Protein AF-A0A7J6H2P3-F1 (afdb_monomer_lite)

Secondary structure (DSSP, 8-state):
----PPPPGGG------PBPTT--PPPPTTGGGTEEEGGGS---HHHHHTGGGTS-EEETTEEE----BTTBTT-HHHHHHHHHTTS-SSSSS--EEEEET-SS-HHHHHHGGGT-EEEEEE---TT--HHHHHHHTT--EEE---SSBPPSS-TT-EEEEEEES----TTSGGGHHHHHHHHHEEEEEEEEEESTTTTHHHHGGGGT--HHHHHHHHHHHHHHHHHTT-EEEEEETTEEEEE--SSSTTHHHHHHH---S-B---S-SS--TTPBP-SSBPPPPP-SSTTSPTT-PPPPTTGGGTSPPHHHHTT-STT--HHHHHHHHHHHHHHHHHHHHHS-GGGT---EEEETT-TTTHHHHHHTTSS-EEEEEEETT-SS--HHHHHHTT--EEEE-TTS--SS-SS-EEEEEEESHHHHHTTTS-HHHHHHHHHHHEEEEEEEEEEEEHHHHHHHHHHHHHTTEEEEEE-BTTBTT-SEEEEEEEEPP-B---------------------------SSSSSSSTT-----------------------SS--S--S--------TTHHHHHHHHHHHHHHHHHHHHHHHHHHHHHHHHHHHHSGGGGGS---PPPHHHHHHHTT--S---SHHHHHHHHHHHHHHHHHHHHHHHHHHHHHHHHHHHH-SS---HHHHHHHHHHHHHHHHHHHHHHHHHHHTT-----

Structure (mmCIF, N/CA/C/O backbone):
data_AF-A0A7J6H2P3-F1
#
_entry.id   AF-A0A7J6H2P3-F1
#
loop_
_atom_site.group_PDB
_atom_site.id
_atom_site.type_symbol
_atom_site.label_atom_id
_atom_site.label_alt_id
_atom_site.label_comp_id
_atom_site.label_asym_id
_atom_site.label_entity_id
_atom_site.label_seq_id
_atom_site.pdbx_PDB_ins_code
_atom_site.Cartn_x
_atom_site.Cartn_y
_atom_site.Cartn_z
_atom_site.occupancy
_atom_site.B_iso_or_equiv
_atom_site.auth_seq_id
_atom_site.auth_comp_id
_atom_site.auth_asym_id
_atom_site.auth_atom_id
_atom_site.pdbx_PDB_model_num
ATOM 1 N N . MET A 1 1 ? -14.680 37.000 -12.536 1.00 29.50 1 MET A N 1
ATOM 2 C CA . MET A 1 1 ? -15.828 36.324 -11.889 1.00 29.50 1 MET A CA 1
ATOM 3 C C . MET A 1 1 ? -15.261 35.214 -11.021 1.00 29.50 1 MET A C 1
ATOM 5 O O . MET A 1 1 ? -14.423 34.470 -11.508 1.00 29.50 1 MET A O 1
ATOM 9 N N . SER A 1 2 ? -15.610 35.249 -9.737 1.00 28.73 2 SER A N 1
ATOM 10 C CA . SER A 1 2 ? -14.866 34.714 -8.589 1.00 28.73 2 SER A CA 1
ATOM 11 C C . SER A 1 2 ? -14.469 33.237 -8.656 1.00 28.73 2 SER A C 1
ATOM 13 O O . SER A 1 2 ? -15.261 32.388 -9.061 1.00 28.73 2 SER A O 1
ATOM 15 N N . LEU A 1 3 ? -13.256 32.973 -8.164 1.00 34.78 3 LEU A N 1
ATOM 16 C CA . LEU A 1 3 ? -12.754 31.679 -7.713 1.00 34.78 3 LEU A CA 1
ATOM 17 C C . LEU A 1 3 ? -13.763 31.001 -6.773 1.00 34.78 3 LEU A C 1
ATOM 19 O O . LEU A 1 3 ? -14.339 31.650 -5.899 1.00 34.78 3 LEU A O 1
ATOM 23 N N . THR A 1 4 ? -13.954 29.697 -6.966 1.00 38.66 4 THR A N 1
ATOM 24 C CA . THR A 1 4 ? -14.664 28.792 -6.057 1.00 38.66 4 THR A CA 1
ATOM 25 C C . THR A 1 4 ? -13.976 28.794 -4.697 1.00 38.66 4 THR A C 1
ATOM 27 O O . THR A 1 4 ? -12.903 28.214 -4.543 1.00 38.66 4 THR A O 1
ATOM 30 N N . THR A 1 5 ? -14.583 29.453 -3.717 1.00 38.28 5 THR A N 1
ATOM 31 C CA . THR A 1 5 ? -14.215 29.331 -2.308 1.00 38.28 5 THR A CA 1
ATOM 32 C C . THR A 1 5 ? -14.536 27.911 -1.845 1.00 38.28 5 THR A C 1
ATOM 34 O O . THR A 1 5 ? -15.672 27.456 -1.985 1.00 38.28 5 THR A O 1
ATOM 37 N N . LEU A 1 6 ? -13.532 27.192 -1.333 1.00 40.25 6 LEU A N 1
ATOM 38 C CA . LEU A 1 6 ? -13.758 25.985 -0.535 1.00 40.25 6 LEU A CA 1
ATOM 39 C C . LEU A 1 6 ? -14.702 26.348 0.628 1.00 40.25 6 LEU A C 1
ATOM 41 O O . LEU A 1 6 ? -14.529 27.432 1.192 1.00 40.25 6 LEU A O 1
ATOM 45 N N . PRO A 1 7 ? -15.690 25.498 0.966 1.00 47.06 7 PRO A N 1
ATOM 46 C CA . PRO A 1 7 ? -16.629 25.791 2.044 1.00 47.06 7 PRO A CA 1
ATOM 47 C C . PRO A 1 7 ? -15.877 26.060 3.350 1.00 47.06 7 PRO A C 1
ATOM 49 O O . PRO A 1 7 ? -14.885 25.384 3.649 1.00 47.06 7 PRO A O 1
ATOM 52 N N . THR A 1 8 ? -16.330 27.047 4.126 1.00 53.69 8 THR A N 1
ATOM 53 C CA . THR A 1 8 ? -15.763 27.277 5.463 1.00 53.69 8 THR A CA 1
ATOM 54 C C . THR A 1 8 ? -16.098 26.097 6.378 1.00 53.69 8 THR A C 1
ATOM 56 O O . THR A 1 8 ? -16.984 25.291 6.086 1.00 53.69 8 THR A O 1
ATOM 59 N N . LYS A 1 9 ? -15.400 25.962 7.516 1.00 60.34 9 LYS A N 1
ATOM 60 C CA . LYS A 1 9 ? -15.676 24.871 8.469 1.00 60.34 9 LYS A CA 1
ATOM 61 C C . LYS A 1 9 ? -17.137 24.854 8.939 1.00 60.34 9 LYS A C 1
ATOM 63 O O . LYS A 1 9 ? -17.652 23.774 9.202 1.00 60.34 9 LYS A O 1
ATOM 68 N N . GLU A 1 10 ? -17.806 26.009 9.009 1.00 60.66 10 GLU A N 1
ATOM 69 C CA . GLU A 1 10 ? -19.225 26.088 9.386 1.00 60.66 10 GLU A CA 1
ATOM 70 C C . GLU A 1 10 ? -20.190 25.640 8.273 1.00 60.66 10 GLU A C 1
ATOM 72 O O . GLU A 1 10 ? -21.344 25.322 8.553 1.00 60.66 10 GLU A O 1
ATOM 77 N N . GLU A 1 11 ? -19.732 25.585 7.021 1.00 58.09 11 GLU A N 1
ATOM 78 C CA . GLU A 1 11 ? -20.528 25.177 5.855 1.00 58.09 11 GLU A CA 1
ATOM 79 C C . GLU A 1 11 ? -20.394 23.675 5.537 1.00 58.09 11 GLU A C 1
ATOM 81 O O . GLU A 1 11 ? -21.103 23.151 4.670 1.00 58.09 11 GLU A O 1
ATOM 86 N N . LEU A 1 12 ? -19.497 22.956 6.226 1.00 66.06 12 LEU A N 1
ATOM 87 C CA . LEU A 1 12 ? -19.273 21.526 6.017 1.00 66.06 12 LEU A CA 1
ATOM 88 C C . LEU A 1 12 ? -20.431 20.691 6.582 1.00 66.06 12 LEU A C 1
ATOM 90 O O . LEU A 1 12 ? -20.665 20.622 7.787 1.00 66.06 12 LEU A O 1
ATOM 94 N N . LEU A 1 13 ? -21.130 19.983 5.695 1.00 73.31 13 LEU A N 1
ATOM 95 C CA . LEU A 1 13 ? -22.172 19.035 6.080 1.00 73.31 13 LEU A CA 1
ATOM 96 C C . LEU A 1 13 ? -21.553 17.723 6.582 1.00 73.31 13 LEU A C 1
ATOM 98 O O . LEU A 1 13 ? -20.890 17.003 5.835 1.00 73.31 13 LEU A O 1
ATOM 102 N N . LEU A 1 14 ? -21.851 17.362 7.828 1.00 81.56 14 LEU A N 1
ATOM 103 C CA . LEU A 1 14 ? -21.447 16.093 8.437 1.00 81.56 14 LEU A CA 1
ATOM 104 C C . LEU A 1 14 ? -22.375 14.963 7.960 1.00 81.56 14 LEU A C 1
ATOM 106 O O . LEU A 1 14 ? -23.418 14.694 8.556 1.00 81.56 14 LEU A O 1
ATOM 110 N N . CYS A 1 15 ? -22.020 14.325 6.842 1.00 84.25 15 CYS A N 1
ATOM 111 C CA . CYS A 1 15 ? -22.851 13.308 6.193 1.00 84.25 15 CYS A CA 1
ATOM 112 C C . CYS A 1 15 ? -22.280 11.895 6.347 1.00 84.25 15 CYS A C 1
ATOM 114 O O . CYS A 1 15 ? -21.104 11.652 6.087 1.00 84.25 15 CYS A O 1
ATOM 116 N N . LEU A 1 16 ? -23.150 10.934 6.666 1.00 88.12 16 LEU A N 1
ATOM 117 C CA . LEU A 1 16 ? -22.830 9.509 6.575 1.00 88.12 16 LEU A CA 1
ATOM 118 C C . LEU A 1 16 ? -23.068 8.997 5.153 1.00 88.12 16 LEU A C 1
ATOM 120 O O . LEU A 1 16 ? -24.033 9.391 4.494 1.00 88.12 16 LEU A O 1
ATOM 124 N N . ILE A 1 17 ? -22.234 8.060 4.702 1.00 88.69 17 ILE A N 1
ATOM 125 C CA . ILE A 1 17 ? -22.340 7.492 3.354 1.00 88.69 17 ILE A CA 1
ATOM 126 C C . ILE A 1 17 ? -23.161 6.190 3.403 1.00 88.69 17 ILE A C 1
ATOM 128 O O . ILE A 1 17 ? -22.692 5.193 3.968 1.00 88.69 17 ILE A O 1
ATOM 132 N N . PRO A 1 18 ? -24.371 6.151 2.802 1.00 87.75 18 PRO A N 1
ATOM 133 C CA . PRO A 1 18 ? -25.197 4.947 2.784 1.00 87.75 18 PRO A CA 1
ATOM 134 C C . PRO A 1 18 ? -24.536 3.803 2.014 1.00 87.75 18 PRO A C 1
ATOM 136 O O . PRO A 1 18 ? -23.765 4.008 1.072 1.00 87.75 18 PRO A O 1
ATOM 139 N N . ALA A 1 19 ? -24.902 2.570 2.364 1.00 89.25 19 ALA A N 1
ATOM 140 C CA . ALA A 1 19 ? -24.621 1.423 1.511 1.00 89.25 19 ALA A CA 1
ATOM 141 C C . ALA A 1 19 ? -25.495 1.466 0.240 1.00 89.25 19 ALA A C 1
ATOM 143 O O . ALA A 1 19 ? -26.625 1.972 0.294 1.00 89.25 19 ALA A O 1
ATOM 144 N N . PRO A 1 20 ? -25.016 0.919 -0.894 1.00 87.62 20 PRO A N 1
ATOM 145 C CA . PRO A 1 20 ? -25.850 0.787 -2.079 1.00 87.62 20 PRO A CA 1
ATOM 146 C C . PRO A 1 20 ? -27.052 -0.136 -1.798 1.00 87.62 20 PRO A C 1
ATOM 148 O O . PRO A 1 20 ? -26.968 -1.044 -0.956 1.00 87.62 20 PRO A O 1
ATOM 151 N N . PRO A 1 21 ? -28.191 0.070 -2.485 1.00 85.62 21 PRO A N 1
ATOM 152 C CA . PRO A 1 21 ? -29.321 -0.846 -2.400 1.00 85.62 21 PRO A CA 1
ATOM 153 C C . PRO A 1 21 ? -28.878 -2.274 -2.722 1.00 85.62 21 PRO A C 1
ATOM 155 O O . PRO A 1 21 ? -28.130 -2.482 -3.670 1.00 85.62 21 PRO A O 1
ATOM 158 N N . LYS A 1 22 ? -29.367 -3.253 -1.951 1.00 90.38 22 LYS A N 1
ATOM 159 C CA . LYS A 1 22 ? -29.027 -4.682 -2.102 1.00 90.38 22 LYS A CA 1
ATOM 160 C C . LYS A 1 22 ? -27.557 -5.036 -1.845 1.00 90.38 22 LYS A C 1
ATOM 162 O O . LYS A 1 22 ? -27.144 -6.132 -2.216 1.00 90.38 22 LYS A O 1
ATOM 167 N N . TYR A 1 23 ? -26.790 -4.162 -1.187 1.00 91.81 23 TYR A N 1
ATOM 168 C CA . TYR A 1 23 ? -25.454 -4.510 -0.702 1.00 91.81 23 TYR A CA 1
ATOM 169 C C . TYR A 1 23 ? -25.471 -5.850 0.046 1.00 91.81 23 TYR A C 1
ATOM 171 O O . TYR A 1 23 ? -26.342 -6.095 0.885 1.00 91.81 23 TYR A O 1
ATOM 179 N N . LYS A 1 24 ? -24.493 -6.703 -0.245 1.00 92.75 24 LYS A N 1
ATOM 180 C CA . LYS A 1 24 ? -24.311 -8.013 0.384 1.00 92.75 24 LYS A CA 1
ATOM 181 C C . LYS A 1 24 ? -22.958 -8.076 1.069 1.00 92.75 24 LYS A C 1
ATOM 183 O O . LYS A 1 24 ? -21.995 -7.462 0.620 1.00 92.75 24 LYS A O 1
ATOM 188 N N . THR A 1 25 ? -22.849 -8.892 2.111 1.00 91.75 25 THR A N 1
ATOM 189 C CA . THR A 1 25 ? -21.541 -9.216 2.683 1.00 91.75 25 THR A CA 1
ATOM 190 C C . THR A 1 25 ? -20.645 -9.845 1.602 1.00 91.75 25 THR A C 1
ATOM 192 O O . THR A 1 25 ? -21.102 -10.749 0.887 1.00 91.75 25 THR A O 1
ATOM 195 N N . PRO A 1 26 ? -19.387 -9.396 1.463 1.00 94.25 26 PRO A N 1
ATOM 196 C CA . PRO A 1 26 ? -18.424 -9.976 0.531 1.00 94.25 26 PRO A CA 1
ATOM 197 C C . PRO A 1 26 ? -18.242 -11.484 0.739 1.00 94.25 26 PRO A C 1
ATOM 199 O O . PRO A 1 26 ? -18.464 -12.017 1.830 1.00 94.25 26 PRO A O 1
ATOM 202 N N . PHE A 1 27 ? -17.817 -12.188 -0.311 1.00 94.62 27 PHE A N 1
ATOM 203 C CA . PHE A 1 27 ? -17.474 -13.607 -0.206 1.00 94.62 27 PHE A CA 1
ATOM 204 C C . PHE A 1 27 ? -16.348 -13.826 0.818 1.00 94.62 27 PHE A C 1
ATOM 206 O O . PHE A 1 27 ? -15.540 -12.938 1.085 1.00 94.62 27 PHE A O 1
ATOM 213 N N . LYS A 1 28 ? -16.255 -15.034 1.381 1.00 94.00 28 LYS A N 1
ATOM 214 C CA . LYS A 1 28 ? -15.132 -15.382 2.262 1.00 94.00 28 LYS A CA 1
ATOM 215 C C . LYS A 1 28 ? -13.862 -15.603 1.442 1.00 94.00 28 LYS A C 1
ATOM 217 O O . LYS A 1 28 ? -13.915 -16.127 0.329 1.00 94.00 28 LYS A O 1
ATOM 222 N N . TRP A 1 29 ? -12.704 -15.268 2.003 1.00 93.94 29 TRP A N 1
ATOM 223 C CA . TRP A 1 29 ? -11.423 -15.636 1.398 1.00 93.94 29 TRP A CA 1
ATOM 224 C C . TRP A 1 29 ? -11.244 -17.170 1.416 1.00 93.94 29 TRP A C 1
ATOM 226 O O . TRP A 1 29 ? -11.563 -17.788 2.434 1.00 93.94 29 TRP A O 1
ATOM 236 N N . PRO A 1 30 ? -10.735 -17.814 0.344 1.00 93.38 30 PRO A N 1
ATOM 237 C CA . PRO A 1 30 ? -10.180 -17.233 -0.883 1.00 93.38 30 PRO A CA 1
ATOM 238 C C . PRO A 1 30 ? -11.190 -17.020 -2.018 1.00 93.38 30 PRO A C 1
ATOM 240 O O . PRO A 1 30 ? -10.797 -16.522 -3.066 1.00 93.38 30 PRO A O 1
ATOM 243 N N . GLN A 1 31 ? -12.469 -17.370 -1.848 1.00 94.81 31 GLN A N 1
ATOM 244 C CA . GLN A 1 31 ? -13.481 -17.215 -2.901 1.00 94.81 31 GLN A CA 1
ATOM 245 C C . GLN A 1 31 ? -13.632 -15.754 -3.347 1.00 94.81 31 GLN A C 1
ATOM 247 O O . GLN A 1 31 ? -13.776 -15.492 -4.540 1.00 94.81 31 GLN A O 1
ATOM 252 N N . SER A 1 32 ? -13.531 -14.802 -2.414 1.00 94.81 32 SER A N 1
ATOM 253 C CA . SER A 1 32 ? -13.564 -13.368 -2.729 1.00 94.81 32 SER A CA 1
ATOM 254 C C . SER A 1 32 ? -12.459 -12.924 -3.680 1.00 94.81 32 SER A C 1
ATOM 256 O O . SER A 1 32 ? -12.639 -11.938 -4.381 1.00 94.81 32 SER A O 1
ATOM 258 N N . ARG A 1 33 ? -11.340 -13.659 -3.775 1.00 94.75 33 ARG A N 1
ATOM 259 C CA . ARG A 1 33 ? -10.287 -13.364 -4.752 1.00 94.75 33 ARG A CA 1
ATOM 260 C C . ARG A 1 33 ? -10.838 -13.359 -6.171 1.00 94.75 33 ARG A C 1
ATOM 262 O O . ARG A 1 33 ? -10.404 -12.528 -6.959 1.00 94.75 33 ARG A O 1
ATOM 269 N N . ASP A 1 34 ? -11.754 -14.265 -6.492 1.00 93.69 34 ASP A N 1
ATOM 270 C CA . ASP A 1 34 ? -12.224 -14.478 -7.862 1.00 93.69 34 ASP A CA 1
ATOM 271 C C . ASP A 1 34 ? -13.651 -13.965 -8.081 1.00 93.69 34 ASP A C 1
ATOM 273 O O . ASP A 1 34 ? -14.100 -13.926 -9.224 1.00 93.69 34 ASP A O 1
ATOM 277 N N . TYR A 1 35 ? -14.354 -13.544 -7.022 1.00 94.00 35 TYR A N 1
ATOM 278 C CA . TYR A 1 35 ? -15.751 -13.117 -7.092 1.00 94.00 35 TYR A CA 1
ATOM 279 C C . TYR A 1 35 ? -16.050 -11.879 -6.243 1.00 94.00 35 TYR A C 1
ATOM 281 O O . TYR A 1 35 ? -15.602 -11.768 -5.103 1.00 94.00 35 TYR A O 1
ATOM 289 N N . ALA A 1 36 ? -16.896 -10.995 -6.772 1.00 93.75 36 ALA A N 1
ATOM 290 C CA . ALA A 1 36 ? -17.509 -9.884 -6.042 1.00 93.75 36 ALA A CA 1
ATOM 291 C C . ALA A 1 36 ? -19.002 -9.787 -6.385 1.00 93.75 36 ALA A C 1
ATOM 293 O O . ALA A 1 36 ? -19.425 -10.230 -7.453 1.00 93.75 36 ALA A O 1
ATOM 294 N N . TRP A 1 37 ? -19.819 -9.227 -5.494 1.00 93.56 37 TRP A N 1
ATOM 295 C CA . TRP A 1 37 ? -21.237 -9.001 -5.785 1.00 93.56 37 TRP A CA 1
ATOM 296 C C . TRP A 1 37 ? -21.419 -7.804 -6.712 1.00 93.56 37 TRP A C 1
ATOM 298 O O . TRP A 1 37 ? -20.787 -6.768 -6.516 1.00 93.56 37 TRP A O 1
ATOM 308 N N . TYR A 1 38 ? -22.321 -7.933 -7.684 1.00 89.12 38 TYR A N 1
ATOM 309 C CA . TYR A 1 38 ? -22.616 -6.852 -8.619 1.00 89.12 38 TYR A CA 1
ATOM 310 C C . TYR A 1 38 ? -23.161 -5.605 -7.905 1.00 89.12 38 TYR A C 1
ATOM 312 O O . TYR A 1 38 ? -22.659 -4.504 -8.104 1.00 89.12 38 TYR A O 1
ATOM 320 N N . ASP A 1 39 ? -24.129 -5.788 -7.003 1.00 88.94 39 ASP A N 1
ATOM 321 C CA . ASP A 1 39 ? -24.787 -4.688 -6.281 1.00 88.94 39 ASP A CA 1
ATOM 322 C C . ASP A 1 39 ? -23.847 -3.932 -5.317 1.00 88.94 39 ASP A C 1
ATOM 324 O O . ASP A 1 39 ? -24.143 -2.808 -4.911 1.00 88.94 39 ASP A O 1
ATOM 328 N N . ASN A 1 40 ? -22.691 -4.511 -4.966 1.00 90.25 40 ASN A N 1
ATOM 329 C CA . ASN A 1 40 ? -21.700 -3.843 -4.118 1.00 90.25 40 ASN A CA 1
ATOM 330 C C . ASN A 1 40 ? -20.885 -2.797 -4.896 1.00 90.25 40 ASN A C 1
ATOM 332 O O . ASN A 1 40 ? -20.428 -1.819 -4.301 1.00 90.25 40 ASN A O 1
ATOM 336 N N . ILE A 1 41 ? -20.719 -3.000 -6.210 1.00 84.69 41 ILE A N 1
ATOM 337 C CA . ILE A 1 41 ? -20.004 -2.116 -7.141 1.00 84.69 41 ILE A CA 1
ATOM 338 C C . ILE A 1 41 ? -20.801 -2.066 -8.461 1.00 84.69 41 ILE A C 1
ATOM 340 O O . ILE A 1 41 ? -20.401 -2.695 -9.441 1.00 84.69 41 ILE A O 1
ATOM 344 N N . PRO A 1 42 ? -21.952 -1.369 -8.524 1.00 72.44 42 PRO A N 1
ATOM 345 C CA . PRO A 1 42 ? -22.884 -1.454 -9.653 1.00 72.44 42 PRO A CA 1
ATOM 346 C C . PRO A 1 42 ? -22.427 -0.663 -10.900 1.00 72.44 42 PRO A C 1
ATOM 348 O O . PRO A 1 42 ? -23.226 0.022 -11.532 1.00 72.44 42 PRO A O 1
ATOM 351 N N . HIS A 1 43 ? -21.156 -0.783 -11.285 1.00 68.75 43 HIS A N 1
ATOM 352 C CA . HIS A 1 43 ? -20.557 -0.163 -12.469 1.00 68.75 43 HIS A CA 1
ATOM 353 C C . HIS A 1 43 ? -20.456 -1.201 -13.597 1.00 68.75 43 HIS A C 1
ATOM 355 O O . HIS A 1 43 ? -19.703 -2.174 -13.499 1.00 68.75 43 HIS A O 1
ATOM 361 N N . ARG A 1 44 ? -21.247 -1.042 -14.670 1.00 61.06 44 ARG A N 1
ATOM 362 C CA . ARG A 1 44 ? -21.217 -1.972 -15.825 1.00 61.06 44 ARG A CA 1
ATOM 363 C C . ARG A 1 44 ? -20.129 -1.618 -16.823 1.00 61.06 44 ARG A C 1
ATOM 365 O O . ARG A 1 44 ? -19.693 -2.491 -17.567 1.00 61.06 44 ARG A O 1
ATOM 372 N N . GLU A 1 45 ? -19.707 -0.368 -16.847 1.00 63.47 45 GLU A N 1
ATOM 373 C CA . GLU A 1 45 ? -18.889 0.245 -17.887 1.00 63.47 45 GLU A CA 1
ATOM 374 C C . GLU A 1 45 ? -17.572 -0.517 -18.059 1.00 63.47 45 GLU A C 1
ATOM 376 O O . GLU A 1 45 ? -17.293 -1.010 -19.150 1.00 63.47 45 GLU A O 1
ATOM 381 N N . LEU A 1 46 ? -16.846 -0.777 -16.962 1.00 63.34 46 LEU A N 1
ATOM 382 C CA . LEU A 1 46 ? -15.593 -1.541 -17.003 1.00 63.34 46 LEU A CA 1
ATOM 383 C C . LEU A 1 46 ? -15.803 -2.982 -17.506 1.00 63.34 46 LEU A C 1
ATOM 385 O O . LEU A 1 46 ? -14.978 -3.502 -18.258 1.00 63.34 46 LEU A O 1
ATOM 389 N N . SER A 1 47 ? -16.916 -3.627 -17.135 1.00 60.59 47 SER A N 1
ATOM 390 C CA . SER A 1 47 ? -17.235 -4.982 -17.607 1.00 60.59 47 SER A CA 1
ATOM 391 C C . SER A 1 47 ? -17.581 -5.031 -19.099 1.00 60.59 47 SER A C 1
ATOM 393 O O . SER A 1 47 ? -17.316 -6.037 -19.751 1.00 60.59 47 SER A O 1
ATOM 395 N N . ILE A 1 48 ? -18.122 -3.940 -19.648 1.00 59.03 48 ILE A N 1
ATOM 396 C CA . ILE A 1 48 ? -18.460 -3.807 -21.069 1.00 59.03 48 ILE A CA 1
ATOM 397 C C . ILE A 1 48 ? -17.203 -3.465 -21.877 1.00 59.03 48 ILE A C 1
ATOM 399 O O . ILE A 1 48 ? -16.917 -4.109 -22.883 1.00 59.03 48 ILE A O 1
ATOM 403 N N . GLU A 1 49 ? -16.413 -2.492 -21.425 1.00 58.69 49 GLU A N 1
ATOM 404 C CA . GLU A 1 49 ? -15.245 -1.988 -22.153 1.00 58.69 49 GLU A CA 1
ATOM 405 C C . GLU A 1 49 ? -14.047 -2.944 -22.116 1.00 58.69 49 GLU A C 1
ATOM 407 O O . GLU A 1 49 ? -13.248 -2.975 -23.053 1.00 58.69 49 GLU A O 1
ATOM 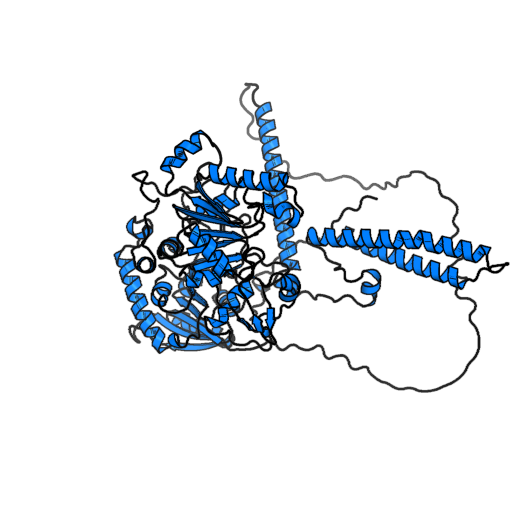412 N N . LYS A 1 50 ? -13.909 -3.750 -21.054 1.00 60.53 50 LYS A N 1
ATOM 413 C CA . LYS A 1 50 ? -12.798 -4.705 -20.885 1.00 60.53 50 LYS A CA 1
ATOM 414 C C . LYS A 1 50 ? -13.209 -6.166 -21.077 1.00 60.53 50 LYS A C 1
ATOM 416 O O . LYS A 1 50 ? -12.403 -7.055 -20.793 1.00 60.53 50 LYS A O 1
ATOM 421 N N . ALA A 1 51 ? -14.408 -6.429 -21.607 1.00 59.12 51 ALA A N 1
ATOM 422 C CA . ALA A 1 51 ? -14.927 -7.782 -21.838 1.00 59.12 51 ALA A CA 1
ATOM 423 C C . ALA A 1 51 ? -13.948 -8.673 -22.630 1.00 59.12 51 ALA A C 1
ATOM 425 O O . ALA A 1 51 ? -13.738 -9.834 -22.290 1.00 59.12 51 ALA A O 1
ATOM 426 N N . VAL A 1 52 ? -13.283 -8.109 -23.645 1.00 58.47 52 VAL A N 1
ATOM 427 C CA . VAL A 1 52 ? -12.346 -8.834 -24.526 1.00 58.47 52 VAL A CA 1
ATOM 428 C C . VAL A 1 52 ? -11.025 -9.186 -23.823 1.00 58.47 52 VAL A C 1
ATOM 430 O O . VAL A 1 52 ? -10.334 -10.116 -24.226 1.00 58.47 52 VAL A O 1
ATOM 433 N N . GLN A 1 53 ? -10.663 -8.475 -22.750 1.00 59.50 53 GLN A N 1
ATOM 434 C CA . GLN A 1 53 ? -9.377 -8.641 -22.059 1.00 59.50 53 GLN A CA 1
ATOM 435 C C . GLN A 1 53 ? -9.436 -9.666 -20.913 1.00 59.50 53 GLN A C 1
ATOM 437 O O . GLN A 1 53 ? -8.425 -9.887 -20.249 1.00 59.50 53 GLN A O 1
ATOM 442 N N . ASN A 1 54 ? -10.594 -10.298 -20.669 1.00 72.25 54 ASN A N 1
ATOM 443 C CA . ASN A 1 54 ? -10.821 -11.229 -19.555 1.00 72.25 54 ASN A CA 1
ATOM 444 C C . ASN A 1 54 ? -10.448 -10.640 -18.178 1.00 72.25 54 ASN A C 1
ATOM 446 O O . ASN A 1 54 ? -9.989 -11.357 -17.295 1.00 72.25 54 ASN A O 1
ATOM 450 N N . TRP A 1 55 ? -10.626 -9.332 -17.971 1.00 73.25 55 TRP A N 1
ATOM 451 C CA . TRP A 1 55 ? -10.379 -8.712 -16.660 1.00 73.25 55 TRP A CA 1
ATOM 452 C C . TRP A 1 55 ? -11.508 -9.017 -15.676 1.00 73.25 55 TRP A C 1
ATOM 454 O O . TRP A 1 55 ? -11.259 -9.387 -14.528 1.00 73.25 55 TRP A O 1
ATOM 464 N N . ILE A 1 56 ? -12.748 -8.854 -16.140 1.00 79.75 56 ILE A N 1
ATOM 465 C CA . ILE A 1 56 ? -13.976 -9.028 -15.366 1.00 79.75 56 ILE A CA 1
ATOM 466 C C . ILE A 1 56 ? -15.033 -9.642 -16.280 1.00 79.75 56 ILE A C 1
ATOM 468 O O . ILE A 1 56 ? -15.186 -9.222 -17.425 1.00 79.75 56 ILE A O 1
ATOM 472 N N . GLN A 1 57 ? -15.780 -10.610 -15.762 1.00 84.25 57 GLN A N 1
ATOM 473 C CA . GLN A 1 57 ? -16.954 -11.185 -16.411 1.00 84.25 57 GLN A CA 1
ATOM 474 C C . GLN A 1 57 ? -18.171 -10.984 -15.507 1.00 84.25 57 GLN A C 1
ATOM 476 O O . GLN A 1 57 ? -18.066 -11.124 -14.290 1.00 84.25 57 GLN A O 1
ATOM 481 N N . VAL A 1 58 ? -19.322 -10.641 -16.084 1.00 84.50 58 VAL A N 1
ATOM 482 C CA . VAL A 1 58 ? -20.584 -10.555 -15.336 1.00 84.50 58 VAL A CA 1
ATOM 483 C C . VAL A 1 58 ? -21.277 -11.912 -15.404 1.00 84.50 58 VAL A C 1
ATOM 485 O O . VAL A 1 58 ? -21.634 -12.373 -16.486 1.00 84.50 58 VAL A O 1
ATOM 488 N N . GLU A 1 59 ? -21.477 -12.544 -14.251 1.00 87.06 59 GLU A N 1
ATOM 489 C CA . GLU A 1 59 ? -22.142 -13.840 -14.093 1.00 87.06 59 GLU A CA 1
ATOM 490 C C . GLU A 1 59 ? -23.374 -13.670 -13.189 1.00 87.06 59 GLU A C 1
ATOM 492 O O . GLU A 1 59 ? -23.294 -13.769 -11.963 1.00 87.06 59 GLU A O 1
ATOM 497 N N . GLY A 1 60 ? -24.534 -13.383 -13.789 1.00 86.75 60 GLY A N 1
ATOM 498 C CA . GLY A 1 60 ? -25.781 -13.172 -13.046 1.00 86.75 60 GLY A CA 1
ATOM 499 C C . GLY A 1 60 ? -25.706 -11.951 -12.124 1.00 86.75 60 GLY A C 1
ATOM 500 O O . GLY A 1 60 ? -25.651 -10.820 -12.601 1.00 86.75 60 GLY A O 1
ATOM 501 N N . ASP A 1 61 ? -25.716 -12.181 -10.808 1.00 89.56 61 ASP A N 1
ATOM 502 C CA . ASP A 1 61 ? -25.620 -11.145 -9.770 1.00 89.56 61 ASP A CA 1
ATOM 503 C C . ASP A 1 61 ? -24.186 -10.928 -9.241 1.00 89.56 61 ASP A C 1
ATOM 505 O O . ASP A 1 61 ? -23.986 -10.323 -8.181 1.00 89.56 61 ASP A O 1
ATOM 509 N N . ARG A 1 62 ? -23.173 -11.431 -9.961 1.00 91.44 62 ARG A N 1
ATOM 510 C CA . ARG A 1 62 ? -21.765 -11.433 -9.539 1.00 91.44 62 ARG A CA 1
ATOM 511 C C . ARG A 1 62 ? -20.839 -10.951 -10.645 1.00 91.44 62 ARG A C 1
ATOM 513 O O . ARG A 1 62 ? -21.097 -11.138 -11.831 1.00 91.44 62 ARG A O 1
ATOM 520 N N . PHE A 1 63 ? -19.707 -10.406 -10.229 1.00 90.62 63 PHE A N 1
ATOM 521 C CA . PHE A 1 63 ? -18.518 -10.270 -11.052 1.00 90.62 63 PHE A CA 1
ATOM 522 C C . PHE A 1 63 ? -17.581 -11.447 -10.798 1.00 90.62 63 PHE A C 1
ATOM 524 O O . PHE A 1 63 ? -17.367 -11.825 -9.645 1.00 90.62 63 PHE A O 1
ATOM 531 N N . ARG A 1 64 ? -16.986 -11.977 -11.866 1.00 90.94 64 ARG A N 1
ATOM 532 C CA . ARG A 1 64 ? -15.914 -12.969 -11.835 1.00 90.94 64 ARG A CA 1
ATOM 533 C C . ARG A 1 64 ? -14.616 -12.366 -12.356 1.00 90.94 64 ARG A C 1
ATOM 535 O O . ARG A 1 64 ? -14.602 -11.705 -13.391 1.00 90.94 64 ARG A O 1
ATOM 542 N N . PHE A 1 65 ? -13.521 -12.656 -11.664 1.00 90.44 65 PHE A N 1
ATOM 543 C CA . PHE A 1 65 ? -12.177 -12.167 -11.957 1.00 90.44 65 PHE A CA 1
ATOM 544 C C . PHE A 1 65 ? -11.275 -13.359 -12.284 1.00 90.44 65 PHE A C 1
ATOM 546 O O . PHE A 1 65 ? -10.691 -13.955 -11.379 1.00 90.44 65 PHE A O 1
ATOM 553 N N . PRO A 1 66 ? -11.125 -13.735 -13.563 1.00 85.44 66 PRO A N 1
ATOM 554 C CA . PRO A 1 66 ? -10.350 -14.918 -13.940 1.00 85.44 66 PRO A CA 1
ATOM 555 C C . PRO A 1 66 ? -8.827 -14.696 -13.835 1.00 85.44 66 PRO A C 1
ATOM 557 O O . PRO A 1 66 ? -8.050 -15.563 -14.221 1.00 85.44 66 PRO A O 1
ATOM 560 N N . GLY A 1 67 ? -8.385 -13.530 -13.347 1.00 82.00 67 GLY A N 1
ATOM 561 C CA . GLY A 1 67 ? -6.972 -13.155 -13.279 1.00 82.00 67 GLY A CA 1
ATOM 562 C C . GLY A 1 67 ? -6.372 -12.795 -14.639 1.00 82.00 67 GLY A C 1
ATOM 563 O O . GLY A 1 67 ? -5.152 -12.708 -14.750 1.00 82.00 67 GLY A O 1
ATOM 564 N N . GLY A 1 68 ? -7.206 -12.606 -15.665 1.00 78.25 68 GLY A N 1
ATOM 565 C CA . GLY A 1 68 ? -6.779 -12.189 -16.995 1.00 78.25 68 GLY A CA 1
ATOM 566 C C . GLY A 1 68 ? -6.285 -10.746 -17.013 1.00 78.25 68 GLY A C 1
ATOM 567 O O . GLY A 1 68 ? -6.654 -9.917 -16.177 1.00 78.25 68 GLY A O 1
ATOM 568 N N . GLY A 1 69 ? -5.415 -10.465 -17.973 1.00 75.25 69 GLY A N 1
ATOM 569 C CA . GLY A 1 69 ? -4.819 -9.159 -18.196 1.00 75.25 69 GLY A CA 1
ATOM 570 C C . GLY A 1 69 ? -4.366 -9.034 -19.641 1.00 75.25 69 GLY A C 1
ATOM 571 O O . GLY A 1 69 ? -4.087 -10.043 -20.284 1.00 75.25 69 GLY A O 1
ATOM 572 N N . THR A 1 70 ? -4.206 -7.810 -20.144 1.00 74.12 70 THR A N 1
ATOM 573 C CA . THR A 1 70 ? -3.672 -7.596 -21.502 1.00 74.12 70 THR A CA 1
ATOM 574 C C . THR A 1 70 ? -2.269 -8.186 -21.652 1.00 74.12 70 THR A C 1
ATOM 576 O O . THR A 1 70 ? -1.941 -8.724 -22.702 1.00 74.12 70 THR A O 1
ATOM 579 N N . MET A 1 71 ? -1.470 -8.131 -20.580 1.00 80.12 71 MET A N 1
ATOM 580 C CA . MET A 1 71 ? -0.146 -8.760 -20.506 1.00 80.12 71 MET A CA 1
ATOM 581 C C . MET A 1 71 ? -0.164 -10.168 -19.903 1.00 80.12 71 MET A C 1
ATOM 583 O O . MET A 1 71 ? 0.862 -10.839 -19.894 1.00 80.12 71 MET A O 1
ATOM 587 N N . PHE A 1 72 ? -1.317 -10.643 -19.422 1.00 82.94 72 PHE A N 1
ATOM 588 C CA . PHE A 1 72 ? -1.471 -11.953 -18.780 1.00 82.94 72 PHE A CA 1
ATOM 589 C C . PHE A 1 72 ? -2.546 -12.780 -19.508 1.00 82.94 72 PHE A C 1
ATOM 591 O O . PHE A 1 72 ? -3.555 -13.150 -18.901 1.00 82.94 72 PHE A O 1
ATOM 598 N N . PRO A 1 73 ? -2.380 -13.087 -20.814 1.00 80.44 73 PRO A N 1
ATOM 599 C CA . PRO A 1 73 ? -3.397 -13.810 -21.583 1.00 80.44 73 PRO A CA 1
ATOM 600 C C . PRO A 1 73 ? -3.624 -15.241 -21.068 1.00 80.44 73 PRO A C 1
ATOM 602 O O . PRO A 1 73 ? -4.709 -15.788 -21.233 1.00 80.44 73 PRO A O 1
ATOM 605 N N . ARG A 1 74 ? -2.617 -15.831 -20.402 1.00 86.62 74 ARG A N 1
ATOM 606 C CA . ARG A 1 74 ? -2.691 -17.134 -19.710 1.00 86.62 74 ARG A CA 1
ATOM 607 C C . ARG A 1 74 ? -3.126 -17.021 -18.237 1.00 86.62 74 ARG A C 1
ATOM 609 O O . ARG A 1 74 ? -3.094 -18.012 -17.515 1.00 86.62 74 ARG A O 1
ATOM 616 N N . GLY A 1 75 ? -3.515 -15.825 -17.794 1.00 89.31 75 GLY A N 1
ATOM 617 C CA . GLY A 1 75 ? -3.828 -15.502 -16.402 1.00 89.31 75 GLY A CA 1
ATOM 618 C C . GLY A 1 75 ? -2.608 -15.080 -15.575 1.00 89.31 75 GLY A C 1
ATOM 619 O O . GLY A 1 75 ? -1.461 -15.375 -15.914 1.00 89.31 75 GLY A O 1
ATOM 620 N N . ALA A 1 76 ? -2.871 -14.377 -14.471 1.00 92.19 76 ALA A N 1
ATOM 621 C CA . ALA A 1 76 ? -1.850 -13.817 -13.586 1.00 92.19 76 ALA A CA 1
ATOM 622 C C . ALA A 1 76 ? -0.947 -14.879 -12.930 1.00 92.19 76 ALA A C 1
ATOM 624 O O . ALA A 1 76 ? 0.226 -14.605 -12.710 1.00 92.19 76 ALA A O 1
ATOM 625 N N . ASP A 1 77 ? -1.456 -16.086 -12.647 1.00 92.75 77 ASP A N 1
ATOM 626 C CA . ASP A 1 77 ? -0.663 -17.172 -12.039 1.00 92.75 77 ASP A CA 1
ATOM 627 C C . ASP A 1 77 ? 0.491 -17.598 -12.963 1.00 92.75 77 ASP A C 1
ATOM 629 O O . ASP A 1 77 ? 1.642 -17.595 -12.542 1.00 92.75 77 ASP A O 1
ATOM 633 N N . ALA A 1 78 ? 0.196 -17.853 -14.244 1.00 94.31 78 ALA A N 1
ATOM 634 C CA . ALA A 1 78 ? 1.200 -18.232 -15.239 1.00 94.31 78 ALA A CA 1
ATOM 635 C C . ALA A 1 78 ? 2.216 -17.108 -15.492 1.00 94.31 78 ALA A C 1
ATOM 637 O O . ALA A 1 78 ? 3.397 -17.371 -15.683 1.00 94.31 78 ALA A O 1
ATOM 638 N N . TYR A 1 79 ? 1.769 -15.851 -15.460 1.00 94.19 79 TYR A N 1
ATOM 639 C CA . TYR A 1 79 ? 2.667 -14.702 -15.561 1.00 94.19 79 TYR A CA 1
ATOM 640 C C . TYR A 1 79 ? 3.620 -14.588 -14.360 1.00 94.19 79 TYR A C 1
ATOM 642 O O . TYR A 1 79 ? 4.802 -14.296 -14.524 1.00 94.19 79 TYR A O 1
ATOM 650 N N . ILE A 1 80 ? 3.126 -14.839 -13.144 1.00 95.94 80 ILE A N 1
ATOM 651 C CA . ILE A 1 80 ? 3.960 -14.880 -11.936 1.00 95.94 80 ILE A CA 1
ATOM 652 C C . ILE A 1 80 ? 4.959 -16.040 -12.014 1.00 95.94 80 ILE A C 1
ATOM 654 O O . ILE A 1 80 ? 6.100 -15.872 -11.589 1.00 95.94 80 ILE A O 1
ATOM 658 N N . ASP A 1 81 ? 4.565 -17.185 -12.576 1.00 96.00 81 ASP A N 1
ATOM 659 C CA . ASP A 1 81 ? 5.480 -18.303 -12.812 1.00 96.00 81 ASP A CA 1
ATOM 660 C C . ASP A 1 81 ? 6.573 -17.938 -13.830 1.00 96.00 81 ASP A C 1
ATOM 662 O O . ASP A 1 81 ? 7.742 -18.213 -13.567 1.00 96.00 81 ASP A O 1
ATOM 666 N N . ASP A 1 82 ? 6.237 -17.218 -14.909 1.00 95.69 82 ASP A N 1
ATOM 667 C CA . ASP A 1 82 ? 7.225 -16.698 -15.868 1.00 95.69 82 ASP A CA 1
ATOM 668 C C . ASP A 1 82 ? 8.239 -15.748 -15.186 1.00 95.69 82 ASP A C 1
ATOM 670 O O . ASP A 1 82 ? 9.428 -15.780 -15.505 1.00 95.69 82 ASP A O 1
ATOM 674 N N . ILE A 1 83 ? 7.806 -14.923 -14.219 1.00 96.88 83 ILE A N 1
ATOM 675 C CA . ILE A 1 83 ? 8.718 -14.099 -13.401 1.00 96.88 83 ILE A CA 1
ATOM 676 C C . ILE A 1 83 ? 9.562 -14.984 -12.474 1.00 96.88 83 ILE A C 1
ATOM 678 O O . ILE A 1 83 ? 10.762 -14.751 -12.330 1.00 96.88 83 ILE A O 1
ATOM 682 N N . ASN A 1 84 ? 8.956 -16.000 -11.855 1.00 96.81 84 ASN A N 1
ATOM 683 C CA . ASN A 1 84 ? 9.630 -16.903 -10.924 1.00 96.81 84 ASN A CA 1
ATOM 684 C C . ASN A 1 84 ? 10.733 -17.749 -11.593 1.00 96.81 84 ASN A C 1
ATOM 686 O O . ASN A 1 84 ? 11.668 -18.179 -10.920 1.00 96.81 84 ASN A O 1
ATOM 690 N N . GLU A 1 85 ? 10.656 -17.969 -12.909 1.00 96.69 85 GLU A N 1
ATOM 691 C CA . GLU A 1 85 ? 11.750 -18.555 -13.699 1.00 96.69 85 GLU A CA 1
ATOM 692 C C . GLU A 1 85 ? 12.980 -17.636 -13.800 1.00 96.69 85 GLU A C 1
ATOM 694 O O . GLU A 1 85 ? 14.092 -18.120 -14.010 1.00 96.69 85 GLU A O 1
ATOM 699 N N . LEU A 1 86 ? 12.792 -16.317 -13.686 1.00 97.50 86 LEU A N 1
ATOM 700 C CA . LEU A 1 86 ? 13.841 -15.308 -13.865 1.00 97.50 86 LEU A CA 1
ATOM 701 C C . LEU A 1 86 ? 14.424 -14.824 -12.531 1.00 97.50 86 LEU A C 1
ATOM 703 O O . LEU A 1 86 ? 15.619 -14.539 -12.453 1.00 97.50 86 LEU A O 1
ATOM 707 N N . ILE A 1 87 ? 13.595 -14.725 -11.489 1.00 97.00 87 ILE A N 1
ATOM 708 C CA . ILE A 1 87 ? 13.983 -14.319 -10.131 1.00 97.00 87 ILE A CA 1
ATOM 709 C C . ILE A 1 87 ? 13.243 -15.160 -9.077 1.00 97.00 87 ILE A C 1
ATOM 711 O O . ILE A 1 87 ? 12.093 -15.531 -9.289 1.00 97.00 87 ILE A O 1
ATOM 715 N N . PRO A 1 88 ? 13.844 -15.456 -7.911 1.00 94.69 88 PRO A N 1
ATOM 716 C CA . PRO A 1 88 ? 13.230 -16.356 -6.939 1.00 94.69 88 PRO A CA 1
ATOM 717 C C . PRO A 1 88 ? 12.091 -15.679 -6.157 1.00 94.69 88 PRO A C 1
ATOM 719 O O . PRO A 1 88 ? 12.347 -14.878 -5.258 1.00 94.69 88 PRO A O 1
ATOM 722 N N . LEU A 1 89 ? 10.836 -16.053 -6.428 1.00 96.81 89 LEU A N 1
ATOM 723 C CA . LEU A 1 89 ? 9.654 -15.546 -5.709 1.00 96.81 89 LEU A CA 1
ATOM 724 C C . LEU A 1 89 ? 9.219 -16.436 -4.529 1.00 96.81 89 LEU A C 1
ATOM 726 O O . LEU A 1 89 ? 8.377 -16.034 -3.732 1.00 96.81 89 LEU A O 1
ATOM 730 N N . THR A 1 90 ? 9.757 -17.653 -4.402 1.00 94.50 90 THR A N 1
ATOM 731 C CA . THR A 1 90 ? 9.262 -18.671 -3.448 1.00 94.50 90 THR A CA 1
ATOM 732 C C . THR A 1 90 ? 10.151 -18.908 -2.231 1.00 94.50 90 THR A C 1
ATOM 734 O O . THR A 1 90 ? 9.733 -19.577 -1.291 1.00 94.50 90 THR A O 1
ATOM 737 N N . ASN A 1 91 ? 11.370 -18.365 -2.208 1.00 94.81 91 ASN A N 1
ATOM 738 C CA . ASN A 1 91 ? 12.346 -18.637 -1.145 1.00 94.81 91 ASN A CA 1
ATOM 739 C C . ASN A 1 91 ? 12.194 -17.735 0.100 1.00 94.81 91 ASN A C 1
ATOM 741 O O . ASN A 1 91 ? 13.077 -17.747 0.959 1.00 94.81 91 ASN A O 1
ATOM 745 N N . GLY A 1 92 ? 11.138 -16.915 0.159 1.00 96.00 92 GLY A N 1
ATOM 746 C CA . GLY A 1 92 ? 10.845 -15.991 1.258 1.00 96.00 92 GLY A CA 1
ATOM 747 C C . GLY A 1 92 ? 11.674 -14.701 1.284 1.00 96.00 92 GLY A C 1
ATOM 748 O O . GLY A 1 92 ? 11.491 -13.906 2.204 1.00 96.00 92 GLY A O 1
ATOM 749 N N . ALA A 1 93 ? 12.576 -14.472 0.320 1.00 96.44 93 ALA A N 1
ATOM 750 C CA . ALA A 1 93 ? 13.371 -13.241 0.248 1.00 96.44 93 ALA A CA 1
ATOM 751 C C . ALA A 1 93 ? 12.535 -12.031 -0.195 1.00 96.44 93 ALA A C 1
ATOM 753 O O . ALA A 1 93 ? 12.660 -10.950 0.374 1.00 96.44 93 ALA A O 1
ATOM 754 N N . ILE A 1 94 ? 11.659 -12.224 -1.184 1.00 98.12 94 ILE A N 1
ATOM 755 C CA . ILE A 1 94 ? 10.683 -11.219 -1.607 1.00 98.12 94 ILE A CA 1
ATOM 756 C C . ILE A 1 94 ? 9.423 -11.427 -0.773 1.00 98.12 94 ILE A C 1
ATOM 758 O O . ILE A 1 94 ? 8.832 -12.505 -0.797 1.00 98.12 94 ILE A O 1
ATOM 762 N N . ARG A 1 95 ? 9.018 -10.399 -0.025 1.00 97.38 95 ARG A N 1
ATOM 763 C CA . ARG A 1 95 ? 7.832 -10.430 0.833 1.00 97.38 95 ARG A CA 1
ATOM 764 C C . ARG A 1 95 ? 6.877 -9.282 0.537 1.00 97.38 95 ARG A C 1
ATOM 766 O O . ARG A 1 95 ? 5.675 -9.526 0.453 1.00 97.38 95 ARG A O 1
ATOM 773 N N . THR A 1 96 ? 7.381 -8.060 0.383 1.00 98.38 96 THR A N 1
ATOM 774 C CA . THR A 1 96 ? 6.556 -6.885 0.067 1.00 98.38 96 THR A CA 1
ATOM 775 C C . THR A 1 96 ? 6.798 -6.421 -1.362 1.00 98.38 96 THR A C 1
ATOM 777 O O . THR A 1 96 ? 7.944 -6.278 -1.788 1.00 98.38 96 THR A O 1
ATOM 780 N N . ALA A 1 97 ? 5.719 -6.165 -2.100 1.00 98.44 97 ALA A N 1
ATOM 781 C CA . ALA A 1 97 ? 5.786 -5.629 -3.452 1.00 98.44 97 ALA A CA 1
ATOM 782 C C . ALA A 1 97 ? 4.930 -4.369 -3.617 1.00 98.44 97 ALA A C 1
ATOM 784 O O . ALA A 1 97 ? 3.938 -4.197 -2.909 1.00 98.44 97 ALA A O 1
ATOM 785 N N . ILE A 1 98 ? 5.301 -3.507 -4.558 1.00 97.50 98 ILE A N 1
ATOM 786 C CA . ILE A 1 98 ? 4.506 -2.352 -4.984 1.00 97.50 98 ILE A CA 1
ATOM 787 C C . ILE A 1 98 ? 4.134 -2.504 -6.459 1.00 97.50 98 ILE A C 1
ATOM 789 O O . ILE A 1 98 ? 4.975 -2.888 -7.271 1.00 97.50 98 ILE A O 1
ATOM 793 N N . ASP A 1 99 ? 2.873 -2.247 -6.795 1.00 95.12 99 ASP A N 1
ATOM 794 C CA . ASP A 1 99 ? 2.331 -2.410 -8.149 1.00 95.12 99 ASP A CA 1
ATOM 795 C C . ASP A 1 99 ? 1.712 -1.097 -8.628 1.00 95.12 99 ASP A C 1
ATOM 797 O O . ASP A 1 99 ? 0.713 -0.635 -8.064 1.00 95.12 99 ASP A O 1
ATOM 801 N N . THR A 1 100 ? 2.331 -0.484 -9.639 1.00 90.44 100 THR A N 1
ATOM 802 C CA . THR A 1 100 ? 1.950 0.837 -10.152 1.00 90.44 100 THR A CA 1
ATOM 803 C C . THR A 1 100 ? 1.087 0.712 -11.407 1.00 90.44 100 THR A C 1
ATOM 805 O O . THR A 1 100 ? 1.355 -0.102 -12.292 1.00 90.44 100 THR A O 1
ATOM 808 N N . GLY A 1 101 ? 0.026 1.522 -11.497 1.00 76.25 101 GLY A N 1
ATOM 809 C CA . GLY A 1 101 ? -0.934 1.443 -12.609 1.00 76.25 101 GLY A CA 1
ATOM 810 C C . GLY A 1 101 ? -1.752 0.152 -12.577 1.00 76.25 101 GLY A C 1
ATOM 811 O O . GLY A 1 101 ? -2.089 -0.426 -13.611 1.00 76.25 101 GLY A O 1
ATOM 812 N N . CYS A 1 102 ? -2.020 -0.326 -11.366 1.00 71.38 102 CYS A N 1
ATOM 813 C CA . CYS A 1 102 ? -2.673 -1.591 -11.138 1.00 71.38 102 CYS A CA 1
ATOM 814 C C . CYS A 1 102 ? -4.167 -1.512 -11.482 1.00 71.38 102 CYS A C 1
ATOM 816 O O . CYS A 1 102 ? -4.887 -0.703 -10.907 1.00 71.38 102 CYS A O 1
ATOM 818 N N . GLY A 1 103 ? -4.637 -2.382 -12.381 1.00 75.25 103 GLY A N 1
ATOM 819 C CA . GLY A 1 103 ? -6.060 -2.512 -12.693 1.00 75.25 103 GLY A CA 1
ATOM 820 C C . GLY A 1 103 ? -6.872 -3.082 -11.526 1.00 75.25 103 GLY A C 1
ATOM 821 O O . GLY A 1 103 ? -6.949 -2.543 -10.429 1.00 75.25 103 GLY A O 1
ATOM 822 N N . VAL A 1 104 ? -7.460 -4.257 -11.725 1.00 84.94 104 VAL A N 1
ATOM 823 C CA . VAL A 1 104 ? -8.216 -4.969 -10.674 1.00 84.94 104 VAL A CA 1
ATOM 824 C C . VAL A 1 104 ? -7.319 -5.757 -9.699 1.00 84.94 104 VAL A C 1
ATOM 826 O O . VAL A 1 104 ? -7.758 -6.748 -9.115 1.00 84.94 104 VAL A O 1
ATOM 829 N N . ALA A 1 105 ? -6.038 -5.396 -9.576 1.00 91.69 105 ALA A N 1
ATOM 830 C CA . ALA A 1 105 ? -5.045 -6.074 -8.732 1.00 91.69 105 ALA A CA 1
ATOM 831 C C . ALA A 1 105 ? -4.894 -7.585 -8.923 1.00 91.69 105 ALA A C 1
ATOM 833 O O . ALA A 1 105 ? -4.575 -8.307 -7.982 1.00 91.69 105 ALA A O 1
ATOM 834 N N . SER A 1 106 ? -5.063 -8.087 -10.151 1.00 91.62 106 SER A N 1
ATOM 835 C CA . SER A 1 106 ? -4.882 -9.514 -10.458 1.00 91.62 106 SER A CA 1
ATOM 836 C C . SER A 1 106 ? -3.483 -10.024 -10.098 1.00 91.62 106 SER A C 1
ATOM 838 O O . SER A 1 106 ? -3.368 -11.093 -9.506 1.00 91.62 106 SER A O 1
ATOM 840 N N . TRP A 1 107 ? -2.428 -9.261 -10.396 1.00 93.88 107 TRP A N 1
ATOM 841 C CA . TRP A 1 107 ? -1.055 -9.652 -10.062 1.00 93.88 107 TRP A CA 1
ATOM 842 C C . TRP A 1 107 ? -0.859 -9.784 -8.543 1.00 93.88 107 TRP A C 1
ATOM 844 O O . TRP A 1 107 ? -0.508 -10.859 -8.055 1.00 93.88 107 TRP A O 1
ATOM 854 N N . GLY A 1 108 ? -1.211 -8.743 -7.779 1.00 94.88 108 GLY A N 1
ATOM 855 C CA . GLY A 1 108 ? -1.160 -8.772 -6.313 1.00 94.88 108 GLY A CA 1
ATOM 856 C C . GLY A 1 108 ? -2.039 -9.864 -5.687 1.00 94.88 108 GLY A C 1
ATOM 857 O O . GLY A 1 108 ? -1.620 -10.552 -4.758 1.00 94.88 108 GLY A O 1
ATOM 858 N N . ALA A 1 109 ? -3.236 -10.097 -6.232 1.00 95.06 109 ALA A N 1
ATOM 859 C CA . ALA A 1 109 ? -4.164 -11.117 -5.747 1.00 95.06 109 ALA A CA 1
ATOM 860 C C . ALA A 1 109 ? -3.605 -12.546 -5.856 1.00 95.06 109 ALA A C 1
ATOM 862 O O . ALA A 1 109 ? -3.860 -13.381 -4.984 1.00 95.06 109 ALA A O 1
ATOM 863 N N . TYR A 1 110 ? -2.863 -12.837 -6.927 1.00 95.00 110 TYR A N 1
ATOM 864 C CA . TYR A 1 110 ? -2.299 -14.163 -7.183 1.00 95.00 110 TYR A CA 1
ATOM 865 C C . TYR A 1 110 ? -0.925 -14.347 -6.516 1.00 95.00 110 TYR A C 1
ATOM 867 O O . TYR A 1 110 ? -0.618 -15.455 -6.066 1.00 95.00 110 TYR A O 1
ATOM 875 N N . LEU A 1 111 ? -0.161 -13.266 -6.315 1.00 96.12 111 LEU A N 1
ATOM 876 C CA . LEU A 1 111 ? 1.087 -13.270 -5.537 1.00 96.12 111 LEU A CA 1
ATOM 877 C C . LEU A 1 111 ? 0.903 -13.680 -4.072 1.00 96.12 111 LEU A C 1
ATOM 879 O O . LEU A 1 111 ? 1.811 -14.268 -3.480 1.00 96.12 111 LEU A O 1
ATOM 883 N N . LEU A 1 112 ? -0.289 -13.476 -3.503 1.00 95.00 112 LEU A N 1
ATOM 884 C CA . LEU A 1 112 ? -0.614 -13.943 -2.152 1.00 95.00 112 LEU A CA 1
ATOM 885 C C . LEU A 1 112 ? -0.399 -15.457 -1.983 1.00 95.00 112 LEU A C 1
ATOM 887 O O . LEU A 1 112 ? -0.019 -15.893 -0.898 1.00 95.00 112 LEU A O 1
ATOM 891 N N . LYS A 1 113 ? -0.556 -16.265 -3.047 1.00 93.19 113 LYS A N 1
ATOM 892 C CA . LYS A 1 113 ? -0.245 -17.709 -3.015 1.00 93.19 113 LYS A CA 1
ATOM 893 C C . LYS A 1 113 ? 1.244 -18.001 -2.794 1.00 93.19 113 LYS A C 1
ATOM 895 O O . LYS A 1 113 ? 1.587 -19.098 -2.373 1.00 93.19 113 LYS A O 1
ATOM 900 N N . ARG A 1 114 ? 2.127 -17.051 -3.118 1.00 95.38 114 ARG A N 1
ATOM 901 C CA . ARG A 1 114 ? 3.582 -17.127 -2.910 1.00 95.38 114 ARG A CA 1
ATOM 902 C C . ARG A 1 114 ? 4.019 -16.420 -1.621 1.00 95.38 114 ARG A C 1
ATOM 904 O O . ARG A 1 114 ? 5.203 -16.191 -1.426 1.00 95.38 114 ARG A O 1
ATOM 911 N N . ASN A 1 115 ? 3.076 -16.079 -0.733 1.00 95.75 115 ASN A N 1
ATOM 912 C CA . ASN A 1 115 ? 3.318 -15.277 0.470 1.00 95.75 115 ASN A CA 1
ATOM 913 C C . ASN A 1 115 ? 3.952 -13.907 0.177 1.00 95.75 115 ASN A C 1
ATOM 915 O O . ASN A 1 115 ? 4.643 -13.351 1.030 1.00 95.75 115 ASN A O 1
ATOM 919 N N . ILE A 1 116 ? 3.669 -13.322 -0.988 1.00 98.12 116 ILE A N 1
ATOM 920 C CA . ILE A 1 116 ? 4.066 -11.953 -1.323 1.00 98.12 116 ILE A CA 1
ATOM 921 C C . ILE A 1 116 ? 2.836 -11.063 -1.167 1.00 98.12 116 ILE A C 1
ATOM 923 O O . ILE A 1 116 ? 1.785 -11.329 -1.750 1.00 98.12 116 ILE A O 1
ATOM 927 N N . VAL A 1 117 ? 2.945 -10.039 -0.320 1.00 97.56 117 VAL A N 1
ATOM 928 C CA . VAL A 1 117 ? 1.896 -9.036 -0.134 1.00 97.56 117 VAL A CA 1
ATOM 929 C C . VAL A 1 117 ? 2.220 -7.820 -0.991 1.00 97.56 117 VAL A C 1
ATOM 931 O O . VAL A 1 117 ? 3.296 -7.233 -0.880 1.00 97.56 117 VAL A O 1
ATOM 934 N N . THR A 1 118 ? 1.282 -7.454 -1.855 1.00 97.62 118 THR A N 1
ATOM 935 C CA . THR A 1 118 ? 1.456 -6.358 -2.805 1.00 97.62 118 THR A CA 1
ATOM 936 C C . THR A 1 118 ? 0.598 -5.180 -2.396 1.00 97.62 118 THR A C 1
ATOM 938 O O . THR A 1 118 ? -0.589 -5.361 -2.140 1.00 97.62 118 THR A O 1
ATOM 941 N N . MET A 1 119 ? 1.184 -3.987 -2.369 1.00 96.81 119 MET A N 1
ATOM 942 C CA . MET A 1 119 ? 0.439 -2.739 -2.336 1.00 96.81 119 MET A CA 1
ATOM 943 C C . MET A 1 119 ? 0.205 -2.260 -3.769 1.00 96.81 119 MET A C 1
ATOM 945 O O . MET A 1 119 ? 1.121 -1.766 -4.428 1.00 96.81 119 MET A O 1
ATOM 949 N N . SER A 1 120 ? -1.016 -2.449 -4.258 1.00 93.94 120 SER A N 1
ATOM 950 C CA . SER A 1 120 ? -1.428 -2.008 -5.590 1.00 93.94 120 SER A CA 1
ATOM 951 C C . SER A 1 120 ? -2.019 -0.606 -5.536 1.00 93.94 120 SER A C 1
ATOM 953 O O . SER A 1 120 ? -2.899 -0.349 -4.720 1.00 93.94 120 SER A O 1
ATOM 955 N N . PHE A 1 121 ? -1.602 0.300 -6.417 1.00 89.06 121 PHE A N 1
ATOM 956 C CA . PHE A 1 121 ? -2.249 1.608 -6.504 1.00 89.06 121 PHE A CA 1
ATOM 957 C C . PHE A 1 121 ? -2.469 2.067 -7.940 1.00 89.06 121 PHE A C 1
ATOM 959 O O . PHE A 1 121 ? -1.698 1.766 -8.858 1.00 89.06 121 PHE A O 1
ATOM 966 N N . ALA A 1 122 ? -3.569 2.790 -8.114 1.00 84.31 122 ALA A N 1
ATOM 967 C CA . ALA A 1 122 ? -3.978 3.391 -9.370 1.00 84.31 122 ALA A CA 1
ATOM 968 C C . ALA A 1 122 ? -4.834 4.639 -9.105 1.00 84.31 122 ALA A C 1
ATOM 970 O O . ALA A 1 122 ? -5.451 4.751 -8.033 1.00 84.31 122 ALA A O 1
ATOM 971 N N . PRO A 1 123 ? -4.870 5.584 -10.061 1.00 76.62 123 PRO A N 1
ATOM 972 C CA . PRO A 1 123 ? -5.726 6.754 -9.954 1.00 76.62 123 PRO A CA 1
ATOM 973 C C . PRO A 1 123 ? -7.205 6.355 -10.008 1.00 76.62 123 PRO A C 1
ATOM 975 O O . PRO A 1 123 ? -7.572 5.270 -10.465 1.00 76.62 123 PRO A O 1
ATOM 978 N N . ARG A 1 124 ? -8.077 7.272 -9.579 1.00 69.44 124 ARG A N 1
ATOM 979 C CA . ARG A 1 124 ? -9.502 7.202 -9.912 1.00 69.44 124 ARG A CA 1
ATOM 980 C C . ARG A 1 124 ? -9.645 7.610 -11.378 1.00 69.44 124 ARG A C 1
ATOM 982 O O . ARG A 1 124 ? -9.390 8.761 -11.716 1.00 69.44 124 ARG A O 1
ATOM 989 N N . ASP A 1 125 ? -9.953 6.656 -12.247 1.00 57.56 125 ASP A N 1
ATOM 990 C CA . ASP A 1 125 ? -10.090 6.890 -13.684 1.00 57.56 125 ASP A CA 1
ATOM 991 C C . ASP A 1 125 ? -11.564 6.938 -14.123 1.00 57.56 125 ASP A C 1
ATOM 993 O O . ASP A 1 125 ? -12.480 6.754 -13.325 1.00 57.56 125 ASP A O 1
ATOM 997 N N . THR A 1 126 ? -11.797 7.182 -15.416 1.00 46.69 126 THR A N 1
ATOM 998 C CA . THR A 1 126 ? -13.131 7.196 -16.058 1.00 46.69 126 THR A CA 1
ATOM 999 C C . THR A 1 126 ? -13.900 5.882 -15.946 1.00 46.69 126 THR A C 1
ATOM 1001 O O . THR A 1 126 ? -15.083 5.856 -16.269 1.00 46.69 126 THR A O 1
ATOM 1004 N N . HIS A 1 127 ? -13.246 4.794 -15.533 1.00 51.59 127 HIS A N 1
ATOM 1005 C CA . HIS A 1 127 ? -13.883 3.500 -15.312 1.00 51.59 127 HIS A CA 1
ATOM 1006 C C . HIS A 1 127 ? -14.252 3.272 -13.828 1.00 51.59 127 HIS A C 1
ATOM 1008 O O . HIS A 1 127 ? -14.683 2.176 -13.467 1.00 51.59 127 HIS A O 1
ATOM 1014 N N . GLU A 1 128 ? -14.058 4.296 -12.985 1.00 55.25 128 GLU A N 1
ATOM 1015 C CA . GLU A 1 128 ? -14.566 4.545 -11.623 1.00 55.25 128 GLU A CA 1
ATOM 1016 C C . GLU A 1 128 ? -14.414 3.458 -10.539 1.00 55.25 128 GLU A C 1
ATOM 1018 O O . GLU A 1 128 ? -14.818 3.700 -9.405 1.00 55.25 128 GLU A O 1
ATOM 1023 N N . ALA A 1 129 ? -13.802 2.296 -10.796 1.00 62.12 129 ALA A N 1
ATOM 1024 C CA . ALA A 1 129 ? -13.843 1.208 -9.808 1.00 62.12 129 ALA A CA 1
ATOM 1025 C C . ALA A 1 129 ? -12.646 0.238 -9.777 1.00 62.12 129 ALA A C 1
ATOM 1027 O O . ALA A 1 129 ? -12.723 -0.775 -9.085 1.00 62.12 129 ALA A O 1
ATOM 1028 N N . GLN A 1 130 ? -11.526 0.487 -10.469 1.00 76.94 130 GLN A N 1
ATOM 1029 C CA . GLN A 1 130 ? -10.437 -0.512 -10.572 1.00 76.94 130 GLN A CA 1
ATOM 1030 C C . GLN A 1 130 ? -9.883 -0.955 -9.202 1.00 76.94 130 GLN A C 1
ATOM 1032 O O . GLN A 1 130 ? -9.939 -2.137 -8.849 1.00 76.94 130 GLN A O 1
ATOM 1037 N N . VAL A 1 131 ? -9.451 0.010 -8.385 1.00 86.44 131 VAL A N 1
ATOM 1038 C CA . VAL A 1 131 ? -9.007 -0.227 -7.001 1.00 86.44 131 VAL A CA 1
ATOM 1039 C C . VAL A 1 131 ? -10.166 -0.695 -6.113 1.00 86.44 131 VAL A C 1
ATOM 1041 O O . VAL A 1 131 ? -9.970 -1.555 -5.257 1.00 86.44 131 VAL A O 1
ATOM 1044 N N . GLN A 1 132 ? -11.389 -0.206 -6.340 1.00 88.94 132 GLN A N 1
ATOM 1045 C CA . GLN A 1 132 ? -12.561 -0.640 -5.575 1.00 88.94 132 GLN A CA 1
ATOM 1046 C C . GLN A 1 132 ? -12.838 -2.139 -5.756 1.00 88.94 132 GLN A C 1
ATOM 1048 O O . GLN A 1 132 ? -13.109 -2.826 -4.775 1.00 88.94 132 GLN A O 1
ATOM 1053 N N . PHE A 1 133 ? -12.709 -2.676 -6.974 1.00 89.69 133 PHE A N 1
ATOM 1054 C CA . PHE A 1 133 ? -12.838 -4.111 -7.230 1.00 89.69 133 PHE A CA 1
ATOM 1055 C C . PHE A 1 133 ? -11.787 -4.921 -6.472 1.00 89.69 133 PHE A C 1
ATOM 1057 O O . PHE A 1 133 ? -12.120 -5.951 -5.887 1.00 89.69 133 PHE A O 1
ATOM 1064 N N . ALA A 1 134 ? -10.531 -4.466 -6.455 1.00 92.31 134 ALA A N 1
ATOM 1065 C CA . ALA A 1 134 ? -9.464 -5.119 -5.698 1.00 92.31 134 ALA A CA 1
ATOM 1066 C C . ALA A 1 134 ? -9.792 -5.176 -4.196 1.00 92.31 134 ALA A C 1
ATOM 1068 O O . ALA A 1 134 ? -9.772 -6.253 -3.591 1.00 92.31 134 ALA A O 1
ATOM 1069 N N . LEU A 1 135 ? -10.177 -4.035 -3.624 1.00 94.25 135 LEU A N 1
ATOM 1070 C CA . LEU A 1 135 ? -10.566 -3.918 -2.221 1.00 94.25 135 LEU A CA 1
ATOM 1071 C C . LEU A 1 135 ? -11.783 -4.791 -1.902 1.00 94.25 135 LEU A C 1
ATOM 1073 O O . LEU A 1 135 ? -11.786 -5.498 -0.892 1.00 94.25 135 LEU A O 1
ATOM 1077 N N . GLU A 1 136 ? -12.773 -4.828 -2.797 1.00 93.69 136 GLU A N 1
ATOM 1078 C CA . GLU A 1 136 ? -13.992 -5.608 -2.604 1.00 93.69 136 GLU A CA 1
ATOM 1079 C C . GLU A 1 136 ? -13.723 -7.113 -2.514 1.00 93.69 136 GLU A C 1
ATOM 1081 O O . GLU A 1 136 ? -14.269 -7.805 -1.653 1.00 93.69 136 GLU A O 1
ATOM 1086 N N . ARG A 1 137 ? -12.785 -7.586 -3.338 1.00 94.38 137 ARG A N 1
ATOM 1087 C CA . ARG A 1 137 ? -12.277 -8.966 -3.380 1.00 94.38 137 ARG A CA 1
ATOM 1088 C C . ARG A 1 137 ? -11.354 -9.326 -2.212 1.00 94.38 137 ARG A C 1
ATOM 1090 O O . ARG A 1 137 ? -11.007 -10.495 -2.014 1.00 94.38 137 ARG A O 1
ATOM 1097 N N . GLY A 1 138 ? -10.942 -8.333 -1.434 1.00 95.50 138 GLY A N 1
ATOM 1098 C CA . GLY A 1 138 ? -10.037 -8.484 -0.305 1.00 95.50 138 GLY A CA 1
ATOM 1099 C C . GLY A 1 138 ? -8.555 -8.546 -0.681 1.00 95.50 138 GLY A C 1
ATOM 1100 O O . GLY A 1 138 ? -7.781 -9.294 -0.067 1.00 95.50 138 GLY A O 1
ATOM 1101 N N . VAL A 1 139 ? -8.179 -7.799 -1.720 1.00 96.31 139 VAL A N 1
ATOM 1102 C CA . VAL A 1 139 ? -6.808 -7.630 -2.214 1.00 96.31 139 VAL A CA 1
ATOM 1103 C C . VAL A 1 139 ? -6.299 -6.253 -1.764 1.00 96.31 139 VAL A C 1
ATOM 1105 O O . VAL A 1 139 ? -7.037 -5.279 -1.923 1.00 96.31 139 VAL A O 1
ATOM 1108 N N . PRO A 1 140 ? -5.078 -6.136 -1.202 1.00 96.44 140 PRO A N 1
ATOM 1109 C CA . PRO A 1 140 ? -4.572 -4.846 -0.748 1.00 96.44 140 PRO A CA 1
ATOM 1110 C C . PRO A 1 140 ? -4.393 -3.875 -1.913 1.00 96.44 140 PRO A C 1
ATOM 1112 O O . PRO A 1 140 ? -3.705 -4.181 -2.889 1.00 96.44 140 PRO A O 1
ATOM 1115 N N . ALA A 1 141 ? -5.008 -2.702 -1.798 1.00 94.56 141 ALA A N 1
ATOM 1116 C CA . ALA A 1 141 ? -4.864 -1.634 -2.768 1.00 94.56 141 ALA A CA 1
ATOM 1117 C C . ALA A 1 141 ? -5.114 -0.258 -2.130 1.00 94.56 141 ALA A C 1
ATOM 1119 O O . ALA A 1 141 ? -5.696 -0.164 -1.049 1.00 94.56 141 ALA A O 1
ATOM 1120 N N . MET A 1 142 ? -4.679 0.804 -2.801 1.00 91.19 142 MET A N 1
ATOM 1121 C CA . MET A 1 142 ? -4.856 2.193 -2.374 1.00 91.19 142 MET A CA 1
ATOM 1122 C C . MET A 1 142 ? -5.103 3.085 -3.592 1.00 91.19 142 MET A C 1
ATOM 1124 O O . MET A 1 142 ? -4.625 2.798 -4.690 1.00 91.19 142 MET A O 1
ATOM 1128 N N . ILE A 1 143 ? -5.860 4.166 -3.419 1.00 88.56 143 ILE A N 1
ATOM 1129 C CA . ILE A 1 143 ? -5.984 5.185 -4.465 1.00 88.56 143 ILE A CA 1
ATOM 1130 C C . ILE A 1 143 ? -4.696 6.002 -4.456 1.00 88.56 143 ILE A C 1
ATOM 1132 O O . ILE A 1 143 ? -4.282 6.497 -3.411 1.00 88.56 143 ILE A O 1
ATOM 1136 N N . GLY A 1 144 ? -4.060 6.153 -5.612 1.00 84.56 144 GLY A N 1
ATOM 1137 C CA . GLY A 1 144 ? -2.825 6.919 -5.702 1.00 84.56 144 GLY A CA 1
ATOM 1138 C C . GLY A 1 144 ? -2.365 7.127 -7.134 1.00 84.56 144 GLY A C 1
ATOM 1139 O O . GLY A 1 144 ? -2.710 6.367 -8.035 1.00 84.56 144 GLY A O 1
ATOM 1140 N N . ILE A 1 145 ? -1.558 8.160 -7.336 1.00 82.25 145 ILE A N 1
ATOM 1141 C CA . ILE A 1 145 ? -0.881 8.451 -8.597 1.00 82.25 145 ILE A CA 1
ATOM 1142 C C . ILE A 1 145 ? 0.555 8.861 -8.284 1.00 82.25 145 ILE A C 1
ATOM 1144 O O . ILE A 1 145 ? 0.808 9.499 -7.264 1.00 82.25 145 ILE A O 1
ATOM 1148 N N . MET A 1 146 ? 1.494 8.499 -9.156 1.00 82.94 146 MET A N 1
ATOM 1149 C CA . MET A 1 146 ? 2.830 9.089 -9.122 1.00 82.94 146 MET A CA 1
ATOM 1150 C C . MET A 1 146 ? 2.777 10.388 -9.922 1.00 82.94 146 MET A C 1
ATOM 1152 O O . MET A 1 146 ? 2.666 10.342 -11.143 1.00 82.94 146 MET A O 1
ATOM 1156 N N . ALA A 1 147 ? 2.786 11.522 -9.224 1.00 82.19 147 ALA A N 1
ATOM 1157 C CA . ALA A 1 147 ? 2.673 12.854 -9.822 1.00 82.19 147 ALA A CA 1
ATOM 1158 C C . ALA A 1 147 ? 3.871 13.728 -9.429 1.00 82.19 147 ALA A C 1
ATOM 1160 O O . ALA A 1 147 ? 4.942 13.546 -9.993 1.00 82.19 147 ALA A O 1
ATOM 1161 N N . SER A 1 148 ? 3.710 14.619 -8.448 1.00 84.38 148 SER A N 1
ATOM 1162 C CA . SER A 1 148 ? 4.763 15.508 -7.931 1.00 84.38 148 SER A CA 1
ATOM 1163 C C . SER A 1 148 ? 5.170 15.208 -6.483 1.00 84.38 148 SER A C 1
ATOM 1165 O O . SER A 1 148 ? 6.260 15.586 -6.065 1.00 84.38 148 SER A O 1
ATOM 1167 N N . GLN A 1 149 ? 4.335 14.503 -5.714 1.00 90.44 149 GLN A N 1
ATOM 1168 C CA . GLN A 1 149 ? 4.595 14.138 -4.316 1.00 90.44 149 GLN A CA 1
ATOM 1169 C C . GLN A 1 149 ? 5.130 12.710 -4.186 1.00 90.44 149 GLN A C 1
ATOM 1171 O O . GLN A 1 149 ? 4.769 11.829 -4.970 1.00 90.44 149 GLN A O 1
ATOM 1176 N N . ARG A 1 150 ? 5.987 12.485 -3.184 1.00 93.12 150 ARG A N 1
ATOM 1177 C CA . ARG A 1 150 ? 6.494 11.158 -2.823 1.00 93.12 150 ARG A CA 1
ATOM 1178 C C . ARG A 1 150 ? 5.328 10.236 -2.479 1.00 93.12 150 ARG A C 1
ATOM 1180 O O . ARG A 1 150 ? 4.340 10.649 -1.875 1.00 93.12 150 ARG A O 1
ATOM 1187 N N . LEU A 1 151 ? 5.471 8.960 -2.816 1.00 93.62 151 LEU A N 1
ATOM 1188 C CA . LEU A 1 151 ? 4.559 7.921 -2.359 1.00 93.62 151 LEU A CA 1
ATOM 1189 C C . LEU A 1 151 ? 4.582 7.859 -0.823 1.00 93.62 151 LEU A C 1
ATOM 1191 O O . LEU A 1 151 ? 5.666 8.012 -0.249 1.00 93.62 151 LEU A O 1
ATOM 1195 N N . PRO A 1 152 ? 3.445 7.570 -0.154 1.00 93.56 152 PRO A N 1
ATOM 1196 C CA . PRO A 1 152 ? 3.297 7.615 1.308 1.00 93.56 152 PRO A CA 1
ATOM 1197 C C . PRO A 1 152 ? 3.943 6.404 2.011 1.00 93.56 152 PRO A C 1
ATOM 1199 O O . PRO A 1 152 ? 3.380 5.809 2.932 1.00 93.56 152 PRO A O 1
ATOM 1202 N N . TYR A 1 153 ? 5.130 6.020 1.546 1.00 96.06 153 TYR A N 1
ATOM 1203 C CA . TYR A 1 153 ? 5.932 4.903 2.011 1.00 96.06 153 TYR A CA 1
ATOM 1204 C C . TYR A 1 153 ? 7.342 5.395 2.377 1.00 96.06 153 TYR A C 1
ATOM 1206 O O . TYR A 1 153 ? 7.881 6.293 1.713 1.00 96.06 153 TYR A O 1
ATOM 1214 N N . PRO A 1 154 ? 7.975 4.789 3.396 1.00 96.12 154 PRO A N 1
ATOM 1215 C CA . PRO A 1 154 ? 9.343 5.107 3.780 1.00 96.12 154 PRO A CA 1
ATOM 1216 C C . PRO A 1 154 ? 10.328 4.646 2.702 1.00 96.12 154 PRO A C 1
ATOM 1218 O O . PRO A 1 154 ? 9.987 3.871 1.800 1.00 96.12 154 PRO A O 1
ATOM 1221 N N . ALA A 1 155 ? 11.582 5.081 2.803 1.00 96.12 155 ALA A N 1
ATOM 1222 C CA . ALA A 1 155 ? 12.622 4.532 1.952 1.00 96.12 155 ALA A CA 1
ATOM 1223 C C . ALA A 1 155 ? 12.857 3.051 2.304 1.00 96.12 155 ALA A C 1
ATOM 1225 O O . ALA A 1 155 ? 12.736 2.629 3.461 1.00 96.12 155 ALA A O 1
ATOM 1226 N N . ARG A 1 156 ? 13.242 2.247 1.304 1.00 96.62 156 ARG A N 1
ATOM 1227 C CA . ARG A 1 156 ? 13.537 0.807 1.468 1.00 96.62 156 ARG A CA 1
ATOM 1228 C C . ARG A 1 156 ? 12.329 -0.005 2.001 1.00 96.62 156 ARG A C 1
ATOM 1230 O O . ARG A 1 156 ? 12.481 -0.912 2.825 1.00 96.62 156 ARG A O 1
ATOM 1237 N N . ALA A 1 157 ? 11.124 0.303 1.523 1.00 97.94 157 ALA A N 1
ATOM 1238 C CA . ALA A 1 157 ? 9.861 -0.330 1.914 1.00 97.94 157 ALA A CA 1
ATOM 1239 C C . ALA A 1 157 ? 9.541 -1.643 1.164 1.00 97.94 157 ALA A C 1
ATOM 1241 O O . ALA A 1 157 ? 8.962 -2.569 1.744 1.00 97.94 157 ALA A O 1
ATOM 1242 N N . PHE A 1 158 ? 9.928 -1.774 -0.105 1.00 98.50 158 PHE A N 1
ATOM 1243 C CA . PHE A 1 158 ? 9.514 -2.896 -0.959 1.00 98.50 158 PHE A CA 1
ATOM 1244 C C . PHE A 1 158 ? 10.690 -3.758 -1.415 1.00 98.50 158 PHE A C 1
ATOM 1246 O O . PHE A 1 158 ? 11.759 -3.242 -1.723 1.00 98.50 158 PHE A O 1
ATOM 1253 N N . ASP A 1 159 ? 10.498 -5.077 -1.466 1.00 98.56 159 ASP A N 1
ATOM 1254 C CA . ASP A 1 159 ? 11.478 -6.018 -2.031 1.00 98.56 159 ASP A CA 1
ATOM 1255 C C . ASP A 1 159 ? 11.390 -6.066 -3.566 1.00 98.56 159 ASP A C 1
ATOM 1257 O O . ASP A 1 159 ? 12.363 -6.392 -4.248 1.00 98.56 159 ASP A O 1
ATOM 1261 N N . MET A 1 160 ? 10.212 -5.745 -4.110 1.00 98.56 160 MET A N 1
ATOM 1262 C CA . MET A 1 160 ? 9.937 -5.761 -5.542 1.00 98.56 160 MET A CA 1
ATOM 1263 C C . MET A 1 160 ? 8.994 -4.622 -5.944 1.00 98.56 160 MET A C 1
ATOM 1265 O O . MET A 1 160 ? 8.014 -4.345 -5.259 1.00 98.56 160 MET A O 1
ATOM 1269 N N . ALA A 1 161 ? 9.256 -3.993 -7.080 1.00 98.12 161 ALA A N 1
ATOM 1270 C CA . ALA A 1 161 ? 8.362 -3.049 -7.733 1.00 98.12 161 ALA A CA 1
ATOM 1271 C C . ALA A 1 161 ? 7.949 -3.599 -9.100 1.00 98.12 161 ALA A C 1
ATOM 1273 O O . ALA A 1 161 ? 8.756 -4.214 -9.797 1.00 98.12 161 ALA A O 1
ATOM 1274 N N . HIS A 1 162 ? 6.699 -3.387 -9.487 1.00 97.00 162 HIS A N 1
ATOM 1275 C CA . HIS A 1 162 ? 6.142 -3.911 -10.725 1.00 97.00 162 HIS A CA 1
ATOM 1276 C C . HIS A 1 162 ? 5.298 -2.858 -11.439 1.00 97.00 162 HIS A C 1
ATOM 1278 O O . HIS A 1 162 ? 4.565 -2.097 -10.809 1.00 97.00 162 HIS A O 1
ATOM 1284 N N . CYS A 1 163 ? 5.396 -2.850 -12.765 1.00 94.06 163 CYS A N 1
ATOM 1285 C CA . CYS A 1 163 ? 4.464 -2.168 -13.648 1.00 94.06 163 CYS A CA 1
ATOM 1286 C C . CYS A 1 163 ? 4.196 -3.030 -14.879 1.00 94.06 163 CYS A C 1
ATOM 1288 O O . CYS A 1 163 ? 5.119 -3.484 -15.558 1.00 94.06 163 CYS A O 1
ATOM 1290 N N . SER A 1 164 ? 2.916 -3.179 -15.216 1.00 90.88 164 SER A N 1
ATOM 1291 C CA . SER A 1 164 ? 2.479 -3.812 -16.456 1.00 90.88 164 SER A CA 1
ATOM 1292 C C . SER A 1 164 ? 1.573 -2.862 -17.229 1.00 90.88 164 SER A C 1
ATOM 1294 O O . SER A 1 164 ? 0.438 -2.621 -16.825 1.00 90.88 164 SER A O 1
ATOM 1296 N N . ARG A 1 165 ? 2.081 -2.288 -18.329 1.00 86.12 165 ARG A N 1
ATOM 1297 C CA . ARG A 1 165 ? 1.394 -1.252 -19.131 1.00 86.12 165 ARG A CA 1
ATOM 1298 C C . ARG A 1 165 ? 0.806 -0.104 -18.294 1.00 86.12 165 ARG A C 1
ATOM 1300 O O . ARG A 1 165 ? -0.294 0.358 -18.576 1.00 86.12 165 ARG A O 1
ATOM 1307 N N . CYS A 1 166 ? 1.540 0.373 -17.292 1.00 83.69 166 CYS A N 1
ATOM 1308 C CA . CYS A 1 166 ? 1.050 1.393 -16.361 1.00 83.69 166 CYS A CA 1
ATOM 1309 C C . CYS A 1 166 ? 0.965 2.817 -16.944 1.00 83.69 166 CYS A C 1
ATOM 1311 O O . CYS A 1 166 ? 0.474 3.707 -16.260 1.00 83.69 166 CYS A O 1
ATOM 1313 N N . LEU A 1 167 ? 1.443 3.042 -18.178 1.00 84.38 167 LEU A N 1
ATOM 1314 C CA . LEU A 1 167 ? 1.477 4.353 -18.855 1.00 84.38 167 LEU A CA 1
ATOM 1315 C C . LEU A 1 167 ? 2.250 5.444 -18.091 1.00 84.38 167 LEU A C 1
ATOM 1317 O O . LEU A 1 167 ? 2.084 6.630 -18.355 1.00 84.38 167 LEU A O 1
ATOM 1321 N N . ILE A 1 168 ? 3.112 5.039 -17.160 1.00 88.25 168 ILE A N 1
ATOM 1322 C CA . ILE A 1 168 ? 3.997 5.945 -16.436 1.00 88.25 168 ILE A CA 1
ATOM 1323 C C . ILE A 1 168 ? 5.204 6.224 -17.336 1.00 88.25 168 ILE A C 1
ATOM 1325 O O . ILE A 1 168 ? 5.883 5.272 -17.736 1.00 88.25 168 ILE A O 1
ATOM 1329 N N . PRO A 1 169 ? 5.513 7.493 -17.648 1.00 91.19 169 PRO A N 1
ATOM 1330 C CA . PRO A 1 169 ? 6.632 7.826 -18.514 1.00 91.19 169 PRO A CA 1
ATOM 1331 C C . PRO A 1 169 ? 7.947 7.777 -17.721 1.00 91.19 169 PRO A C 1
ATOM 1333 O O . PRO A 1 169 ? 8.529 8.794 -17.357 1.00 91.19 169 PRO A O 1
ATOM 1336 N N . TRP A 1 170 ? 8.424 6.561 -17.447 1.00 94.38 170 TRP A N 1
ATOM 1337 C CA . TRP A 1 170 ? 9.548 6.261 -16.548 1.00 94.38 170 TRP A CA 1
ATOM 1338 C C . TRP A 1 170 ? 10.843 7.045 -16.813 1.00 94.38 170 TRP A C 1
ATOM 1340 O O . TRP A 1 170 ? 11.608 7.288 -15.882 1.00 94.38 170 TRP A O 1
ATOM 1350 N N . HIS A 1 171 ? 11.093 7.427 -18.067 1.00 92.75 171 HIS A N 1
ATOM 1351 C CA . HIS A 1 171 ? 12.292 8.158 -18.481 1.00 92.75 171 HIS A CA 1
ATOM 1352 C C . HIS A 1 171 ? 12.133 9.690 -18.454 1.00 92.75 171 HIS A C 1
ATOM 1354 O O . HIS A 1 171 ? 13.136 10.404 -18.487 1.00 92.75 171 HIS A O 1
ATOM 1360 N N . GLN A 1 172 ? 10.900 10.205 -18.414 1.00 91.06 172 GLN A N 1
ATOM 1361 C CA . GLN A 1 172 ? 10.625 11.644 -18.463 1.00 91.06 172 GLN A CA 1
ATOM 1362 C C . GLN A 1 172 ? 10.927 12.331 -17.127 1.00 91.06 172 GLN A C 1
ATOM 1364 O O . GLN A 1 172 ? 11.215 11.677 -16.121 1.00 91.06 172 GLN A O 1
ATOM 1369 N N . TYR A 1 173 ? 10.903 13.668 -17.135 1.00 91.56 173 TYR A N 1
ATOM 1370 C CA . TYR A 1 173 ? 11.171 14.512 -15.964 1.00 91.56 173 TYR A CA 1
ATOM 1371 C C . TYR A 1 173 ? 12.486 14.134 -15.264 1.00 91.56 173 TYR A C 1
ATOM 1373 O O . TYR A 1 173 ? 12.547 13.960 -14.050 1.00 91.56 173 TYR A O 1
ATOM 1381 N N . ASN A 1 174 ? 13.546 13.927 -16.052 1.00 89.56 174 ASN A N 1
ATOM 1382 C CA . ASN A 1 174 ? 14.859 13.478 -15.577 1.00 89.56 174 ASN A CA 1
ATOM 1383 C C . ASN A 1 174 ? 14.839 12.143 -14.804 1.00 89.56 174 ASN A C 1
ATOM 1385 O O . ASN A 1 174 ? 15.691 11.909 -13.946 1.00 89.56 174 ASN A O 1
ATOM 1389 N N . GLY A 1 175 ? 13.893 11.254 -15.119 1.00 93.00 175 GLY A N 1
ATOM 1390 C CA . GLY A 1 175 ? 13.756 9.951 -14.471 1.00 93.00 175 GLY A CA 1
ATOM 1391 C C . GLY A 1 175 ? 13.135 10.012 -13.074 1.00 93.00 175 GLY A C 1
ATOM 1392 O O . GLY A 1 175 ? 13.294 9.059 -12.313 1.00 93.00 175 GLY A O 1
ATOM 1393 N N . MET A 1 176 ? 12.439 11.102 -12.723 1.00 94.38 176 MET A N 1
ATOM 1394 C CA . MET A 1 176 ? 11.850 11.334 -11.392 1.00 94.38 176 MET A CA 1
ATOM 1395 C C . MET A 1 176 ? 11.032 10.139 -10.876 1.00 94.38 176 MET A C 1
ATOM 1397 O O . MET A 1 176 ? 11.173 9.743 -9.722 1.00 94.38 176 MET A O 1
ATOM 1401 N N . TYR A 1 177 ? 10.235 9.503 -11.737 1.00 94.94 177 TYR A N 1
ATOM 1402 C CA . TYR A 1 177 ? 9.419 8.347 -11.356 1.00 94.94 177 TYR A CA 1
ATOM 1403 C C . TYR A 1 177 ? 10.248 7.105 -11.012 1.00 94.94 177 TYR A C 1
ATOM 1405 O O . TYR A 1 177 ? 9.931 6.395 -10.060 1.00 94.94 177 TYR A O 1
ATOM 1413 N N . LEU A 1 178 ? 11.326 6.842 -11.758 1.00 96.25 178 LEU A N 1
ATOM 1414 C CA . LEU A 1 178 ? 12.252 5.756 -11.432 1.00 96.25 178 LEU A CA 1
ATOM 1415 C C . LEU A 1 178 ? 13.075 6.062 -10.180 1.00 96.25 178 LEU A C 1
ATOM 1417 O O . LEU A 1 178 ? 13.365 5.147 -9.418 1.00 96.25 178 LEU A O 1
ATOM 1421 N N . ILE A 1 179 ? 13.407 7.331 -9.942 1.00 96.25 179 ILE A N 1
ATOM 1422 C CA . ILE A 1 179 ? 14.064 7.785 -8.710 1.00 96.25 179 ILE A CA 1
ATOM 1423 C C . ILE A 1 179 ? 13.162 7.547 -7.491 1.00 96.25 179 ILE A C 1
ATOM 1425 O O . ILE A 1 179 ? 13.637 7.085 -6.454 1.00 96.25 179 ILE A O 1
ATOM 1429 N N . GLU A 1 180 ? 11.860 7.803 -7.608 1.00 96.25 180 GLU A N 1
ATOM 1430 C CA . GLU A 1 180 ? 10.915 7.525 -6.525 1.00 96.25 180 GLU A CA 1
ATOM 1431 C C . GLU A 1 180 ? 10.759 6.020 -6.270 1.00 96.25 180 GLU A C 1
ATOM 1433 O O . GLU A 1 180 ? 10.756 5.586 -5.114 1.00 96.25 180 GLU A O 1
ATOM 1438 N N . VAL A 1 181 ? 10.713 5.203 -7.331 1.00 97.12 181 VAL A N 1
ATOM 1439 C CA . VAL A 1 181 ? 10.773 3.740 -7.183 1.00 97.12 181 VAL A CA 1
ATOM 1440 C C . VAL A 1 181 ? 12.087 3.323 -6.530 1.00 97.12 181 VAL A C 1
ATOM 1442 O O . VAL A 1 181 ? 12.058 2.487 -5.632 1.00 97.12 181 VAL A O 1
ATOM 1445 N N . ASP A 1 182 ? 13.224 3.917 -6.905 1.00 97.25 182 ASP A N 1
ATOM 1446 C CA . ASP A 1 182 ? 14.501 3.656 -6.243 1.00 97.25 182 ASP A CA 1
ATOM 1447 C C . ASP A 1 182 ? 14.409 3.940 -4.748 1.00 97.25 182 ASP A C 1
ATOM 1449 O O . ASP A 1 182 ? 14.745 3.059 -3.960 1.00 97.25 182 ASP A O 1
ATOM 1453 N N . ARG A 1 183 ? 13.882 5.093 -4.330 1.00 96.56 183 ARG A N 1
ATOM 1454 C CA . ARG A 1 183 ? 13.751 5.438 -2.908 1.00 96.56 183 ARG A CA 1
ATOM 1455 C C . ARG A 1 183 ? 13.006 4.358 -2.120 1.00 96.56 183 ARG A C 1
ATOM 1457 O O . ARG A 1 183 ? 13.497 3.905 -1.080 1.00 96.56 183 ARG A O 1
ATOM 1464 N N . VAL A 1 184 ? 11.837 3.930 -2.600 1.00 97.56 184 VAL A N 1
ATOM 1465 C CA . VAL A 1 184 ? 10.991 2.958 -1.883 1.00 97.56 184 VAL A CA 1
ATOM 1466 C C . VAL A 1 184 ? 11.454 1.508 -2.061 1.00 97.56 184 VAL A C 1
ATOM 1468 O O . VAL A 1 184 ? 11.109 0.657 -1.240 1.00 97.56 184 VAL A O 1
ATOM 1471 N N . LEU A 1 185 ? 12.254 1.201 -3.083 1.00 98.25 185 LEU A N 1
ATOM 1472 C CA . LEU A 1 185 ? 12.798 -0.134 -3.320 1.00 98.25 185 LEU A CA 1
ATOM 1473 C C . LEU A 1 185 ? 14.009 -0.402 -2.415 1.00 98.25 185 LEU A C 1
ATOM 1475 O O . LEU A 1 185 ? 14.923 0.419 -2.261 1.00 98.25 185 LEU A O 1
ATOM 1479 N N . ARG A 1 186 ? 14.028 -1.583 -1.797 1.00 97.44 186 ARG A N 1
ATOM 1480 C CA . ARG A 1 186 ? 15.129 -2.022 -0.937 1.00 97.44 186 ARG A CA 1
ATOM 1481 C C . ARG A 1 186 ? 16.422 -2.219 -1.722 1.00 97.44 186 ARG A C 1
ATOM 1483 O O . ARG A 1 186 ? 16.372 -2.590 -2.895 1.00 97.44 186 ARG A O 1
ATOM 1490 N N . PRO A 1 187 ? 17.587 -2.048 -1.077 1.00 97.25 187 PRO A N 1
ATOM 1491 C CA . PRO A 1 187 ? 18.856 -2.422 -1.684 1.00 97.25 187 PRO A CA 1
ATOM 1492 C C . PRO A 1 187 ? 18.843 -3.909 -2.061 1.00 97.25 187 PRO A C 1
ATOM 1494 O O . PRO A 1 187 ? 18.451 -4.754 -1.256 1.00 97.25 187 PRO A O 1
ATOM 1497 N N . GLY A 1 188 ? 19.218 -4.227 -3.301 1.00 96.88 188 GLY A N 1
ATOM 1498 C CA . GLY A 1 188 ? 19.100 -5.578 -3.866 1.00 96.88 188 GLY A CA 1
ATOM 1499 C C . GLY A 1 188 ? 17.709 -5.963 -4.385 1.00 96.88 188 GLY A C 1
ATOM 1500 O O . GLY A 1 188 ? 17.571 -7.057 -4.934 1.00 96.88 188 GLY A O 1
ATOM 1501 N N . GLY A 1 189 ? 16.700 -5.102 -4.225 1.00 97.88 189 GLY A N 1
ATOM 1502 C CA . GLY A 1 189 ? 15.335 -5.331 -4.695 1.00 97.88 189 GLY A CA 1
ATOM 1503 C C . GLY A 1 189 ? 15.205 -5.293 -6.218 1.00 97.88 189 GLY A C 1
ATOM 1504 O O . GLY A 1 189 ? 16.095 -4.811 -6.927 1.00 97.88 189 GLY A O 1
ATOM 1505 N N . TYR A 1 190 ? 14.081 -5.802 -6.721 1.00 98.69 190 TYR A N 1
ATOM 1506 C CA . TYR A 1 190 ? 13.835 -5.963 -8.156 1.00 98.69 190 TYR A CA 1
ATOM 1507 C C . TYR A 1 190 ? 12.788 -4.988 -8.681 1.00 98.69 190 TYR A C 1
ATOM 1509 O O . TYR A 1 190 ? 11.765 -4.769 -8.040 1.00 98.69 190 TYR A O 1
ATOM 1517 N N . TRP A 1 191 ? 12.995 -4.470 -9.886 1.00 98.44 191 TRP A N 1
ATOM 1518 C CA . TRP A 1 191 ? 11.963 -3.777 -10.646 1.00 98.44 191 TRP A CA 1
ATOM 1519 C C . TRP A 1 191 ? 11.611 -4.581 -11.894 1.00 98.44 191 TRP A C 1
ATOM 1521 O O . TRP A 1 191 ? 12.498 -4.939 -12.669 1.00 98.44 191 TRP A O 1
ATOM 1531 N N . VAL A 1 192 ? 10.325 -4.877 -12.067 1.00 97.94 192 VAL A N 1
ATOM 1532 C CA . VAL A 1 192 ? 9.777 -5.646 -13.187 1.00 97.94 192 VAL A CA 1
ATOM 1533 C C . VAL A 1 192 ? 8.925 -4.718 -14.047 1.00 97.94 192 VAL A C 1
ATOM 1535 O O . VAL A 1 192 ? 7.905 -4.204 -13.584 1.00 97.94 192 VAL A O 1
ATOM 1538 N N . LEU A 1 193 ? 9.321 -4.530 -15.306 1.00 96.69 193 LEU A N 1
ATOM 1539 C CA . LEU A 1 193 ? 8.535 -3.801 -16.301 1.00 96.69 193 LEU A CA 1
ATOM 1540 C C . LEU A 1 193 ? 8.003 -4.773 -17.352 1.00 96.69 193 LEU A C 1
ATOM 1542 O O . LEU A 1 193 ? 8.745 -5.612 -17.869 1.00 96.69 193 LEU A O 1
ATOM 1546 N N . SER A 1 194 ? 6.719 -4.639 -17.682 1.00 93.12 194 SER A N 1
ATOM 1547 C CA . SER A 1 194 ? 6.058 -5.476 -18.677 1.00 93.12 194 SER A CA 1
ATOM 1548 C C . SER A 1 194 ? 5.134 -4.698 -19.611 1.00 93.12 194 SER A C 1
ATOM 1550 O O . SER A 1 194 ? 4.391 -3.807 -19.191 1.00 93.12 194 SER A O 1
ATOM 1552 N N . GLY A 1 195 ? 5.145 -5.075 -20.891 1.00 87.38 195 GLY A N 1
ATOM 1553 C CA . GLY A 1 195 ? 4.440 -4.365 -21.962 1.00 87.38 195 GLY A CA 1
ATOM 1554 C C . GLY A 1 195 ? 5.299 -3.269 -22.599 1.00 87.38 195 GLY A C 1
ATOM 1555 O O . GLY A 1 195 ? 6.507 -3.266 -22.382 1.00 87.38 195 GLY A O 1
ATOM 1556 N N . PRO A 1 196 ? 4.714 -2.353 -23.396 1.00 88.00 196 PRO A N 1
ATOM 1557 C CA . PRO A 1 196 ? 5.480 -1.343 -24.116 1.00 88.00 196 PRO A CA 1
ATOM 1558 C C . PRO A 1 196 ? 6.383 -0.542 -23.162 1.00 88.00 196 PRO A C 1
ATOM 1560 O O . PRO A 1 196 ? 5.912 -0.160 -22.090 1.00 88.00 196 PRO A O 1
ATOM 1563 N N . PRO A 1 197 ? 7.651 -0.298 -23.529 1.00 93.38 197 PRO A N 1
ATOM 1564 C CA . PRO A 1 197 ? 8.271 -0.657 -24.806 1.00 93.38 197 PRO A CA 1
ATOM 1565 C C . PRO A 1 197 ? 8.874 -2.077 -24.866 1.00 93.38 197 PRO A C 1
ATOM 1567 O O . PRO A 1 197 ? 9.345 -2.488 -25.920 1.00 93.38 197 PRO A O 1
ATOM 1570 N N . ILE A 1 198 ? 8.863 -2.860 -23.787 1.00 94.75 198 ILE A N 1
ATOM 1571 C CA . ILE A 1 198 ? 9.501 -4.187 -23.734 1.00 94.75 198 ILE A CA 1
ATOM 1572 C C . ILE A 1 198 ? 8.916 -5.128 -24.788 1.00 94.75 198 ILE A C 1
ATOM 1574 O O . ILE A 1 198 ? 7.703 -5.240 -24.914 1.00 94.75 198 ILE A O 1
ATOM 1578 N N . ASN A 1 199 ? 9.779 -5.842 -25.519 1.00 92.50 199 ASN A N 1
ATOM 1579 C CA . ASN A 1 199 ? 9.403 -6.744 -26.620 1.00 92.50 199 ASN A CA 1
ATOM 1580 C C . ASN A 1 199 ? 8.797 -6.043 -27.856 1.00 92.50 199 ASN A C 1
ATOM 1582 O O . ASN A 1 199 ? 8.085 -6.661 -28.659 1.00 92.50 199 ASN A O 1
ATOM 1586 N N . TRP A 1 200 ? 9.112 -4.759 -28.063 1.00 92.06 200 TRP A N 1
ATOM 1587 C CA . TRP A 1 200 ? 8.662 -3.980 -29.223 1.00 92.06 200 TRP A CA 1
ATOM 1588 C C . TRP A 1 200 ? 8.977 -4.637 -30.570 1.00 92.06 200 TRP A C 1
ATOM 1590 O O . TRP A 1 200 ? 8.162 -4.562 -31.487 1.00 92.06 200 TRP A O 1
ATOM 1600 N N . LYS A 1 201 ? 10.105 -5.354 -30.688 1.00 91.50 201 LYS A N 1
ATOM 1601 C CA . LYS A 1 201 ? 10.508 -6.066 -31.918 1.00 91.50 201 LYS A CA 1
ATOM 1602 C C . LYS A 1 201 ? 9.417 -7.008 -32.431 1.00 91.50 201 LYS A C 1
ATOM 1604 O O . LYS A 1 201 ? 9.272 -7.178 -33.640 1.00 91.50 201 LYS A O 1
ATOM 1609 N N . LYS A 1 202 ? 8.641 -7.600 -31.519 1.00 90.12 202 LYS A N 1
ATOM 1610 C CA . LYS A 1 202 ? 7.550 -8.522 -31.840 1.00 90.12 202 LYS A CA 1
ATOM 1611 C C . LYS A 1 202 ? 6.201 -7.815 -31.991 1.00 90.12 202 LYS A C 1
ATOM 1613 O O . LYS A 1 202 ? 5.432 -8.183 -32.876 1.00 90.12 202 LYS A O 1
ATOM 1618 N N . TYR A 1 203 ? 5.906 -6.824 -31.148 1.00 87.69 203 TYR A N 1
ATOM 1619 C CA . TYR A 1 203 ? 4.539 -6.308 -30.976 1.00 87.69 203 TYR A CA 1
ATOM 1620 C C . TYR A 1 203 ? 4.288 -4.874 -31.453 1.00 87.69 203 TYR A C 1
ATOM 1622 O O . TYR A 1 203 ? 3.139 -4.444 -31.393 1.00 87.69 203 TYR A O 1
ATOM 1630 N N . TRP A 1 204 ? 5.286 -4.155 -31.984 1.00 86.25 204 TRP A N 1
ATOM 1631 C CA . TRP A 1 204 ? 5.146 -2.746 -32.397 1.00 86.25 204 TRP A CA 1
ATOM 1632 C C . TRP A 1 204 ? 3.890 -2.458 -33.244 1.00 86.25 204 TRP A C 1
ATOM 1634 O O . TRP A 1 204 ? 3.163 -1.509 -32.961 1.00 86.25 204 TRP A O 1
ATOM 1644 N N . ARG A 1 205 ? 3.558 -3.334 -34.210 1.00 85.81 205 ARG A N 1
ATOM 1645 C CA . ARG A 1 205 ? 2.354 -3.194 -35.058 1.00 85.81 205 ARG A CA 1
ATOM 1646 C C . ARG A 1 205 ? 1.054 -3.210 -34.258 1.00 85.81 205 ARG A C 1
ATOM 1648 O O . ARG A 1 205 ? 0.131 -2.483 -34.593 1.00 85.81 205 ARG A O 1
ATOM 1655 N N . GLY A 1 206 ? 0.977 -4.042 -33.220 1.00 83.12 206 GLY A N 1
ATOM 1656 C CA . GLY A 1 206 ? -0.212 -4.177 -32.376 1.00 83.12 206 GLY A CA 1
ATOM 1657 C C . GLY A 1 206 ? -0.392 -3.038 -31.374 1.00 83.12 206 GLY A C 1
ATOM 1658 O O . GLY A 1 206 ? -1.408 -2.996 -30.686 1.00 83.12 206 GLY A O 1
ATOM 1659 N N . TRP A 1 207 ? 0.588 -2.139 -31.257 1.00 83.38 207 TRP A N 1
ATOM 1660 C CA . TRP A 1 207 ? 0.520 -0.962 -30.391 1.00 83.38 207 TRP A CA 1
ATOM 1661 C C . TRP A 1 207 ? 0.378 0.343 -31.165 1.00 83.38 207 TRP A C 1
ATOM 1663 O O . TRP A 1 207 ? 0.380 1.390 -30.532 1.00 83.38 207 TRP A O 1
ATOM 1673 N N . GLU A 1 208 ? 0.269 0.282 -32.497 1.00 88.44 208 GLU A N 1
ATOM 1674 C CA . GLU A 1 208 ? 0.120 1.460 -33.364 1.00 88.44 208 GLU A CA 1
ATOM 1675 C C . GLU A 1 208 ? 1.244 2.497 -33.162 1.00 88.44 208 GLU A C 1
ATOM 1677 O O . GLU A 1 208 ? 1.045 3.700 -33.300 1.00 88.44 208 GLU A O 1
ATOM 1682 N N . ARG A 1 209 ? 2.456 2.018 -32.841 1.00 90.00 209 ARG A N 1
ATOM 1683 C CA . ARG A 1 209 ? 3.665 2.831 -32.626 1.00 90.00 209 ARG A CA 1
ATOM 1684 C C . ARG A 1 209 ? 4.810 2.342 -33.509 1.00 90.00 209 ARG A C 1
ATOM 1686 O O . ARG A 1 209 ? 4.845 1.170 -33.891 1.00 90.00 209 ARG A O 1
ATOM 1693 N N . SER A 1 210 ? 5.747 3.227 -33.849 1.00 92.25 210 SER A N 1
ATOM 1694 C CA . SER A 1 210 ? 6.908 2.859 -34.669 1.00 92.25 210 SER A CA 1
ATOM 1695 C C . SER A 1 210 ? 7.955 2.087 -33.860 1.00 92.25 210 SER A C 1
ATOM 1697 O O . SER A 1 210 ? 7.981 2.126 -32.627 1.00 92.25 210 SER A O 1
ATOM 1699 N N . GLN A 1 211 ? 8.832 1.359 -34.556 1.00 94.75 211 GLN A N 1
ATOM 1700 C CA . GLN A 1 211 ? 9.936 0.656 -33.899 1.00 94.75 211 GLN A CA 1
ATOM 1701 C C . GLN A 1 211 ? 10.926 1.640 -33.278 1.00 94.75 211 GLN A C 1
ATOM 1703 O O . GLN A 1 211 ? 11.441 1.384 -32.195 1.00 94.75 211 GLN A O 1
ATOM 1708 N N . GLU A 1 212 ? 11.172 2.760 -33.954 1.00 94.25 212 GLU A N 1
ATOM 1709 C CA . GLU A 1 212 ? 12.098 3.806 -33.534 1.00 94.25 212 GLU A CA 1
ATOM 1710 C C . GLU A 1 212 ? 11.632 4.466 -32.236 1.00 94.25 212 GLU A C 1
ATOM 1712 O O . GLU A 1 212 ? 12.435 4.654 -31.327 1.00 94.25 212 GLU A O 1
ATOM 1717 N N . ASP A 1 213 ? 10.334 4.751 -32.132 1.00 93.19 213 ASP A N 1
ATOM 1718 C CA . ASP A 1 213 ? 9.700 5.330 -30.949 1.00 93.19 213 ASP A CA 1
ATOM 1719 C C . ASP A 1 213 ? 9.805 4.387 -29.740 1.00 93.19 213 ASP A C 1
ATOM 1721 O O . ASP A 1 213 ? 10.361 4.743 -28.702 1.00 93.19 213 ASP A O 1
ATOM 1725 N N . LEU A 1 214 ? 9.381 3.129 -29.900 1.00 94.62 214 LEU A N 1
ATOM 1726 C CA . LEU A 1 214 ? 9.447 2.138 -28.823 1.00 94.62 214 LEU A CA 1
ATOM 1727 C C . LEU A 1 214 ? 10.888 1.814 -28.412 1.00 94.62 214 LEU A C 1
ATOM 1729 O O . LEU A 1 214 ? 11.182 1.672 -27.225 1.00 94.62 214 LEU A O 1
ATOM 1733 N N . LYS A 1 215 ? 11.804 1.705 -29.380 1.00 96.38 215 LYS A N 1
ATOM 1734 C CA . LYS A 1 215 ? 13.227 1.507 -29.098 1.00 96.38 215 LYS A CA 1
ATOM 1735 C C . LYS A 1 215 ? 13.801 2.709 -28.353 1.00 96.38 215 LYS A C 1
ATOM 1737 O O . LYS A 1 215 ? 14.506 2.505 -27.373 1.00 96.38 215 LYS A O 1
ATOM 1742 N N . GLY A 1 216 ? 13.490 3.930 -28.788 1.00 96.81 216 GLY A N 1
ATOM 1743 C CA . GLY A 1 216 ? 13.923 5.158 -28.124 1.00 96.81 216 GLY A CA 1
ATOM 1744 C C . GLY A 1 216 ? 13.430 5.235 -26.680 1.00 96.81 216 GLY A C 1
ATOM 1745 O O . GLY A 1 216 ? 14.212 5.530 -25.780 1.00 96.81 216 GLY A O 1
ATOM 1746 N N . GLU A 1 217 ? 12.168 4.878 -26.440 1.00 95.69 217 GLU A N 1
ATOM 1747 C CA . GLU A 1 217 ? 11.603 4.796 -25.093 1.00 95.69 217 GLU A CA 1
ATOM 1748 C C . GLU A 1 217 ? 12.313 3.741 -24.231 1.00 95.69 217 GLU A C 1
ATOM 1750 O O . GLU A 1 217 ? 12.678 4.028 -23.090 1.00 95.69 217 GLU A O 1
ATOM 1755 N N . GLN A 1 218 ? 12.554 2.534 -24.761 1.00 96.62 218 GLN A N 1
ATOM 1756 C CA . GLN A 1 218 ? 13.278 1.498 -24.019 1.00 96.62 218 GLN A CA 1
ATOM 1757 C C . GLN A 1 218 ? 14.717 1.933 -23.707 1.00 96.62 218 GLN A C 1
ATOM 1759 O O . GLN A 1 218 ? 15.158 1.789 -22.568 1.00 96.62 218 GLN A O 1
ATOM 1764 N N . ASP A 1 219 ? 15.433 2.482 -24.691 1.00 97.50 219 ASP A N 1
ATOM 1765 C CA . ASP A 1 219 ? 16.811 2.957 -24.542 1.00 97.50 219 ASP A CA 1
ATOM 1766 C C . ASP A 1 219 ? 16.895 4.065 -23.476 1.00 97.50 219 ASP A C 1
ATOM 1768 O O . ASP A 1 219 ? 17.801 4.050 -22.641 1.00 97.50 219 ASP A O 1
ATOM 1772 N N . ALA A 1 220 ? 15.922 4.983 -23.444 1.00 97.25 220 ALA A N 1
ATOM 1773 C CA . ALA A 1 220 ? 15.845 6.051 -22.449 1.00 97.25 220 ALA A CA 1
ATOM 1774 C C . ALA A 1 220 ? 15.561 5.522 -21.031 1.00 97.25 220 ALA A C 1
ATOM 1776 O O . ALA A 1 220 ? 16.171 5.979 -20.063 1.00 97.25 220 ALA A O 1
ATOM 1777 N N . ILE A 1 221 ? 14.680 4.524 -20.891 1.00 97.38 221 ILE A N 1
ATOM 1778 C CA . ILE A 1 221 ? 14.436 3.846 -19.606 1.00 97.38 221 ILE A CA 1
ATOM 1779 C C . ILE A 1 221 ? 15.708 3.137 -19.128 1.00 97.38 221 ILE A C 1
ATOM 1781 O O . ILE A 1 221 ? 16.087 3.241 -17.959 1.00 97.38 221 ILE A O 1
ATOM 1785 N N . GLU A 1 222 ? 16.391 2.430 -20.028 1.00 97.06 222 GLU A N 1
ATOM 1786 C CA . GLU A 1 222 ? 17.641 1.744 -19.713 1.00 97.06 222 GLU A CA 1
ATOM 1787 C C . GLU A 1 222 ? 18.766 2.713 -19.338 1.00 97.06 222 GLU A C 1
ATOM 1789 O O . GLU A 1 222 ? 19.576 2.386 -18.470 1.00 97.06 222 GLU A O 1
ATOM 1794 N N . ASP A 1 223 ? 18.825 3.892 -19.956 1.00 95.56 223 ASP A N 1
ATOM 1795 C CA . ASP A 1 223 ? 19.760 4.956 -19.590 1.00 95.56 223 ASP A CA 1
ATOM 1796 C C . ASP A 1 223 ? 19.516 5.466 -18.161 1.00 95.56 223 ASP A C 1
ATOM 1798 O O . ASP A 1 223 ? 20.451 5.507 -17.357 1.00 95.56 223 ASP A O 1
ATOM 1802 N N . VAL A 1 224 ? 18.263 5.767 -17.795 1.00 95.81 224 VAL A N 1
ATOM 1803 C CA . VAL A 1 224 ? 17.923 6.171 -16.418 1.00 95.81 224 VAL A CA 1
ATOM 1804 C C . VAL A 1 224 ? 18.301 5.071 -15.425 1.00 95.81 224 VAL A C 1
ATOM 1806 O O . VAL A 1 224 ? 18.975 5.349 -14.434 1.00 95.81 224 VAL A O 1
ATOM 1809 N N . ALA A 1 225 ? 17.952 3.812 -15.704 1.00 96.00 225 ALA A N 1
ATOM 1810 C CA . ALA A 1 225 ? 18.307 2.685 -14.842 1.00 96.00 225 ALA A CA 1
ATOM 1811 C C . ALA A 1 225 ? 19.834 2.547 -14.663 1.00 96.00 225 ALA A C 1
ATOM 1813 O O . ALA A 1 225 ? 20.312 2.338 -13.547 1.00 96.00 225 ALA A O 1
ATOM 1814 N N . LYS A 1 226 ? 20.623 2.730 -15.733 1.00 93.94 226 LYS A N 1
ATOM 1815 C CA . LYS A 1 226 ? 22.098 2.733 -15.663 1.00 93.94 226 LYS A CA 1
ATOM 1816 C C . LYS A 1 226 ? 22.628 3.884 -14.806 1.00 93.94 226 LYS A C 1
ATOM 1818 O O . LYS A 1 226 ? 23.535 3.662 -14.003 1.00 93.94 226 LYS A O 1
ATOM 1823 N N . ARG A 1 227 ? 22.056 5.088 -14.930 1.00 92.44 227 ARG A N 1
ATOM 1824 C CA . ARG A 1 227 ? 22.415 6.259 -14.106 1.00 92.44 227 ARG A CA 1
ATOM 1825 C C . ARG A 1 227 ? 22.061 6.081 -12.627 1.00 92.44 227 ARG A C 1
ATOM 1827 O O . ARG A 1 227 ? 22.786 6.577 -11.771 1.00 92.44 227 ARG A O 1
ATOM 1834 N N . LEU A 1 228 ? 21.023 5.300 -12.325 1.00 93.81 228 LEU A N 1
ATOM 1835 C CA . LEU A 1 228 ? 20.684 4.834 -10.972 1.00 93.81 228 LEU A CA 1
ATOM 1836 C C . LEU A 1 228 ? 21.546 3.651 -10.497 1.00 93.81 228 LEU A C 1
ATOM 1838 O O . LEU A 1 228 ? 21.342 3.134 -9.401 1.00 93.81 228 LEU A O 1
ATOM 1842 N N . CYS A 1 229 ? 22.522 3.213 -11.299 1.00 93.44 229 CYS A N 1
ATOM 1843 C CA . CYS A 1 229 ? 23.383 2.062 -11.027 1.00 93.44 229 CYS A CA 1
ATOM 1844 C C . CYS A 1 229 ? 22.635 0.723 -10.928 1.00 93.44 229 CYS A C 1
ATOM 1846 O O . CYS A 1 229 ? 23.143 -0.227 -10.330 1.00 93.44 229 CYS A O 1
ATOM 1848 N N . TRP A 1 230 ? 21.445 0.621 -11.519 1.00 95.88 230 TRP A N 1
ATOM 1849 C CA . TRP A 1 230 ? 20.701 -0.629 -11.577 1.00 95.88 230 TRP A CA 1
ATOM 1850 C C . TRP A 1 230 ? 21.283 -1.558 -12.635 1.00 95.88 230 TRP A C 1
ATOM 1852 O O . TRP A 1 230 ? 21.697 -1.142 -13.720 1.00 95.88 230 TRP A O 1
ATOM 1862 N N . LYS A 1 231 ? 21.260 -2.856 -12.339 1.00 96.06 231 LYS A N 1
ATOM 1863 C CA . LYS A 1 231 ? 21.691 -3.901 -13.266 1.00 96.06 231 LYS A CA 1
ATOM 1864 C C . LYS A 1 231 ? 20.475 -4.565 -13.890 1.00 96.06 231 LYS A C 1
ATOM 1866 O O . LYS A 1 231 ? 19.627 -5.082 -13.174 1.00 96.06 231 LYS A O 1
ATOM 1871 N N . LYS A 1 232 ? 20.411 -4.627 -15.219 1.00 97.56 232 LYS A N 1
ATOM 1872 C CA . LYS A 1 232 ? 19.429 -5.467 -15.916 1.00 97.56 232 LYS A CA 1
ATOM 1873 C C . LYS A 1 232 ? 19.813 -6.935 -15.721 1.00 97.56 232 LYS A C 1
ATOM 1875 O O . LYS A 1 232 ? 20.896 -7.344 -16.138 1.00 97.56 232 LYS A O 1
ATOM 1880 N N . VAL A 1 233 ? 18.971 -7.701 -15.033 1.00 97.75 233 VAL A N 1
ATOM 1881 C CA . VAL A 1 233 ? 19.251 -9.101 -14.666 1.00 97.75 233 VAL A CA 1
ATOM 1882 C C . VAL A 1 233 ? 18.569 -10.097 -15.594 1.00 97.75 233 VAL A C 1
ATOM 1884 O O . VAL A 1 233 ? 19.093 -11.190 -15.787 1.00 97.75 233 VAL A O 1
ATOM 1887 N N . ALA A 1 234 ? 17.445 -9.717 -16.201 1.00 97.62 234 ALA A N 1
ATOM 1888 C CA . ALA A 1 234 ? 16.747 -10.550 -17.169 1.00 97.62 234 ALA A CA 1
ATOM 1889 C C . ALA A 1 234 ? 15.974 -9.704 -18.187 1.00 97.62 234 ALA A C 1
ATOM 1891 O O . ALA A 1 234 ? 15.456 -8.636 -17.866 1.00 97.62 234 ALA A O 1
ATOM 1892 N N . GLU A 1 235 ? 15.866 -10.219 -19.408 1.00 96.38 235 GLU A N 1
ATOM 1893 C CA . GLU A 1 235 ? 14.859 -9.820 -20.390 1.00 96.38 235 GLU A CA 1
ATOM 1894 C C . GLU A 1 235 ? 14.424 -11.068 -21.153 1.00 96.38 235 GLU A C 1
ATOM 1896 O O . GLU A 1 235 ? 15.252 -11.757 -21.753 1.00 96.38 235 GLU A O 1
ATOM 1901 N N . LYS A 1 236 ? 13.135 -11.398 -21.086 1.00 94.88 236 LYS A N 1
ATOM 1902 C CA . LYS A 1 236 ? 12.560 -12.580 -21.733 1.00 94.88 236 LYS A CA 1
ATOM 1903 C C . LYS A 1 236 ? 11.107 -12.297 -22.074 1.00 94.88 236 LYS A C 1
ATOM 1905 O O . LYS A 1 236 ? 10.307 -12.010 -21.189 1.00 94.88 236 LYS A O 1
ATOM 1910 N N . ASN A 1 237 ? 10.747 -12.454 -23.348 1.00 91.31 237 ASN A N 1
ATOM 1911 C CA . ASN A 1 237 ? 9.407 -12.135 -23.842 1.00 91.31 237 ASN A CA 1
ATOM 1912 C C . ASN A 1 237 ? 8.997 -10.716 -23.408 1.00 91.31 237 ASN A C 1
ATOM 1914 O O . ASN A 1 237 ? 9.733 -9.770 -23.658 1.00 91.31 237 ASN A O 1
ATOM 1918 N N . ASP A 1 238 ? 7.854 -10.585 -22.740 1.00 90.88 238 ASP A N 1
ATOM 1919 C CA . ASP A 1 238 ? 7.260 -9.319 -22.309 1.00 90.88 238 ASP A CA 1
ATOM 1920 C C . ASP A 1 238 ? 7.744 -8.847 -20.931 1.00 90.88 238 ASP A C 1
ATOM 1922 O O . ASP A 1 238 ? 7.074 -8.033 -20.295 1.00 90.88 238 ASP A O 1
ATOM 1926 N N . LEU A 1 239 ? 8.856 -9.395 -20.438 1.00 95.56 239 LEU A N 1
ATOM 1927 C CA . LEU A 1 239 ? 9.420 -9.110 -19.124 1.00 95.56 239 LEU A CA 1
ATOM 1928 C C . LEU A 1 239 ? 10.833 -8.561 -19.259 1.00 95.56 239 LEU A C 1
ATOM 1930 O O . LEU A 1 239 ? 11.694 -9.224 -19.839 1.00 95.56 239 LEU A O 1
ATOM 1934 N N . SER A 1 240 ? 11.083 -7.427 -18.612 1.00 97.62 240 SER A N 1
ATOM 1935 C CA . SER A 1 240 ? 12.432 -6.954 -18.312 1.00 97.62 240 SER A CA 1
ATOM 1936 C C . SER A 1 240 ? 12.549 -6.687 -16.817 1.00 97.62 240 SER A C 1
ATOM 1938 O O . SER A 1 240 ? 11.648 -6.115 -16.201 1.00 97.62 240 SER A O 1
ATOM 1940 N N . ILE A 1 241 ? 13.645 -7.162 -16.224 1.00 98.56 241 ILE A N 1
ATOM 1941 C CA . ILE A 1 241 ? 13.877 -7.120 -14.781 1.00 98.56 241 ILE A CA 1
ATOM 1942 C C . ILE A 1 241 ? 15.220 -6.454 -14.507 1.00 98.56 241 ILE A C 1
ATOM 1944 O O . ILE A 1 241 ? 16.261 -6.875 -15.024 1.00 98.56 241 ILE A O 1
ATOM 1948 N N . TRP A 1 242 ? 15.195 -5.447 -13.641 1.00 98.62 242 TRP A N 1
ATOM 1949 C CA . TRP A 1 242 ? 16.373 -4.775 -13.110 1.00 98.62 242 TRP A CA 1
ATOM 1950 C C . TRP A 1 242 ? 16.507 -5.048 -11.620 1.00 98.62 242 TRP A C 1
ATOM 1952 O O . TRP A 1 242 ? 15.522 -5.284 -10.926 1.00 98.62 242 TRP A O 1
ATOM 1962 N N . GLN A 1 243 ? 17.739 -5.002 -11.133 1.00 98.19 243 GLN A N 1
ATOM 1963 C CA . GLN A 1 243 ? 18.063 -5.123 -9.726 1.00 98.19 243 GLN A CA 1
ATOM 1964 C C . GLN A 1 243 ? 18.781 -3.860 -9.255 1.00 98.19 243 GLN A C 1
ATOM 1966 O O . GLN A 1 243 ? 19.798 -3.456 -9.832 1.00 98.19 243 GLN A O 1
ATOM 1971 N N . LYS A 1 244 ? 18.242 -3.258 -8.194 1.00 97.06 244 LYS A N 1
ATOM 1972 C CA . LYS A 1 244 ? 18.855 -2.141 -7.476 1.00 97.06 244 LYS A CA 1
ATOM 1973 C C . LYS A 1 244 ? 20.125 -2.627 -6.763 1.00 97.06 244 LYS A C 1
ATOM 1975 O O . LYS A 1 244 ? 20.109 -3.730 -6.211 1.00 97.06 244 LYS A O 1
ATOM 1980 N N . PRO A 1 245 ? 21.227 -1.855 -6.731 1.00 95.75 245 PRO A N 1
ATOM 1981 C CA . PRO A 1 245 ? 22.431 -2.278 -6.025 1.00 95.75 245 PRO A CA 1
ATOM 1982 C C . PRO A 1 245 ? 22.176 -2.442 -4.518 1.00 95.75 245 PRO A C 1
ATOM 1984 O O . PRO A 1 245 ? 21.286 -1.815 -3.942 1.00 95.75 245 PRO A O 1
ATOM 1987 N N . ILE A 1 246 ? 22.963 -3.301 -3.868 1.00 96.06 246 ILE A N 1
ATOM 1988 C CA . ILE A 1 246 ? 22.844 -3.566 -2.424 1.00 96.06 246 ILE A CA 1
ATOM 1989 C C . ILE A 1 246 ? 23.411 -2.437 -1.548 1.00 96.06 246 ILE A C 1
ATOM 1991 O O . ILE A 1 246 ? 23.105 -2.381 -0.361 1.00 96.06 246 ILE A O 1
ATOM 1995 N N . ASN A 1 247 ? 24.220 -1.547 -2.123 1.00 94.56 247 ASN A N 1
ATOM 1996 C CA . ASN A 1 247 ? 24.775 -0.341 -1.510 1.00 94.56 247 ASN A CA 1
ATOM 1997 C C . ASN A 1 247 ? 25.297 0.600 -2.618 1.00 94.56 247 ASN A C 1
ATOM 1999 O O . ASN A 1 247 ? 25.259 0.263 -3.802 1.00 94.56 247 ASN A O 1
ATOM 2003 N N . HIS A 1 248 ? 25.808 1.779 -2.257 1.00 90.62 248 HIS A N 1
ATOM 2004 C CA . HIS A 1 248 ? 26.325 2.751 -3.229 1.00 90.62 248 HIS A CA 1
ATOM 2005 C C . HIS A 1 248 ? 27.832 2.650 -3.525 1.00 90.62 248 HIS A C 1
ATOM 2007 O O . HIS A 1 248 ? 28.317 3.423 -4.351 1.00 90.62 248 HIS A O 1
ATOM 2013 N N . VAL A 1 249 ? 28.579 1.711 -2.929 1.00 87.62 249 VAL A N 1
ATOM 2014 C CA . VAL A 1 249 ? 30.055 1.668 -3.016 1.00 87.62 249 VAL A CA 1
ATOM 2015 C C . VAL A 1 249 ? 30.544 1.571 -4.466 1.00 87.62 249 VAL A C 1
ATOM 2017 O O . VAL A 1 249 ? 31.412 2.335 -4.891 1.00 87.62 249 VAL A O 1
ATOM 2020 N N . GLU A 1 250 ? 29.955 0.678 -5.262 1.00 80.69 250 GLU A N 1
ATOM 2021 C CA . GLU A 1 250 ? 30.298 0.542 -6.686 1.00 80.69 250 GLU A CA 1
ATOM 2022 C C . GLU A 1 250 ? 29.716 1.680 -7.537 1.00 80.69 250 GLU A C 1
ATOM 2024 O O . GLU A 1 250 ? 30.337 2.126 -8.505 1.00 80.69 250 GLU A O 1
ATOM 2029 N N . CYS A 1 251 ? 28.560 2.214 -7.133 1.00 82.38 251 CYS A N 1
ATOM 2030 C CA . CYS A 1 251 ? 27.867 3.286 -7.840 1.00 82.38 251 CYS A CA 1
ATOM 2031 C C . CYS A 1 251 ? 28.664 4.602 -7.851 1.00 82.38 251 CYS A C 1
ATOM 2033 O O . CYS A 1 251 ? 28.607 5.348 -8.828 1.00 82.38 251 CYS A O 1
ATOM 2035 N N . VAL A 1 252 ? 29.493 4.865 -6.831 1.00 76.44 252 VAL A N 1
ATOM 2036 C CA . VAL A 1 252 ? 30.403 6.030 -6.806 1.00 76.44 252 VAL A CA 1
ATOM 2037 C C . VAL A 1 252 ? 31.301 6.082 -8.049 1.00 76.44 252 VAL A C 1
ATOM 2039 O O . VAL A 1 252 ? 31.565 7.167 -8.569 1.00 76.44 252 VAL A O 1
ATOM 2042 N N . LYS A 1 253 ? 31.743 4.931 -8.578 1.00 72.81 253 LYS A N 1
ATOM 2043 C CA . LYS A 1 253 ? 32.543 4.884 -9.814 1.00 72.81 253 LYS A CA 1
ATOM 2044 C C . LYS A 1 253 ? 31.718 5.307 -11.027 1.00 72.81 253 LYS A C 1
ATOM 2046 O O . LYS A 1 253 ? 32.174 6.152 -11.793 1.00 72.81 253 LYS A O 1
ATOM 2051 N N . ASN A 1 254 ? 30.497 4.788 -11.158 1.00 72.25 254 ASN A N 1
ATOM 2052 C CA . ASN A 1 254 ? 29.576 5.167 -12.234 1.00 72.25 254 ASN A CA 1
ATOM 2053 C C . ASN A 1 254 ? 29.262 6.665 -12.198 1.00 72.25 254 ASN A C 1
ATOM 2055 O O . ASN A 1 254 ? 29.146 7.295 -13.242 1.00 72.25 254 ASN A O 1
ATOM 2059 N N . ARG A 1 255 ? 29.219 7.267 -11.010 1.00 76.31 255 ARG A N 1
ATOM 2060 C CA . ARG A 1 255 ? 28.967 8.702 -10.837 1.00 76.31 255 ARG A CA 1
ATOM 2061 C C . ARG A 1 255 ? 30.118 9.618 -11.244 1.00 76.31 255 ARG A C 1
ATOM 2063 O O . ARG A 1 255 ? 29.903 10.809 -11.443 1.00 76.31 255 ARG A O 1
ATOM 2070 N N . LYS A 1 256 ? 31.334 9.087 -11.413 1.00 74.88 256 LYS A N 1
ATOM 2071 C CA . LYS A 1 256 ? 32.410 9.832 -12.089 1.00 74.88 256 LYS A CA 1
ATOM 2072 C C . LYS A 1 256 ? 32.106 10.019 -13.578 1.00 74.88 256 LYS A C 1
ATOM 2074 O O . LYS A 1 256 ? 32.545 11.002 -14.162 1.00 74.88 256 LYS A O 1
ATOM 2079 N N . VAL A 1 257 ? 31.360 9.081 -14.165 1.00 76.56 257 VAL A N 1
ATOM 2080 C CA . VAL A 1 257 ? 30.939 9.095 -15.573 1.00 76.56 257 VAL A CA 1
ATOM 2081 C C . VAL A 1 257 ? 29.622 9.859 -15.731 1.00 76.56 257 VAL A C 1
ATOM 2083 O O . VAL A 1 257 ? 29.520 10.745 -16.573 1.00 76.56 257 VAL A O 1
ATOM 2086 N N . TYR A 1 258 ? 28.636 9.573 -14.879 1.00 77.25 258 TYR A N 1
ATOM 2087 C CA . TYR A 1 258 ? 27.314 10.196 -14.902 1.00 77.25 258 TYR A CA 1
ATOM 2088 C C . TYR A 1 258 ? 27.170 11.212 -13.765 1.00 77.25 258 TYR A C 1
ATOM 2090 O O . TYR A 1 258 ? 27.038 10.842 -12.599 1.00 77.25 258 TYR A O 1
ATOM 2098 N N . LYS A 1 259 ? 27.186 12.508 -14.105 1.00 77.25 259 LYS A N 1
ATOM 2099 C CA . LYS A 1 259 ? 27.087 13.603 -13.120 1.00 77.25 259 LYS A CA 1
ATOM 2100 C C . LYS A 1 259 ? 25.667 13.822 -12.582 1.00 77.25 259 LYS A C 1
ATOM 2102 O O . LYS A 1 259 ? 25.508 14.385 -11.501 1.00 77.25 259 LYS A O 1
ATOM 2107 N N . THR A 1 260 ? 24.647 13.379 -13.314 1.00 82.38 260 THR A N 1
ATOM 2108 C CA . THR A 1 260 ? 23.231 13.480 -12.942 1.00 82.38 260 THR A CA 1
ATOM 2109 C C . THR A 1 260 ? 22.554 12.107 -13.042 1.00 82.38 260 THR A C 1
ATOM 2111 O O . THR A 1 260 ? 22.877 11.347 -13.957 1.00 82.38 260 THR A O 1
ATOM 2114 N N . PRO A 1 261 ? 21.603 11.773 -12.152 1.00 86.75 261 PRO A N 1
ATOM 2115 C CA . PRO A 1 261 ? 21.173 12.548 -10.983 1.00 86.75 261 PRO A CA 1
ATOM 2116 C C . PRO A 1 261 ? 22.219 12.557 -9.844 1.00 86.75 261 PRO A C 1
ATOM 2118 O O . PRO A 1 261 ? 22.974 11.604 -9.654 1.00 86.75 261 PRO A O 1
ATOM 2121 N N . HIS A 1 262 ? 22.285 13.660 -9.088 1.00 88.44 262 HIS A N 1
ATOM 2122 C CA . HIS A 1 262 ? 23.179 13.803 -7.927 1.00 88.44 262 HIS A CA 1
ATOM 2123 C C . HIS A 1 262 ? 22.576 13.135 -6.671 1.00 88.44 262 HIS A C 1
ATOM 2125 O O . HIS A 1 262 ? 21.468 12.617 -6.731 1.00 88.44 262 HIS A O 1
ATOM 2131 N N . MET A 1 263 ? 23.292 13.096 -5.535 1.00 89.75 263 MET A N 1
ATOM 2132 C CA . MET A 1 263 ? 22.711 12.589 -4.273 1.00 89.75 263 MET A CA 1
ATOM 2133 C C . MET A 1 263 ? 21.885 13.707 -3.650 1.00 89.75 263 MET A C 1
ATOM 2135 O O . MET A 1 263 ? 22.367 14.837 -3.599 1.00 89.75 263 MET A O 1
ATOM 2139 N N . CYS A 1 264 ? 20.701 13.396 -3.136 1.00 90.69 264 CYS A N 1
ATOM 2140 C CA . CYS A 1 264 ? 19.918 14.366 -2.383 1.00 90.69 264 CYS A CA 1
ATOM 2141 C C . CYS A 1 264 ? 20.654 14.809 -1.114 1.00 90.69 264 CYS A C 1
ATOM 2143 O O . CYS A 1 264 ? 21.357 14.018 -0.486 1.00 90.69 264 CYS A O 1
ATOM 2145 N N . LYS A 1 265 ? 20.438 16.067 -0.714 1.00 84.50 265 LYS A N 1
ATOM 2146 C CA . LYS A 1 265 ? 20.935 16.624 0.558 1.00 84.50 265 LYS A CA 1
ATOM 2147 C C . LYS A 1 265 ? 20.015 16.332 1.750 1.00 84.50 265 LYS A C 1
ATOM 2149 O O . LYS A 1 265 ? 20.391 16.601 2.880 1.00 84.50 265 LYS A O 1
ATOM 2154 N N . SER A 1 266 ? 18.804 15.834 1.494 1.00 73.81 266 SER A N 1
ATOM 2155 C CA . SER A 1 266 ? 17.776 15.594 2.511 1.00 73.81 266 SER A CA 1
ATOM 2156 C C . SER A 1 266 ? 18.274 14.684 3.639 1.00 73.81 266 SER A C 1
ATOM 2158 O O . SER A 1 266 ? 18.683 13.556 3.379 1.00 73.81 266 SER A O 1
ATOM 2160 N N . GLU A 1 267 ? 18.102 15.130 4.884 1.00 72.25 267 GLU A N 1
ATOM 2161 C CA . GLU A 1 267 ? 18.535 14.403 6.087 1.00 72.25 267 GLU A CA 1
ATOM 2162 C C . GLU A 1 267 ? 17.653 13.187 6.415 1.00 72.25 267 GLU A C 1
ATOM 2164 O O . GLU A 1 267 ? 18.149 12.205 6.958 1.00 72.25 267 GLU A O 1
ATOM 2169 N N . ASN A 1 268 ? 16.363 13.209 6.039 1.00 89.25 268 ASN A N 1
ATOM 2170 C CA . ASN A 1 268 ? 15.440 12.090 6.265 1.00 89.25 268 ASN A CA 1
ATOM 2171 C C . ASN A 1 268 ? 14.941 11.453 4.941 1.00 89.25 268 ASN A C 1
ATOM 2173 O O . ASN A 1 268 ? 14.064 12.022 4.271 1.00 89.25 268 ASN A O 1
ATOM 2177 N N . PRO A 1 269 ? 15.477 10.274 4.556 1.00 92.31 269 PRO A N 1
ATOM 2178 C CA . PRO A 1 269 ? 15.005 9.460 3.429 1.00 92.31 269 PRO A CA 1
ATOM 2179 C C . PRO A 1 269 ? 13.558 8.954 3.538 1.00 92.31 269 PRO A C 1
ATOM 2181 O O . PRO A 1 269 ? 12.900 8.770 2.509 1.00 92.31 269 PRO A O 1
ATOM 2184 N N . ASP A 1 270 ? 13.068 8.721 4.758 1.00 93.06 270 ASP A N 1
ATOM 2185 C CA . ASP A 1 270 ? 11.761 8.105 5.024 1.00 93.06 270 ASP A CA 1
ATOM 2186 C C . ASP A 1 270 ? 10.605 9.106 4.980 1.00 93.06 270 ASP A C 1
ATOM 2188 O O . ASP A 1 270 ? 9.481 8.739 4.624 1.00 93.06 270 ASP A O 1
ATOM 2192 N N . ALA A 1 271 ? 10.902 10.386 5.223 1.00 91.31 271 ALA A N 1
ATOM 2193 C CA . ALA A 1 271 ? 9.939 11.469 5.090 1.00 91.31 271 ALA A CA 1
ATOM 2194 C C . ALA A 1 271 ? 9.278 11.446 3.700 1.00 91.31 271 ALA A C 1
ATOM 2196 O O . ALA A 1 271 ? 9.950 11.530 2.662 1.00 91.31 271 ALA A O 1
ATOM 2197 N N . SER A 1 272 ? 7.951 11.331 3.693 1.00 90.81 272 SER A N 1
ATOM 2198 C CA . SER A 1 272 ? 7.144 11.241 2.470 1.00 90.81 272 SER A CA 1
ATOM 2199 C C . SER A 1 272 ? 5.810 11.985 2.545 1.00 90.81 272 SER A C 1
ATOM 2201 O O . SER A 1 272 ? 5.352 12.461 1.510 1.00 90.81 272 SER A O 1
ATOM 2203 N N . TRP A 1 273 ? 5.214 12.155 3.732 1.00 90.88 273 TRP A N 1
ATOM 2204 C CA . TRP A 1 273 ? 3.961 12.902 3.887 1.00 90.88 273 TRP A CA 1
ATOM 2205 C C . TRP A 1 273 ? 4.127 14.359 3.430 1.00 90.88 273 TRP A C 1
ATOM 2207 O O . TRP A 1 273 ? 4.999 15.065 3.933 1.00 90.88 273 TRP A O 1
ATOM 2217 N N . TYR A 1 274 ? 3.342 14.775 2.429 1.00 88.25 274 TYR A N 1
ATOM 2218 C CA . TYR A 1 274 ? 3.430 16.081 1.757 1.00 88.25 274 TYR A CA 1
ATOM 2219 C C . TYR A 1 274 ? 4.828 16.513 1.295 1.00 88.25 274 TYR A C 1
ATOM 2221 O O . TYR A 1 274 ? 5.103 17.701 1.126 1.00 88.25 274 TYR A O 1
ATOM 2229 N N . LYS A 1 275 ? 5.718 15.552 1.031 1.00 91.06 275 LYS A N 1
ATOM 2230 C CA . LYS A 1 275 ? 7.053 15.838 0.507 1.00 91.06 275 LYS A CA 1
ATOM 2231 C C . LYS A 1 275 ? 7.065 15.692 -1.007 1.00 91.06 275 LYS A C 1
ATOM 2233 O O . LYS A 1 275 ? 6.637 14.670 -1.539 1.00 91.06 275 LYS A O 1
ATOM 2238 N N . ASN A 1 276 ? 7.602 16.690 -1.699 1.00 92.12 276 ASN A N 1
ATOM 2239 C CA . ASN A 1 276 ? 7.768 16.630 -3.147 1.00 92.12 276 ASN A CA 1
ATOM 2240 C C . ASN A 1 276 ? 8.813 15.575 -3.542 1.00 92.12 276 ASN A C 1
ATOM 2242 O O . ASN A 1 276 ? 9.769 15.300 -2.807 1.00 92.12 276 ASN A O 1
ATOM 2246 N N . MET A 1 277 ? 8.614 14.969 -4.709 1.00 91.50 277 MET A N 1
ATOM 2247 C CA . MET A 1 277 ? 9.636 14.170 -5.369 1.00 91.50 277 MET A CA 1
ATOM 2248 C C . MET A 1 277 ? 10.774 15.073 -5.840 1.00 91.50 277 MET A C 1
ATOM 2250 O O . MET A 1 277 ? 10.584 16.245 -6.159 1.00 91.50 277 MET A O 1
ATOM 2254 N N . GLU A 1 278 ? 11.974 14.509 -5.879 1.00 90.00 278 GLU A N 1
ATOM 2255 C CA . GLU A 1 278 ? 13.194 15.222 -6.239 1.00 90.00 278 GLU A CA 1
ATOM 2256 C C . GLU A 1 278 ? 13.904 14.459 -7.360 1.00 90.00 278 GLU A C 1
ATOM 2258 O O . GLU A 1 278 ? 13.883 13.230 -7.403 1.00 90.00 278 GLU A O 1
ATOM 2263 N N . THR A 1 279 ? 14.589 15.165 -8.258 1.00 92.38 279 THR A N 1
ATOM 2264 C CA . THR A 1 279 ? 15.374 14.558 -9.349 1.00 92.38 279 THR A CA 1
ATOM 2265 C C . THR A 1 279 ? 16.797 14.183 -8.902 1.00 92.38 279 THR A C 1
ATOM 2267 O O . THR A 1 279 ? 17.763 14.327 -9.657 1.00 92.38 279 THR A O 1
ATOM 2270 N N . CYS A 1 280 ? 16.949 13.744 -7.651 1.00 92.00 280 CYS A N 1
ATOM 2271 C CA . CYS A 1 280 ? 18.206 13.318 -7.038 1.00 92.00 280 CYS A CA 1
ATOM 2272 C C . CYS A 1 280 ? 18.052 11.925 -6.408 1.00 92.00 280 CYS A C 1
ATOM 2274 O O . CYS A 1 280 ? 16.973 11.531 -5.979 1.00 92.00 280 CYS A O 1
ATOM 2276 N N . ILE A 1 281 ? 19.140 11.160 -6.343 1.00 92.19 281 ILE A N 1
ATOM 2277 C CA . ILE A 1 281 ? 19.153 9.826 -5.734 1.00 92.19 281 ILE A CA 1
ATOM 2278 C C . ILE A 1 281 ? 19.109 9.977 -4.215 1.00 92.19 281 ILE A C 1
ATOM 2280 O O . ILE A 1 281 ? 19.943 10.676 -3.633 1.00 92.19 281 ILE A O 1
ATOM 2284 N N . THR A 1 282 ? 18.174 9.288 -3.564 1.00 93.19 282 THR A N 1
ATOM 2285 C CA . THR A 1 282 ? 18.118 9.246 -2.100 1.00 93.19 282 THR A CA 1
ATOM 2286 C C . THR A 1 282 ? 19.306 8.436 -1.557 1.00 93.19 282 THR A C 1
ATOM 2288 O O . THR A 1 282 ? 19.482 7.283 -1.962 1.00 93.19 282 THR A O 1
ATOM 2291 N N . PRO A 1 283 ? 20.131 8.987 -0.646 1.00 90.69 283 PRO A N 1
ATOM 2292 C CA . PRO A 1 283 ? 21.243 8.250 -0.054 1.00 90.69 283 PRO A CA 1
ATOM 2293 C C . PRO A 1 283 ? 20.777 6.977 0.666 1.00 90.69 283 PRO A C 1
ATOM 2295 O O . PRO A 1 283 ? 19.801 6.988 1.417 1.00 90.69 283 PRO A O 1
ATOM 2298 N N . MET A 1 284 ? 21.490 5.872 0.444 1.00 91.88 284 MET A N 1
ATOM 2299 C CA . MET A 1 284 ? 21.363 4.677 1.279 1.00 91.88 284 MET A CA 1
ATOM 2300 C C . MET A 1 284 ? 22.264 4.819 2.513 1.00 91.88 284 MET A C 1
ATOM 2302 O O . MET A 1 284 ? 23.277 5.511 2.410 1.00 91.88 284 MET A O 1
ATOM 2306 N N . PRO A 1 285 ? 21.948 4.147 3.637 1.00 92.44 285 PRO A N 1
ATOM 2307 C CA . PRO A 1 285 ? 22.843 4.107 4.791 1.00 92.44 285 PRO A CA 1
ATOM 2308 C C . PRO A 1 285 ? 24.249 3.626 4.419 1.00 92.44 285 PRO A C 1
ATOM 2310 O O . PRO A 1 285 ? 24.394 2.738 3.571 1.00 92.44 285 PRO A O 1
ATOM 2313 N N . ASP A 1 286 ? 25.263 4.191 5.071 1.00 90.00 286 ASP A N 1
ATOM 2314 C CA . ASP A 1 286 ? 26.654 3.817 4.831 1.00 90.00 286 ASP A CA 1
ATOM 2315 C C . ASP A 1 286 ? 26.937 2.363 5.225 1.00 90.00 286 ASP A C 1
ATOM 2317 O O . ASP A 1 286 ? 26.306 1.793 6.118 1.00 90.00 286 ASP A O 1
ATOM 2321 N N . VAL A 1 287 ? 27.905 1.763 4.533 1.00 93.19 287 VAL A N 1
ATOM 2322 C CA . VAL A 1 287 ? 28.342 0.380 4.743 1.00 93.19 287 VAL A CA 1
ATOM 2323 C C . VAL A 1 287 ? 29.847 0.328 4.961 1.00 93.19 287 VAL A C 1
ATOM 2325 O O . VAL A 1 287 ? 30.597 1.121 4.392 1.00 93.19 287 VAL A O 1
ATOM 2328 N N . SER A 1 288 ? 30.301 -0.644 5.750 1.00 90.06 288 SER A N 1
ATOM 2329 C CA . SER A 1 288 ? 31.725 -0.846 6.038 1.00 90.06 288 SER A CA 1
ATOM 2330 C C . SER A 1 288 ? 32.428 -1.663 4.953 1.00 90.06 288 SER A C 1
ATOM 2332 O O . SER A 1 288 ? 33.653 -1.624 4.840 1.00 90.06 288 SER A O 1
ATOM 2334 N N . SER A 1 289 ? 31.677 -2.426 4.148 1.00 90.19 289 SER A N 1
ATOM 2335 C CA . SER A 1 289 ? 32.240 -3.255 3.078 1.00 90.19 289 SER A CA 1
ATOM 2336 C C . SER A 1 289 ? 31.363 -3.289 1.819 1.00 90.19 289 SER A C 1
ATOM 2338 O O . SER A 1 289 ? 30.143 -3.165 1.918 1.00 90.19 289 SER A O 1
ATOM 2340 N N . PRO A 1 290 ? 31.941 -3.536 0.625 1.00 89.62 290 PRO A N 1
ATOM 2341 C CA . PRO A 1 290 ? 31.166 -3.633 -0.615 1.00 89.62 290 PRO A CA 1
ATOM 2342 C C . PRO A 1 290 ? 30.132 -4.771 -0.639 1.00 89.62 290 PRO A C 1
ATOM 2344 O O . PRO A 1 290 ? 29.182 -4.708 -1.412 1.00 89.62 290 PRO A O 1
ATOM 2347 N N . ALA A 1 291 ? 30.309 -5.811 0.183 1.00 92.75 291 ALA A N 1
ATOM 2348 C CA . ALA A 1 291 ? 29.410 -6.967 0.245 1.00 92.75 291 ALA A CA 1
ATOM 2349 C C . ALA A 1 291 ? 28.223 -6.770 1.207 1.00 92.75 291 ALA A C 1
ATOM 2351 O O . ALA A 1 291 ? 27.316 -7.601 1.254 1.00 92.75 291 ALA A O 1
ATOM 2352 N N . GLU A 1 292 ? 28.233 -5.696 1.996 1.00 94.69 292 GLU A N 1
ATOM 2353 C CA . GLU A 1 292 ? 27.214 -5.414 2.998 1.00 94.69 292 GLU A CA 1
ATOM 2354 C C . GLU A 1 292 ? 25.970 -4.772 2.368 1.00 94.69 292 GLU A C 1
ATOM 2356 O O . GLU A 1 292 ? 26.057 -3.926 1.476 1.00 94.69 292 GLU A O 1
ATOM 2361 N N . VAL A 1 293 ? 24.790 -5.177 2.839 1.00 96.12 293 VAL A N 1
ATOM 2362 C CA . VAL A 1 293 ? 23.513 -4.605 2.400 1.00 96.12 293 VAL A CA 1
ATOM 2363 C C . VAL A 1 293 ? 23.248 -3.327 3.187 1.00 96.12 293 VAL A C 1
ATOM 2365 O O . VAL A 1 293 ? 23.159 -3.361 4.415 1.00 96.12 293 VAL A O 1
ATOM 2368 N N . ALA A 1 294 ? 23.083 -2.208 2.486 1.00 95.38 294 ALA A N 1
ATOM 2369 C CA . ALA A 1 294 ? 22.852 -0.911 3.102 1.00 95.38 294 ALA A CA 1
ATOM 2370 C C . ALA A 1 294 ? 21.575 -0.901 3.959 1.00 95.38 294 ALA A C 1
ATOM 2372 O O . ALA A 1 294 ? 20.479 -1.250 3.512 1.00 95.38 294 ALA A O 1
ATOM 2373 N N . GLY A 1 295 ? 21.714 -0.482 5.216 1.00 94.00 295 GLY A N 1
ATOM 2374 C CA . GLY A 1 295 ? 20.621 -0.505 6.187 1.00 94.00 295 GLY A CA 1
ATOM 2375 C C . GLY A 1 295 ? 20.219 -1.908 6.659 1.00 94.00 295 GLY A C 1
ATOM 2376 O O . GLY A 1 295 ? 19.109 -2.063 7.162 1.00 94.00 295 GLY A O 1
ATOM 2377 N N . GLY A 1 296 ? 21.104 -2.898 6.504 1.00 95.25 296 GLY A N 1
ATOM 2378 C CA . GLY A 1 296 ? 21.010 -4.222 7.114 1.00 95.25 296 GLY A CA 1
ATOM 2379 C C . GLY A 1 296 ? 20.280 -5.273 6.277 1.00 95.25 296 GLY A C 1
ATOM 2380 O O . GLY A 1 296 ? 19.308 -5.001 5.570 1.00 95.25 296 GLY A O 1
ATOM 2381 N N . LYS A 1 297 ? 20.750 -6.519 6.380 1.00 94.81 297 LYS A N 1
ATOM 2382 C CA . LYS A 1 297 ? 20.109 -7.683 5.759 1.00 94.81 297 LYS A CA 1
ATOM 2383 C C . LYS A 1 297 ? 18.880 -8.102 6.570 1.00 94.81 297 LYS A C 1
ATOM 2385 O O . LYS A 1 297 ? 18.945 -8.179 7.792 1.00 94.81 297 LYS A O 1
ATOM 2390 N N . LEU A 1 298 ? 17.786 -8.415 5.880 1.00 97.06 298 LEU A N 1
ATOM 2391 C CA . LEU A 1 298 ? 16.556 -8.919 6.492 1.00 97.06 298 LEU A CA 1
ATOM 2392 C C . LEU A 1 298 ? 16.503 -10.447 6.461 1.00 97.06 298 LEU A C 1
ATOM 2394 O O . LEU A 1 298 ? 16.993 -11.081 5.521 1.00 97.06 298 LEU A O 1
ATOM 2398 N N . GLU A 1 299 ? 15.861 -11.020 7.475 1.00 97.81 299 GLU A N 1
ATOM 2399 C CA . GLU A 1 299 ? 15.499 -12.436 7.485 1.00 97.81 299 GLU A CA 1
ATOM 2400 C C . GLU A 1 299 ? 14.462 -12.756 6.401 1.00 97.81 299 GLU A C 1
ATOM 2402 O O . GLU A 1 299 ? 13.759 -11.878 5.891 1.00 97.81 299 GLU A O 1
ATOM 2407 N N . LYS A 1 300 ? 14.358 -14.036 6.043 1.00 97.75 300 LYS A N 1
ATOM 2408 C CA . LYS A 1 300 ? 13.350 -14.516 5.090 1.00 97.75 300 LYS A CA 1
ATOM 2409 C C . LYS A 1 300 ? 11.987 -14.654 5.764 1.00 97.75 300 LYS A C 1
ATOM 2411 O O . LYS A 1 300 ? 11.876 -14.790 6.980 1.00 97.75 300 LYS A O 1
ATOM 2416 N N . TRP A 1 301 ? 10.923 -14.583 4.972 1.00 97.56 301 TRP A N 1
ATOM 2417 C CA . TRP A 1 301 ? 9.577 -14.887 5.451 1.00 97.56 301 TRP A CA 1
ATOM 2418 C C . TRP A 1 301 ? 9.422 -16.399 5.707 1.00 97.56 301 TRP A C 1
ATOM 2420 O O . TRP A 1 301 ? 9.810 -17.170 4.824 1.00 97.56 301 TRP A O 1
ATOM 2430 N N . PRO A 1 302 ? 8.786 -16.836 6.816 1.00 96.69 302 PRO A N 1
ATOM 2431 C CA . PRO A 1 302 ? 8.022 -16.050 7.800 1.00 96.69 302 PRO A CA 1
ATOM 2432 C C . PRO A 1 302 ? 8.798 -15.527 9.019 1.00 96.69 302 PRO A C 1
ATOM 2434 O O . PRO A 1 302 ? 8.244 -14.723 9.771 1.00 96.69 302 PRO A O 1
ATOM 2437 N N . GLU A 1 303 ? 10.051 -15.931 9.229 1.00 97.56 303 GLU A N 1
ATOM 2438 C CA . GLU A 1 303 ? 10.859 -15.562 10.405 1.00 97.56 303 GLU A CA 1
ATOM 2439 C C . GLU A 1 303 ? 11.014 -14.039 10.541 1.00 97.56 303 GLU A C 1
ATOM 2441 O O . GLU A 1 303 ? 10.956 -13.485 11.643 1.00 97.56 303 GLU A O 1
ATOM 2446 N N . ARG A 1 304 ? 11.089 -13.349 9.397 1.00 97.38 304 ARG A N 1
ATOM 2447 C CA . ARG A 1 304 ? 11.125 -11.887 9.262 1.00 97.38 304 ARG A CA 1
ATOM 2448 C C . ARG A 1 304 ? 10.068 -11.138 10.082 1.00 97.38 304 ARG A C 1
ATOM 2450 O O . ARG A 1 304 ? 10.346 -10.040 10.550 1.00 97.38 304 ARG A O 1
ATOM 2457 N N . ALA A 1 305 ? 8.882 -11.714 10.295 1.00 97.50 305 ALA A N 1
ATOM 2458 C CA . ALA A 1 305 ? 7.800 -11.063 11.041 1.00 97.50 305 ALA A CA 1
ATOM 2459 C C . ALA A 1 305 ? 8.153 -10.762 12.512 1.00 97.50 305 ALA A C 1
ATOM 2461 O O . ALA A 1 305 ? 7.593 -9.829 13.104 1.00 97.50 305 ALA A O 1
ATOM 2462 N N . PHE A 1 306 ? 9.058 -11.557 13.094 1.00 97.56 306 PHE A N 1
ATOM 2463 C CA . PHE A 1 306 ? 9.421 -11.531 14.515 1.00 97.56 306 PHE A CA 1
ATOM 2464 C C . PHE A 1 306 ? 10.912 -11.267 14.763 1.00 97.56 306 PHE A C 1
ATOM 2466 O O . PHE A 1 306 ? 11.297 -11.034 15.907 1.00 97.56 306 PHE A O 1
ATOM 2473 N N . ALA A 1 307 ? 11.746 -11.288 13.721 1.00 97.81 307 ALA A N 1
ATOM 2474 C CA . ALA A 1 307 ? 13.146 -10.888 13.812 1.00 97.81 307 ALA A CA 1
ATOM 2475 C C . ALA A 1 307 ? 13.267 -9.387 14.123 1.00 97.81 307 ALA A C 1
ATOM 2477 O O . ALA A 1 307 ? 12.479 -8.584 13.624 1.00 97.81 307 ALA A O 1
ATOM 2478 N N . THR A 1 308 ? 14.260 -9.007 14.934 1.00 97.94 308 THR A N 1
ATOM 2479 C CA . THR A 1 308 ? 14.540 -7.599 15.255 1.00 97.94 308 THR A CA 1
ATOM 2480 C C . THR A 1 308 ? 14.935 -6.839 13.983 1.00 97.94 308 THR A C 1
ATOM 2482 O O . THR A 1 308 ? 15.952 -7.182 13.378 1.00 97.94 308 THR A O 1
ATOM 2485 N N . PRO A 1 309 ? 14.183 -5.803 13.573 1.00 97.56 309 PRO A N 1
ATOM 2486 C CA . PRO A 1 309 ? 14.483 -5.045 12.362 1.00 97.56 309 PRO A CA 1
ATOM 2487 C C . PRO A 1 309 ? 15.811 -4.272 12.438 1.00 97.56 309 PRO A C 1
ATOM 2489 O O . PRO A 1 309 ? 16.137 -3.736 13.506 1.00 97.56 309 PRO A O 1
ATOM 2492 N N . PRO A 1 310 ? 16.555 -4.144 11.320 1.00 96.62 310 PRO A N 1
ATOM 2493 C CA . PRO A 1 310 ? 17.801 -3.393 11.261 1.00 96.62 310 PRO A CA 1
ATOM 2494 C C . PRO A 1 310 ? 17.721 -1.987 11.851 1.00 96.62 310 PRO A C 1
ATOM 2496 O O . PRO A 1 310 ? 18.584 -1.650 12.657 1.00 96.62 310 PRO A O 1
ATOM 2499 N N . ARG A 1 311 ? 16.661 -1.217 11.553 1.00 95.56 311 ARG A N 1
ATOM 2500 C CA . ARG A 1 311 ? 16.456 0.144 12.097 1.00 95.56 311 ARG A CA 1
ATOM 2501 C C . ARG A 1 311 ? 16.421 0.204 13.624 1.00 95.56 311 ARG A C 1
ATOM 2503 O O . ARG A 1 311 ? 16.790 1.222 14.203 1.00 95.56 311 ARG A O 1
ATOM 2510 N N . ILE A 1 312 ? 15.974 -0.873 14.275 1.00 96.81 312 ILE A N 1
ATOM 2511 C CA . ILE A 1 312 ? 15.990 -0.992 15.738 1.00 96.81 312 ILE A CA 1
ATOM 2512 C C . ILE A 1 312 ? 17.396 -1.371 16.210 1.00 96.81 312 ILE A C 1
ATOM 2514 O O . ILE A 1 312 ? 17.916 -0.768 17.142 1.00 96.81 312 ILE A O 1
ATOM 2518 N N . SER A 1 313 ? 18.036 -2.347 15.558 1.00 95.38 313 SER A N 1
ATOM 2519 C CA . SER A 1 313 ? 19.380 -2.800 15.947 1.00 95.38 313 SER A CA 1
ATOM 2520 C C . SER A 1 313 ? 20.471 -1.737 15.764 1.00 95.38 313 SER A C 1
ATOM 2522 O O . SER A 1 313 ? 21.411 -1.701 16.551 1.00 95.38 313 SER A O 1
ATOM 2524 N N . SER A 1 314 ? 20.329 -0.848 14.774 1.00 92.81 314 SER A N 1
ATOM 2525 C CA . SER A 1 314 ? 21.239 0.275 14.522 1.00 92.81 314 SER A CA 1
ATOM 2526 C C . SER A 1 314 ? 20.994 1.478 15.437 1.00 92.81 314 SER A C 1
ATOM 2528 O O . SER A 1 314 ? 21.765 2.431 15.395 1.00 92.81 314 SER A O 1
ATOM 2530 N N . GLY A 1 315 ? 19.911 1.474 16.224 1.00 91.56 315 GLY A N 1
ATOM 2531 C CA . GLY A 1 315 ? 19.501 2.624 17.032 1.00 91.56 315 GLY A CA 1
ATOM 2532 C C . GLY A 1 315 ? 18.955 3.799 16.212 1.00 91.56 315 GLY A C 1
ATOM 2533 O O . GLY A 1 315 ? 18.917 4.918 16.713 1.00 91.56 315 GLY A O 1
ATOM 2534 N N . SER A 1 316 ? 18.526 3.569 14.964 1.00 89.88 316 SER A N 1
ATOM 2535 C CA . SER A 1 316 ? 18.010 4.629 14.083 1.00 89.88 316 SER A CA 1
ATOM 2536 C C . SER A 1 316 ? 16.645 5.171 14.511 1.00 89.88 316 SER A C 1
ATOM 2538 O O . SER A 1 316 ? 16.270 6.249 14.066 1.00 89.88 316 SER A O 1
ATOM 2540 N N . ILE A 1 317 ? 15.906 4.442 15.355 1.00 91.31 317 ILE A N 1
ATOM 2541 C CA . ILE A 1 317 ? 14.652 4.904 15.963 1.00 91.31 317 ILE A CA 1
ATOM 2542 C C . ILE A 1 317 ? 14.904 5.200 17.449 1.00 91.31 317 ILE A C 1
ATOM 2544 O O . ILE A 1 317 ? 14.993 4.258 18.248 1.00 91.31 317 ILE A O 1
ATOM 2548 N N . PRO A 1 318 ? 15.025 6.480 17.848 1.00 89.56 318 PRO A N 1
ATOM 2549 C CA . PRO A 1 318 ? 15.275 6.848 19.235 1.00 89.56 318 PRO A CA 1
ATOM 2550 C C . PRO A 1 318 ? 14.230 6.258 20.188 1.00 89.56 318 PRO A C 1
ATOM 2552 O O . PRO A 1 318 ? 13.034 6.247 19.912 1.00 89.56 318 PRO A O 1
ATOM 2555 N N . GLY A 1 319 ? 14.684 5.748 21.333 1.00 90.12 319 GLY A N 1
ATOM 2556 C CA . GLY A 1 319 ? 13.800 5.231 22.380 1.00 90.12 319 GLY A CA 1
ATOM 2557 C C . GLY A 1 319 ? 13.213 3.835 22.135 1.00 90.12 319 GLY A C 1
ATOM 2558 O O . GLY A 1 319 ? 12.609 3.295 23.068 1.00 90.12 319 GLY A O 1
ATOM 2559 N N . ILE A 1 320 ? 13.424 3.214 20.968 1.00 94.88 320 ILE A N 1
ATOM 2560 C CA . ILE A 1 320 ? 12.984 1.844 20.663 1.00 94.88 320 ILE A CA 1
ATOM 2561 C C . ILE A 1 320 ? 14.188 0.897 20.651 1.00 94.88 320 ILE A C 1
ATOM 2563 O O . ILE A 1 320 ? 15.059 0.982 19.791 1.00 94.88 320 ILE A O 1
ATOM 2567 N N . SER A 1 321 ? 14.230 -0.034 21.607 1.00 96.31 321 SER A N 1
ATOM 2568 C CA . SER A 1 321 ? 15.275 -1.059 21.706 1.00 96.31 321 SER A CA 1
ATOM 2569 C C . SER A 1 321 ? 14.780 -2.423 21.221 1.00 96.31 321 SER A C 1
ATOM 2571 O O . SER A 1 321 ? 13.577 -2.677 21.119 1.00 96.31 321 SER A O 1
ATOM 2573 N N . ALA A 1 322 ? 15.715 -3.347 20.990 1.00 97.38 322 ALA A N 1
ATOM 2574 C CA . ALA A 1 322 ? 15.388 -4.738 20.674 1.00 97.38 322 ALA A CA 1
ATOM 2575 C C . ALA A 1 322 ? 14.585 -5.441 21.786 1.00 97.38 322 ALA A C 1
ATOM 2577 O O . ALA A 1 322 ? 13.920 -6.438 21.507 1.00 97.38 322 ALA A O 1
ATOM 2578 N N . GLU A 1 323 ? 14.661 -4.959 23.032 1.00 97.31 323 GLU A N 1
ATOM 2579 C CA . GLU A 1 323 ? 13.848 -5.486 24.132 1.00 97.31 323 GLU A CA 1
ATOM 2580 C C . GLU A 1 323 ? 12.418 -4.960 24.073 1.00 97.31 323 GLU A C 1
ATOM 2582 O O . GLU A 1 323 ? 11.489 -5.760 24.030 1.00 97.31 323 GLU A O 1
ATOM 2587 N N . LYS A 1 324 ? 12.231 -3.645 23.906 1.00 96.88 324 LYS A N 1
ATOM 2588 C CA . LYS A 1 324 ? 10.894 -3.056 23.717 1.00 96.88 324 LYS A CA 1
ATOM 2589 C C . LYS A 1 324 ? 10.153 -3.664 22.524 1.00 96.88 324 LYS A C 1
ATOM 2591 O O . LYS A 1 324 ? 8.948 -3.876 22.576 1.00 96.88 324 LYS A O 1
ATOM 2596 N N . PHE A 1 325 ? 10.873 -3.997 21.452 1.00 97.81 325 PHE A N 1
ATOM 2597 C CA . PHE A 1 325 ? 10.301 -4.716 20.312 1.00 97.81 325 PHE A CA 1
ATOM 2598 C C . PHE A 1 325 ? 9.810 -6.132 20.676 1.00 97.81 325 PHE A C 1
ATOM 2600 O O . PHE A 1 325 ? 8.769 -6.580 20.193 1.00 97.81 325 PHE A O 1
ATOM 2607 N N . ARG A 1 326 ? 10.545 -6.860 21.526 1.00 97.88 326 ARG A N 1
ATOM 2608 C CA . ARG A 1 326 ? 10.134 -8.185 22.018 1.00 97.88 326 ARG A CA 1
ATOM 2609 C C . ARG A 1 326 ? 8.936 -8.088 22.960 1.00 97.88 326 ARG A C 1
ATOM 2611 O O . ARG A 1 326 ? 8.015 -8.895 22.834 1.00 97.88 326 ARG A O 1
ATOM 2618 N N . GLU A 1 327 ? 8.922 -7.085 23.831 1.00 97.56 327 GLU A N 1
ATOM 2619 C CA . GLU A 1 327 ? 7.786 -6.763 24.698 1.00 97.56 327 GLU A CA 1
ATOM 2620 C C . GLU A 1 327 ? 6.528 -6.442 23.876 1.00 97.56 327 GLU A C 1
ATOM 2622 O O . GLU A 1 327 ? 5.484 -7.041 24.126 1.00 97.56 327 GLU A O 1
ATOM 2627 N N . ASP A 1 328 ? 6.625 -5.600 22.836 1.00 97.50 328 ASP A N 1
ATOM 2628 C CA . ASP A 1 328 ? 5.505 -5.285 21.927 1.00 97.50 328 ASP A CA 1
ATOM 2629 C C . ASP A 1 328 ? 4.899 -6.558 21.314 1.00 97.50 328 ASP A C 1
ATOM 2631 O O . ASP A 1 328 ? 3.684 -6.771 21.360 1.00 97.50 328 ASP A O 1
ATOM 2635 N N . ASN A 1 329 ? 5.743 -7.471 20.821 1.00 97.56 329 ASN A N 1
ATOM 2636 C CA . ASN A 1 329 ? 5.283 -8.752 20.280 1.00 97.56 329 ASN A CA 1
ATOM 2637 C C . ASN A 1 329 ? 4.535 -9.603 21.319 1.00 97.56 329 ASN A C 1
ATOM 2639 O O . ASN A 1 329 ? 3.540 -10.258 20.985 1.00 97.56 329 ASN A O 1
ATOM 2643 N N . GLN A 1 330 ? 5.000 -9.608 22.569 1.00 97.06 330 GLN A N 1
ATOM 2644 C CA . GLN A 1 330 ? 4.362 -10.349 23.654 1.00 97.06 330 GLN A CA 1
ATOM 2645 C C . GLN A 1 330 ? 3.018 -9.717 24.049 1.00 97.06 330 GLN A C 1
ATOM 2647 O O . GLN A 1 330 ? 2.012 -10.427 24.126 1.00 97.06 330 GLN A O 1
ATOM 2652 N N . VAL A 1 331 ? 2.964 -8.390 24.181 1.00 96.31 331 VAL A N 1
ATOM 2653 C CA . VAL A 1 331 ? 1.733 -7.638 24.470 1.00 96.31 331 VAL A CA 1
ATOM 2654 C C . VAL A 1 331 ? 0.676 -7.888 23.393 1.00 96.31 331 VAL A C 1
ATOM 2656 O O . VAL A 1 331 ? -0.476 -8.200 23.701 1.00 96.31 331 VAL A O 1
ATOM 2659 N N . TRP A 1 332 ? 1.043 -7.837 22.109 1.00 97.06 332 TRP A N 1
ATOM 2660 C CA . TRP A 1 332 ? 0.088 -8.083 21.024 1.00 97.06 332 TRP A CA 1
ATOM 2661 C C . TRP A 1 332 ? -0.401 -9.529 20.951 1.00 97.06 332 TRP A C 1
ATOM 2663 O O . TRP A 1 332 ? -1.560 -9.778 20.601 1.00 97.06 332 TRP A O 1
ATOM 2673 N N . LYS A 1 333 ? 0.436 -10.495 21.336 1.00 95.44 333 LYS A N 1
ATOM 2674 C CA . LYS A 1 333 ? 0.030 -11.899 21.467 1.00 95.44 333 LYS A CA 1
ATOM 2675 C C . LYS A 1 333 ? -1.030 -12.081 22.562 1.00 95.44 333 LYS A C 1
ATOM 2677 O O . LYS A 1 333 ? -1.995 -12.831 22.363 1.00 95.44 333 LYS A O 1
ATOM 2682 N N . GLU A 1 334 ? -0.888 -11.388 23.687 1.00 95.00 334 GLU A N 1
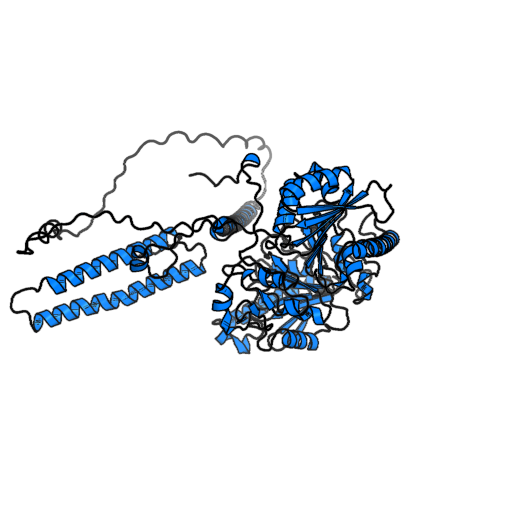ATOM 2683 C CA . GLU A 1 334 ? -1.857 -11.390 24.791 1.00 95.00 334 GLU A CA 1
ATOM 2684 C C . GLU A 1 334 ? -3.156 -10.674 24.401 1.00 95.00 334 GLU A C 1
ATOM 2686 O O . GLU A 1 334 ? -4.239 -11.262 24.492 1.00 95.00 334 GLU A O 1
ATOM 2691 N N . ARG A 1 335 ? -3.051 -9.465 23.836 1.00 95.50 335 ARG A N 1
ATOM 2692 C CA . ARG A 1 335 ? -4.188 -8.685 23.318 1.00 95.50 335 ARG A CA 1
ATOM 2693 C C . ARG A 1 335 ? -5.013 -9.460 22.309 1.00 95.50 335 ARG A C 1
ATOM 2695 O O . ARG A 1 335 ? -6.235 -9.532 22.425 1.00 95.50 335 ARG A O 1
ATOM 2702 N N . LEU A 1 336 ? -4.363 -10.111 21.345 1.00 94.69 336 LEU A N 1
ATOM 2703 C CA . LEU A 1 336 ? -5.078 -10.910 20.358 1.00 94.69 336 LEU A CA 1
ATOM 2704 C C . LEU A 1 336 ? -5.776 -12.119 21.000 1.00 94.69 336 LEU A C 1
ATOM 2706 O O . LEU A 1 336 ? -6.849 -12.520 20.552 1.00 94.69 336 LEU A O 1
ATOM 2710 N N . THR A 1 337 ? -5.203 -12.704 22.054 1.00 93.12 337 THR A N 1
ATOM 2711 C CA . THR A 1 337 ? -5.849 -13.790 22.811 1.00 93.12 337 THR A CA 1
ATOM 2712 C C . THR A 1 337 ? -7.128 -13.309 23.493 1.00 93.12 337 THR A C 1
ATOM 2714 O O . THR A 1 337 ? -8.132 -14.023 23.469 1.00 93.12 337 THR A O 1
ATOM 2717 N N . HIS A 1 338 ? -7.127 -12.087 24.027 1.00 93.00 338 HIS A N 1
ATOM 2718 C CA . HIS A 1 338 ? -8.321 -11.447 24.569 1.00 93.00 338 HIS A CA 1
ATOM 2719 C C . HIS A 1 338 ? -9.353 -11.139 23.467 1.00 93.00 338 HIS A C 1
ATOM 2721 O O . HIS A 1 338 ? -10.507 -11.554 23.569 1.00 93.00 338 HIS A O 1
ATOM 2727 N N . TYR A 1 339 ? -8.934 -10.531 22.351 1.00 92.81 339 TYR A N 1
ATOM 2728 C CA . TYR A 1 339 ? -9.816 -10.203 21.223 1.00 92.81 339 TYR A CA 1
ATOM 2729 C C . TYR A 1 339 ? -10.530 -11.403 20.614 1.00 92.81 339 TYR A C 1
ATOM 2731 O O . TYR A 1 339 ? -11.684 -11.276 20.216 1.00 92.81 339 TYR A O 1
ATOM 2739 N N . LYS A 1 340 ? -9.914 -12.589 20.591 1.00 90.75 340 LYS A N 1
ATOM 2740 C CA . LYS A 1 340 ? -10.582 -13.819 20.124 1.00 90.75 340 LYS A CA 1
ATOM 2741 C C . LYS A 1 340 ? -11.835 -14.182 20.920 1.00 90.75 340 LYS A C 1
ATOM 2743 O O . LYS A 1 340 ? -12.687 -14.885 20.391 1.00 90.75 340 LYS A O 1
ATOM 2748 N N . ARG A 1 341 ? -11.943 -13.747 22.179 1.00 89.31 341 ARG A N 1
ATOM 2749 C CA . ARG A 1 341 ? -13.123 -14.002 23.021 1.00 89.31 341 ARG A CA 1
ATOM 2750 C C . ARG A 1 341 ? -14.287 -13.075 22.678 1.00 89.31 341 ARG A C 1
ATOM 2752 O O . ARG A 1 341 ? -15.428 -13.404 22.973 1.00 89.31 341 ARG A O 1
ATOM 2759 N N . ILE A 1 342 ? -13.986 -11.935 22.061 1.00 87.62 342 ILE A N 1
ATOM 2760 C CA . ILE A 1 342 ? -14.935 -10.853 21.786 1.00 87.62 342 ILE A CA 1
ATOM 2761 C C . ILE A 1 342 ? -15.313 -10.820 20.301 1.00 87.62 342 ILE A C 1
ATOM 2763 O O . ILE A 1 342 ? -16.425 -10.452 19.933 1.00 87.62 342 ILE A O 1
ATOM 2767 N N . LEU A 1 343 ? -14.386 -11.223 19.429 1.00 86.56 343 LEU A N 1
ATOM 2768 C CA . LEU A 1 343 ? -14.508 -11.108 17.984 1.00 86.56 343 LEU A CA 1
ATOM 2769 C C . LEU A 1 343 ? -14.508 -12.482 17.310 1.00 86.56 343 LEU A C 1
ATOM 2771 O O . LEU A 1 343 ? -13.676 -13.333 17.635 1.00 86.56 343 LEU A O 1
ATOM 2775 N N . PRO A 1 344 ? -15.330 -12.678 16.265 1.00 84.00 344 PRO A N 1
ATOM 2776 C CA . PRO A 1 344 ? -15.377 -13.915 15.488 1.00 84.00 344 PRO A CA 1
ATOM 2777 C C . PRO A 1 344 ? -14.193 -14.055 14.504 1.00 84.00 344 PRO A C 1
ATOM 2779 O O . PRO A 1 344 ? -14.386 -14.398 13.337 1.00 84.00 344 PRO A O 1
ATOM 2782 N N . LEU A 1 345 ? -12.952 -13.810 14.947 1.00 80.19 345 LEU A N 1
ATOM 2783 C CA . LEU A 1 345 ? -11.743 -13.845 14.102 1.00 80.19 345 LEU A CA 1
ATOM 2784 C C . LEU A 1 345 ? -11.557 -15.196 13.386 1.00 80.19 345 LEU A C 1
ATOM 2786 O O . LEU A 1 345 ? -11.104 -15.240 12.246 1.00 80.19 345 LEU A O 1
ATOM 2790 N N . GLN A 1 346 ? -11.948 -16.302 14.025 1.00 78.25 346 GLN A N 1
ATOM 2791 C CA . GLN A 1 346 ? -11.819 -17.653 13.462 1.00 78.25 346 GLN A CA 1
ATOM 2792 C C . GLN A 1 346 ? -12.876 -17.997 12.402 1.00 78.25 346 GLN A C 1
ATOM 2794 O O . GLN A 1 346 ? -12.702 -18.955 11.657 1.00 78.25 346 GLN A O 1
ATOM 2799 N N . GLN A 1 347 ? -13.964 -17.230 12.296 1.00 79.88 347 GLN A N 1
ATOM 2800 C CA . GLN A 1 347 ? -15.085 -17.553 11.402 1.00 79.88 347 GLN A CA 1
ATOM 2801 C C . GLN A 1 347 ? -14.852 -17.104 9.946 1.00 79.88 347 GLN A C 1
ATOM 2803 O O . GLN A 1 347 ? -15.718 -17.307 9.083 1.00 79.88 347 GLN A O 1
ATOM 2808 N N . GLY A 1 348 ? -13.700 -16.474 9.672 1.00 79.62 348 GLY A N 1
ATOM 2809 C CA . GLY A 1 348 ? -13.354 -15.919 8.361 1.00 79.62 348 GLY A CA 1
ATOM 2810 C C . GLY A 1 348 ? -14.238 -14.739 7.955 1.00 79.62 348 GLY A C 1
ATOM 2811 O O . GLY A 1 348 ? -14.470 -14.541 6.767 1.00 79.62 348 GLY A O 1
ATOM 2812 N N . ARG A 1 349 ? -14.787 -14.006 8.938 1.00 86.88 349 ARG A N 1
ATOM 2813 C CA . ARG A 1 349 ? -15.630 -12.817 8.716 1.00 86.88 349 ARG A CA 1
ATOM 2814 C C . ARG A 1 349 ? -14.820 -11.608 8.246 1.00 86.88 349 ARG A C 1
ATOM 2816 O O . ARG A 1 349 ? -15.340 -10.797 7.494 1.00 86.88 349 ARG A O 1
ATOM 2823 N N . TYR A 1 350 ? -13.582 -11.485 8.714 1.00 93.62 350 TYR A N 1
ATOM 2824 C CA . TYR A 1 350 ? -12.716 -10.346 8.428 1.00 93.62 350 TYR A CA 1
ATOM 2825 C C . TYR A 1 350 ? -11.647 -10.736 7.414 1.00 93.62 350 TYR A C 1
ATOM 2827 O O . TYR A 1 350 ? -11.091 -11.834 7.493 1.00 93.62 350 TYR A O 1
ATOM 2835 N N . ARG A 1 351 ? -11.338 -9.824 6.493 1.00 95.44 351 ARG A N 1
ATOM 2836 C CA . ARG A 1 351 ? -10.274 -9.961 5.500 1.00 95.44 351 ARG A CA 1
ATOM 2837 C C . ARG A 1 351 ? -9.440 -8.686 5.401 1.00 95.44 351 ARG A C 1
ATOM 2839 O O . ARG A 1 351 ? -8.218 -8.772 5.523 1.00 95.44 351 ARG A O 1
ATOM 2846 N N . ASN A 1 352 ? -10.097 -7.546 5.209 1.00 97.75 352 ASN A N 1
ATOM 2847 C CA . ASN A 1 352 ? -9.486 -6.226 5.103 1.00 97.75 352 ASN A CA 1
ATOM 2848 C C . ASN A 1 352 ? -9.470 -5.588 6.488 1.00 97.75 352 ASN A C 1
ATOM 2850 O O . ASN A 1 352 ? -10.519 -5.189 6.997 1.00 97.75 352 ASN A O 1
ATOM 2854 N N . ILE A 1 353 ? -8.295 -5.496 7.099 1.00 98.31 353 ILE A N 1
ATOM 2855 C CA . ILE A 1 353 ? -8.128 -4.906 8.426 1.00 98.31 353 ILE A CA 1
ATOM 2856 C C . ILE A 1 353 ? -7.324 -3.617 8.292 1.00 98.31 353 ILE A C 1
ATOM 2858 O O . ILE A 1 353 ? -6.371 -3.555 7.518 1.00 98.31 353 ILE A O 1
ATOM 2862 N N . MET A 1 354 ? -7.697 -2.596 9.048 1.00 98.56 354 MET A N 1
ATOM 2863 C CA . MET A 1 354 ? -6.906 -1.383 9.213 1.00 98.56 354 MET A CA 1
ATOM 2864 C C . MET A 1 354 ? -6.480 -1.254 10.668 1.00 98.56 354 MET A C 1
ATOM 2866 O O . MET A 1 354 ? -7.304 -1.412 11.566 1.00 98.56 354 MET A O 1
ATOM 2870 N N . ASP A 1 355 ? -5.204 -0.965 10.885 1.00 98.56 355 ASP A N 1
ATOM 2871 C CA . ASP A 1 355 ? -4.679 -0.507 12.165 1.00 98.56 355 ASP A CA 1
ATOM 2872 C C . ASP A 1 355 ? -4.343 0.972 12.013 1.00 98.56 355 ASP A C 1
ATOM 2874 O O . ASP A 1 355 ? -3.435 1.326 11.262 1.00 98.56 355 ASP A O 1
ATOM 2878 N N . MET A 1 356 ? -5.128 1.835 12.653 1.00 97.88 356 MET A N 1
ATOM 2879 C CA . MET A 1 356 ? -5.014 3.282 12.487 1.00 97.88 356 MET A CA 1
ATOM 2880 C C . MET A 1 356 ? -3.776 3.871 13.176 1.00 97.88 356 MET A C 1
ATOM 2882 O O . MET A 1 356 ? -3.397 5.005 12.878 1.00 97.88 356 MET A O 1
ATOM 2886 N N . ASN A 1 357 ? -3.160 3.124 14.095 1.00 96.75 357 ASN A N 1
ATOM 2887 C CA . ASN A 1 357 ? -1.960 3.528 14.815 1.00 96.75 357 ASN A CA 1
ATOM 2888 C C . ASN A 1 357 ? -1.089 2.297 15.097 1.00 96.75 357 ASN A C 1
ATOM 2890 O O . ASN A 1 357 ? -0.994 1.804 16.221 1.00 96.75 357 ASN A O 1
ATOM 2894 N N . ALA A 1 358 ? -0.456 1.798 14.040 1.00 97.12 358 ALA A N 1
ATOM 2895 C CA . ALA A 1 358 ? 0.188 0.494 14.043 1.00 97.12 358 ALA A CA 1
ATOM 2896 C C . ALA A 1 358 ? 1.478 0.428 14.870 1.00 97.12 358 ALA A C 1
ATOM 2898 O O . ALA A 1 358 ? 1.934 -0.673 15.191 1.00 97.12 358 ALA A O 1
ATOM 2899 N N . HIS A 1 359 ? 2.079 1.574 15.209 1.00 95.44 359 HIS A N 1
ATOM 2900 C CA . HIS A 1 359 ? 3.345 1.663 15.938 1.00 95.44 359 HIS A CA 1
ATOM 2901 C C . HIS A 1 359 ? 4.416 0.737 15.316 1.00 95.44 359 HIS A C 1
ATOM 2903 O O . HIS A 1 359 ? 4.854 0.971 14.197 1.00 95.44 359 HIS A O 1
ATOM 2909 N N . LEU A 1 360 ? 4.805 -0.368 15.966 1.00 97.12 360 LEU A N 1
ATOM 2910 C CA . LEU A 1 360 ? 5.802 -1.313 15.433 1.00 97.12 360 LEU A CA 1
ATOM 2911 C C . LEU A 1 360 ? 5.212 -2.424 14.539 1.00 97.12 360 LEU A C 1
ATOM 2913 O O . LEU A 1 360 ? 5.959 -3.280 14.059 1.00 97.12 360 LEU A O 1
ATOM 2917 N N . GLY A 1 361 ? 3.897 -2.453 14.306 1.00 97.81 361 GLY A N 1
ATOM 2918 C CA . GLY A 1 361 ? 3.198 -3.467 13.501 1.00 97.81 361 GLY A CA 1
ATOM 2919 C C . GLY A 1 361 ? 2.893 -4.771 14.250 1.00 97.81 361 GLY A C 1
ATOM 2920 O O . GLY A 1 361 ? 2.677 -5.814 13.626 1.00 97.81 361 GLY A O 1
ATOM 2921 N N . GLY A 1 362 ? 2.904 -4.750 15.588 1.00 98.00 362 GLY A N 1
ATOM 2922 C CA . GLY A 1 362 ? 2.686 -5.941 16.414 1.00 98.00 362 GLY A CA 1
ATOM 2923 C C . GLY A 1 362 ? 1.295 -6.564 16.241 1.00 98.00 362 GLY A C 1
ATOM 2924 O O . GLY A 1 362 ? 1.171 -7.792 16.254 1.00 98.00 362 GLY A O 1
ATOM 2925 N N . PHE A 1 363 ? 0.263 -5.759 15.957 1.00 98.06 363 PHE A N 1
ATOM 2926 C CA . PHE A 1 363 ? -1.078 -6.268 15.656 1.00 98.06 363 PHE A CA 1
ATOM 2927 C C . PHE A 1 363 ? -1.101 -7.132 14.389 1.00 98.06 363 PHE A C 1
ATOM 2929 O O . PHE A 1 363 ? -1.602 -8.261 14.410 1.00 98.06 363 PHE A O 1
ATOM 2936 N N . ALA A 1 364 ? -0.493 -6.649 13.300 1.00 98.12 364 ALA A N 1
ATOM 2937 C CA . ALA A 1 364 ? -0.369 -7.406 12.057 1.00 98.12 364 ALA A CA 1
ATOM 2938 C C . ALA A 1 364 ? 0.446 -8.691 12.239 1.00 98.12 364 ALA A C 1
ATOM 2940 O O . ALA A 1 364 ? 0.070 -9.740 11.710 1.00 98.12 364 ALA A O 1
ATOM 2941 N N . ALA A 1 365 ? 1.512 -8.646 13.040 1.00 98.00 365 ALA A N 1
ATOM 2942 C CA . ALA A 1 365 ? 2.307 -9.828 13.349 1.00 98.00 365 ALA A CA 1
ATOM 2943 C C . ALA A 1 365 ? 1.530 -10.878 14.148 1.00 98.00 365 ALA A C 1
ATOM 2945 O O . ALA A 1 365 ? 1.583 -12.067 13.824 1.00 98.00 365 ALA A O 1
ATOM 2946 N N . ALA A 1 366 ? 0.743 -10.459 15.140 1.00 97.06 366 ALA A N 1
ATOM 2947 C CA . ALA A 1 366 ? -0.126 -11.363 15.886 1.00 97.06 366 ALA A CA 1
ATOM 2948 C C . ALA A 1 366 ? -1.197 -12.003 14.976 1.00 97.06 366 ALA A C 1
ATOM 2950 O O . ALA A 1 366 ? -1.567 -13.169 15.160 1.00 97.06 366 ALA A O 1
ATOM 2951 N N . LEU A 1 367 ? -1.658 -11.267 13.959 1.00 95.88 367 LEU A N 1
ATOM 2952 C CA . LEU A 1 367 ? -2.636 -11.719 12.969 1.00 95.88 367 LEU A CA 1
ATOM 2953 C C . LEU A 1 367 ? -2.051 -12.539 11.808 1.00 95.88 367 LEU A C 1
ATOM 2955 O O . LEU A 1 367 ? -2.826 -13.097 11.035 1.00 95.88 367 LEU A O 1
ATOM 2959 N N . ALA A 1 368 ? -0.727 -12.696 11.702 1.00 93.69 368 ALA A N 1
ATOM 2960 C CA . ALA A 1 368 ? -0.065 -13.312 10.544 1.00 93.69 368 ALA A CA 1
ATOM 2961 C C . ALA A 1 368 ? -0.517 -14.753 10.222 1.00 93.69 368 ALA A C 1
ATOM 2963 O O . ALA A 1 368 ? -0.340 -15.222 9.101 1.00 93.69 368 ALA A O 1
ATOM 2964 N N . LYS A 1 369 ? -1.107 -15.465 11.194 1.00 90.62 369 LYS A N 1
ATOM 2965 C CA . LYS A 1 369 ? -1.647 -16.828 11.015 1.00 90.62 369 LYS A CA 1
ATOM 2966 C C . LYS A 1 369 ? -3.055 -16.867 10.409 1.00 90.62 369 LYS A C 1
ATOM 2968 O O . LYS A 1 369 ? -3.527 -17.945 10.057 1.00 90.62 369 LYS A O 1
ATOM 2973 N N . TYR A 1 370 ? -3.746 -15.733 10.334 1.00 92.69 370 TYR A N 1
ATOM 2974 C CA . TYR A 1 370 ? -5.091 -15.635 9.774 1.00 92.69 370 TYR A CA 1
ATOM 2975 C C . TYR A 1 370 ? -5.020 -15.196 8.310 1.00 92.69 370 TYR A C 1
ATOM 2977 O O . TYR A 1 370 ? -4.103 -14.466 7.934 1.00 92.69 370 TYR A O 1
ATOM 2985 N N . PRO A 1 371 ? -5.997 -15.581 7.471 1.00 92.44 371 PRO A N 1
ATOM 2986 C CA . PRO A 1 371 ? -6.054 -15.178 6.070 1.00 92.44 371 PRO A CA 1
ATOM 2987 C C . PRO A 1 371 ? -6.549 -13.729 5.926 1.00 92.44 371 PRO A C 1
ATOM 2989 O O . PRO A 1 371 ? -7.486 -13.444 5.183 1.00 92.44 371 PRO A O 1
ATOM 2992 N N . VAL A 1 372 ? -5.911 -12.794 6.622 1.00 95.31 372 VAL A N 1
ATOM 2993 C CA . VAL A 1 372 ? -6.219 -11.360 6.631 1.00 95.31 372 VAL A CA 1
ATOM 2994 C C . VAL A 1 372 ? -5.030 -10.576 6.095 1.00 95.31 372 VAL A C 1
ATOM 2996 O O . VAL A 1 372 ? -3.913 -11.087 6.025 1.00 95.31 372 VAL A O 1
ATOM 2999 N N . TRP A 1 373 ? -5.264 -9.332 5.705 1.00 96.75 373 TRP A N 1
ATOM 3000 C CA . TRP A 1 373 ? -4.193 -8.363 5.521 1.00 96.75 373 TRP A CA 1
ATOM 3001 C C . TRP A 1 373 ? -4.509 -7.126 6.353 1.00 96.75 373 TRP A C 1
ATOM 3003 O O . TRP A 1 373 ? -5.676 -6.812 6.590 1.00 96.75 373 TRP A O 1
ATOM 3013 N N . VAL A 1 374 ? -3.456 -6.465 6.823 1.00 98.56 374 VAL A N 1
ATOM 3014 C CA . VAL A 1 374 ? -3.565 -5.282 7.674 1.00 98.56 374 VAL A CA 1
ATOM 3015 C C . VAL A 1 374 ? -2.944 -4.107 6.934 1.00 98.56 374 VAL A C 1
ATOM 3017 O O . VAL A 1 374 ? -1.775 -4.177 6.553 1.00 98.56 374 VAL A O 1
ATOM 3020 N N . MET A 1 375 ? -3.722 -3.048 6.718 1.00 98.44 375 MET A N 1
ATOM 3021 C CA . MET A 1 375 ? -3.197 -1.723 6.408 1.00 98.44 375 MET A CA 1
ATOM 3022 C C . MET A 1 375 ? -2.662 -1.131 7.709 1.00 98.44 375 MET A C 1
ATOM 3024 O O . MET A 1 375 ? -3.447 -0.722 8.562 1.00 98.44 375 MET A O 1
ATOM 3028 N N . ASN A 1 376 ? -1.342 -1.143 7.881 1.00 98.62 376 ASN A N 1
ATOM 3029 C CA . ASN A 1 376 ? -0.699 -0.611 9.077 1.00 98.62 376 ASN A CA 1
ATOM 3030 C C . ASN A 1 376 ? -0.441 0.885 8.893 1.00 98.62 376 ASN A C 1
ATOM 3032 O O . ASN A 1 376 ? 0.448 1.267 8.133 1.00 98.62 376 ASN A O 1
ATOM 3036 N N . VAL A 1 377 ? -1.223 1.730 9.551 1.00 97.81 377 VAL A N 1
ATOM 3037 C CA . VAL A 1 377 ? -1.094 3.178 9.418 1.00 97.81 377 VAL A CA 1
ATOM 3038 C C . VAL A 1 377 ? -0.223 3.734 10.534 1.00 97.81 377 VAL A C 1
ATOM 3040 O O . VAL A 1 377 ? -0.419 3.411 11.704 1.00 97.81 377 VAL A O 1
ATOM 3043 N N . VAL A 1 378 ? 0.736 4.581 10.166 1.00 97.00 378 VAL A N 1
ATOM 3044 C CA . VAL A 1 378 ? 1.523 5.372 11.118 1.00 97.00 378 VAL A CA 1
ATOM 3045 C C . VAL A 1 378 ? 1.100 6.834 10.970 1.00 97.00 378 VAL A C 1
ATOM 3047 O O . VAL A 1 378 ? 1.233 7.381 9.872 1.00 97.00 378 VAL A O 1
ATOM 3050 N N . PRO A 1 379 ? 0.568 7.474 12.030 1.00 94.06 379 PRO A N 1
ATOM 3051 C CA . PRO A 1 379 ? 0.212 8.886 11.992 1.00 94.06 379 PRO A CA 1
ATOM 3052 C C . PRO A 1 379 ? 1.380 9.752 11.506 1.00 94.06 379 PRO A C 1
ATOM 3054 O O . PRO A 1 379 ? 2.470 9.684 12.068 1.00 94.06 379 PRO A O 1
ATOM 3057 N N . ALA A 1 380 ? 1.154 10.577 10.481 1.00 88.56 380 ALA A N 1
ATOM 3058 C CA . ALA A 1 380 ? 2.212 11.364 9.836 1.00 88.56 380 ALA A CA 1
ATOM 3059 C C . ALA A 1 380 ? 2.900 12.369 10.778 1.00 88.56 380 ALA A C 1
ATOM 3061 O O . ALA A 1 380 ? 4.046 12.742 10.556 1.00 88.56 380 ALA A O 1
ATOM 3062 N N . ASN A 1 381 ? 2.204 12.776 11.842 1.00 79.75 381 ASN A N 1
ATOM 3063 C CA . ASN A 1 381 ? 2.679 13.732 12.843 1.00 79.75 381 ASN A CA 1
ATOM 3064 C C . ASN A 1 381 ? 3.065 13.045 14.164 1.00 79.75 381 ASN A C 1
ATOM 3066 O O . ASN A 1 381 ? 2.990 13.659 15.223 1.00 79.75 381 ASN A O 1
ATOM 3070 N N . SER A 1 382 ? 3.385 11.749 14.126 1.00 80.56 382 SER A N 1
ATOM 3071 C CA . SER A 1 382 ? 3.915 11.040 15.289 1.00 80.56 382 SER A CA 1
ATOM 3072 C C . SER A 1 382 ? 5.383 11.401 15.517 1.00 80.56 382 SER A C 1
ATOM 3074 O O . SER A 1 382 ? 6.153 11.470 14.562 1.00 80.56 382 SER A O 1
ATOM 3076 N N . ASP A 1 383 ? 5.791 11.525 16.783 1.00 76.12 383 ASP A N 1
ATOM 3077 C CA . ASP A 1 383 ? 7.195 11.738 17.167 1.00 76.12 383 ASP A CA 1
ATOM 3078 C C . ASP A 1 383 ? 8.118 10.572 16.762 1.00 76.12 383 ASP A C 1
ATOM 3080 O O . ASP A 1 383 ? 9.340 10.722 16.714 1.00 76.12 383 ASP A O 1
ATOM 3084 N N . LEU A 1 384 ? 7.549 9.391 16.488 1.00 86.00 384 LEU A N 1
ATOM 3085 C CA . LEU A 1 384 ? 8.290 8.179 16.152 1.00 86.00 384 LEU A CA 1
ATOM 3086 C C . LEU A 1 384 ? 7.911 7.660 14.763 1.00 86.00 384 LEU A C 1
ATOM 3088 O O . LEU A 1 384 ? 6.882 7.003 14.575 1.00 86.00 384 LEU A O 1
ATOM 3092 N N . ASP A 1 385 ? 8.809 7.864 13.801 1.00 90.75 385 ASP A N 1
ATOM 3093 C CA . ASP A 1 385 ? 8.681 7.289 12.464 1.00 90.75 385 ASP A CA 1
ATOM 3094 C C . ASP A 1 385 ? 8.975 5.779 12.478 1.00 90.75 385 ASP A C 1
ATOM 3096 O O . ASP A 1 385 ? 10.113 5.314 12.410 1.00 90.75 385 ASP A O 1
ATOM 3100 N N . THR A 1 386 ? 7.912 4.988 12.591 1.00 96.00 386 THR A N 1
ATOM 3101 C CA . THR A 1 386 ? 7.984 3.531 12.761 1.00 96.00 386 THR A CA 1
ATOM 3102 C C . THR A 1 386 ? 7.573 2.753 11.513 1.00 96.00 386 THR A C 1
ATOM 3104 O O . THR A 1 386 ? 7.739 1.532 11.465 1.00 96.00 386 THR A O 1
ATOM 3107 N N . LEU A 1 387 ? 7.117 3.422 10.447 1.00 97.31 387 LEU A N 1
ATOM 3108 C CA . LEU A 1 387 ? 6.613 2.729 9.258 1.00 97.31 387 LEU A CA 1
ATOM 3109 C C . LEU A 1 387 ? 7.720 1.930 8.554 1.00 97.31 387 LEU A C 1
ATOM 3111 O O . LEU A 1 387 ? 7.480 0.824 8.065 1.00 97.31 387 LEU A O 1
ATOM 3115 N N . GLY A 1 388 ? 8.960 2.432 8.572 1.00 97.00 388 GLY A N 1
ATOM 3116 C CA . GLY A 1 388 ? 10.125 1.697 8.073 1.00 97.00 388 GLY A CA 1
ATOM 3117 C C . GLY A 1 388 ? 10.328 0.349 8.777 1.00 97.00 388 GLY A C 1
ATOM 3118 O O . GLY A 1 388 ? 10.636 -0.646 8.120 1.00 97.00 388 GLY A O 1
ATOM 3119 N N . VAL A 1 389 ? 10.084 0.289 10.091 1.00 97.94 389 VAL A N 1
ATOM 3120 C CA . VAL A 1 389 ? 10.168 -0.940 10.898 1.00 97.94 389 VAL A CA 1
ATOM 3121 C C . VAL A 1 389 ? 9.090 -1.938 10.470 1.00 97.94 389 VAL A C 1
ATOM 3123 O O . VAL A 1 389 ? 9.387 -3.111 10.254 1.00 97.94 389 VAL A O 1
ATOM 3126 N N . ILE A 1 390 ? 7.850 -1.480 10.281 1.00 98.62 390 ILE A N 1
ATOM 3127 C CA . ILE A 1 390 ? 6.722 -2.317 9.832 1.00 98.62 390 ILE A CA 1
ATOM 3128 C C . ILE A 1 390 ? 7.045 -2.999 8.495 1.00 98.62 390 ILE A C 1
ATOM 3130 O O . ILE A 1 390 ? 6.833 -4.204 8.323 1.00 98.62 390 ILE A O 1
ATOM 3134 N N . TYR A 1 391 ? 7.623 -2.242 7.564 1.00 98.50 391 TYR A N 1
ATOM 3135 C CA . TYR A 1 391 ? 8.065 -2.766 6.280 1.00 98.50 391 TYR A CA 1
ATOM 3136 C C . TYR A 1 391 ? 9.245 -3.739 6.426 1.00 98.50 391 TYR A C 1
ATOM 3138 O O . TYR A 1 391 ? 9.242 -4.800 5.796 1.00 98.50 391 TYR A O 1
ATOM 3146 N N . GLU A 1 392 ? 10.236 -3.456 7.276 1.00 98.25 392 GLU A N 1
ATOM 3147 C CA . GLU A 1 392 ? 11.349 -4.379 7.559 1.00 98.25 392 GLU A CA 1
ATOM 3148 C C . GLU A 1 392 ? 10.873 -5.720 8.147 1.00 98.25 392 GLU A C 1
ATOM 3150 O O . GLU A 1 392 ? 11.454 -6.753 7.825 1.00 98.25 392 GLU A O 1
ATOM 3155 N N . ARG A 1 393 ? 9.742 -5.752 8.862 1.00 98.12 393 ARG A N 1
ATOM 3156 C CA . ARG A 1 393 ? 9.075 -6.995 9.310 1.00 98.12 393 ARG A CA 1
ATOM 3157 C C . ARG A 1 393 ? 8.333 -7.756 8.201 1.00 98.12 393 ARG A C 1
ATOM 3159 O O . ARG A 1 393 ? 7.933 -8.903 8.390 1.00 98.12 393 ARG A O 1
ATOM 3166 N N . GLY A 1 394 ? 8.143 -7.143 7.032 1.00 98.06 394 GLY A N 1
ATOM 3167 C CA . GLY A 1 394 ? 7.442 -7.747 5.896 1.00 98.06 394 GLY A CA 1
ATOM 3168 C C . GLY A 1 394 ? 5.929 -7.498 5.875 1.00 98.06 394 GLY A C 1
ATOM 3169 O O . GLY A 1 394 ? 5.188 -8.306 5.305 1.00 98.06 394 GLY A O 1
ATOM 3170 N N . PHE A 1 395 ? 5.466 -6.410 6.495 1.00 98.50 395 PHE A N 1
ATOM 3171 C CA . PHE A 1 395 ? 4.080 -5.940 6.420 1.00 98.50 395 PHE A CA 1
ATOM 3172 C C . PHE A 1 395 ? 3.963 -4.690 5.537 1.00 98.50 395 PHE A C 1
ATOM 3174 O O . PHE A 1 395 ? 4.962 -4.052 5.218 1.00 98.50 395 PHE A O 1
ATOM 3181 N N . ILE A 1 396 ? 2.738 -4.367 5.119 1.00 98.31 396 ILE A N 1
ATOM 3182 C CA . ILE A 1 396 ? 2.418 -3.179 4.313 1.00 98.31 396 ILE A CA 1
ATOM 3183 C C . ILE A 1 396 ? 1.729 -2.119 5.168 1.00 98.31 396 ILE A C 1
ATOM 3185 O O . ILE A 1 396 ? 1.045 -2.446 6.141 1.00 98.31 396 ILE A O 1
ATOM 3189 N N . GLY A 1 397 ? 1.881 -0.859 4.784 1.00 97.50 397 GLY A N 1
ATOM 3190 C CA . GLY A 1 397 ? 1.334 0.269 5.523 1.00 97.50 397 GLY A CA 1
ATOM 3191 C C . GLY A 1 397 ? 1.514 1.597 4.801 1.00 97.50 397 GLY A C 1
ATOM 3192 O O . GLY A 1 397 ? 2.150 1.645 3.748 1.00 97.50 397 GLY A O 1
ATOM 3193 N N . ALA A 1 398 ? 0.971 2.664 5.369 1.00 96.44 398 ALA A N 1
ATOM 3194 C CA . ALA A 1 398 ? 1.065 4.011 4.816 1.00 96.44 398 ALA A CA 1
ATOM 3195 C C . ALA A 1 398 ? 1.123 5.052 5.939 1.00 96.44 398 ALA A C 1
ATOM 3197 O O . ALA A 1 398 ? 0.626 4.807 7.043 1.00 96.44 398 ALA A O 1
ATOM 3198 N N . TYR A 1 399 ? 1.713 6.210 5.656 1.00 95.69 399 TYR A N 1
ATOM 3199 C CA . TYR A 1 399 ? 1.509 7.385 6.503 1.00 95.69 399 TYR A CA 1
ATOM 3200 C C . TYR A 1 399 ? 0.100 7.948 6.283 1.00 95.69 399 TYR A C 1
ATOM 3202 O O . TYR A 1 399 ? -0.438 7.825 5.183 1.00 95.69 399 TYR A O 1
ATOM 3210 N N . GLN A 1 400 ? -0.489 8.547 7.320 1.00 94.00 400 GLN A N 1
ATOM 3211 C CA . GLN A 1 400 ? -1.768 9.263 7.229 1.00 94.00 400 GLN A CA 1
ATOM 3212 C C . GLN A 1 400 ? -1.880 10.341 8.311 1.00 94.00 400 GLN A C 1
ATOM 3214 O O . GLN A 1 400 ? -1.515 10.099 9.463 1.00 94.00 400 GLN A O 1
ATOM 3219 N N . ASP A 1 401 ? -2.468 11.489 7.979 1.00 93.38 401 ASP A N 1
ATOM 3220 C CA . ASP A 1 401 ? -3.077 12.390 8.962 1.00 93.38 401 ASP A CA 1
ATOM 3221 C C . ASP A 1 401 ? -4.582 12.084 9.087 1.00 93.38 401 ASP A C 1
ATOM 3223 O O . ASP A 1 401 ? -5.325 12.179 8.113 1.00 93.38 401 ASP A O 1
ATOM 3227 N N . TRP A 1 402 ? -5.048 11.674 10.270 1.00 93.06 402 TRP A N 1
ATOM 3228 C CA . TRP A 1 402 ? -6.459 11.316 10.487 1.00 93.06 402 TRP A CA 1
ATOM 3229 C C . TRP A 1 402 ? -7.407 12.518 10.562 1.00 93.06 402 TRP A C 1
ATOM 3231 O O . TRP A 1 402 ? -8.620 12.327 10.612 1.00 93.06 402 TRP A O 1
ATOM 3241 N N . CYS A 1 403 ? -6.882 13.744 10.515 1.00 89.50 403 CYS A N 1
ATOM 3242 C CA . CYS A 1 403 ? -7.686 14.934 10.246 1.00 89.50 403 CYS A CA 1
ATOM 3243 C C . CYS A 1 403 ? -8.067 15.067 8.759 1.00 89.50 403 CYS A C 1
ATOM 3245 O O . CYS A 1 403 ? -8.851 15.947 8.404 1.00 89.50 403 CYS A O 1
ATOM 3247 N N . GLU A 1 404 ? -7.531 14.200 7.898 1.00 88.50 404 GLU A N 1
ATOM 3248 C CA . GLU A 1 404 ? -7.804 14.138 6.468 1.00 88.50 404 GLU A CA 1
ATOM 3249 C C . GLU A 1 404 ? -8.390 12.776 6.076 1.00 88.50 404 GLU A C 1
ATOM 3251 O O . GLU A 1 404 ? -8.218 11.768 6.767 1.00 88.50 404 GLU A O 1
ATOM 3256 N N . ALA A 1 405 ? -9.070 12.730 4.929 1.00 90.50 405 ALA A N 1
ATOM 3257 C CA . ALA A 1 405 ? -9.622 11.489 4.405 1.00 90.50 405 ALA A CA 1
ATOM 3258 C C . ALA A 1 405 ? -8.510 10.535 3.937 1.00 90.50 405 ALA A C 1
ATOM 3260 O O . ALA A 1 405 ? -7.556 10.932 3.265 1.00 90.50 405 ALA A O 1
ATOM 3261 N N . PHE A 1 406 ? -8.662 9.246 4.230 1.00 93.31 406 PHE A N 1
ATOM 3262 C CA . PHE A 1 406 ? -7.754 8.207 3.769 1.00 93.31 406 PHE A CA 1
ATOM 3263 C C . PHE A 1 406 ? -7.991 7.918 2.282 1.00 93.31 406 PHE A C 1
ATOM 3265 O O . PHE A 1 406 ? -9.133 7.804 1.824 1.00 93.31 406 PHE A O 1
ATOM 3272 N N . SER A 1 407 ? -6.918 7.729 1.511 1.00 90.50 407 SER A N 1
ATOM 3273 C CA . SER A 1 407 ? -6.994 7.517 0.054 1.00 90.50 407 SER A CA 1
ATOM 3274 C C . SER A 1 407 ? -7.497 6.111 -0.321 1.00 90.50 407 SER A C 1
ATOM 3276 O O . SER A 1 407 ? -6.767 5.257 -0.823 1.00 90.50 407 SER A O 1
ATOM 3278 N N . THR A 1 408 ? -8.779 5.852 -0.064 1.00 91.81 408 THR A N 1
ATOM 3279 C CA . THR A 1 408 ? -9.474 4.582 -0.309 1.00 91.81 408 THR A CA 1
ATOM 3280 C C . THR A 1 408 ? -10.948 4.801 -0.655 1.00 91.81 408 THR A C 1
ATOM 3282 O O . THR A 1 408 ? -11.484 5.892 -0.456 1.00 91.81 408 THR A O 1
ATOM 3285 N N . TYR A 1 409 ? -11.624 3.768 -1.159 1.00 89.94 409 TYR A N 1
ATOM 3286 C CA . TYR A 1 409 ? -13.059 3.816 -1.442 1.00 89.94 409 TYR A CA 1
ATOM 3287 C C . TYR A 1 409 ? -13.887 3.642 -0.157 1.00 89.94 409 TYR A C 1
ATOM 3289 O O . TYR A 1 409 ? -13.426 3.013 0.803 1.00 89.94 409 TYR A O 1
ATOM 3297 N N . PRO A 1 410 ? -15.136 4.137 -0.123 1.00 90.88 410 PRO A N 1
ATOM 3298 C CA . PRO A 1 410 ? -16.046 3.816 0.964 1.00 90.88 410 PRO A CA 1
ATOM 3299 C C . PRO A 1 410 ? -16.276 2.302 1.088 1.00 90.88 410 PRO A C 1
ATOM 3301 O O . PRO A 1 410 ? -16.329 1.598 0.079 1.00 90.88 410 PRO A O 1
ATOM 3304 N N . ARG A 1 411 ? -16.508 1.816 2.313 1.00 92.75 411 ARG A N 1
ATOM 3305 C CA . ARG A 1 411 ? -16.820 0.405 2.627 1.00 92.75 411 ARG A CA 1
ATOM 3306 C C . ARG A 1 411 ? -15.710 -0.568 2.202 1.00 92.75 411 ARG A C 1
ATOM 3308 O O . ARG A 1 411 ? -15.963 -1.608 1.593 1.00 92.75 411 ARG A O 1
ATOM 3315 N N . THR A 1 412 ? -14.479 -0.242 2.569 1.00 94.44 412 THR A N 1
ATOM 3316 C CA . THR A 1 412 ? -13.278 -1.020 2.252 1.00 94.44 412 THR A CA 1
ATOM 3317 C C . THR A 1 412 ? -12.901 -2.022 3.343 1.00 94.44 412 THR A C 1
ATOM 3319 O O . THR A 1 412 ? -12.538 -3.155 3.025 1.00 94.44 412 THR A O 1
ATOM 3322 N N . TYR A 1 413 ? -12.965 -1.630 4.617 1.00 97.62 413 TYR A N 1
ATOM 3323 C CA . TYR A 1 413 ? -12.433 -2.423 5.729 1.00 97.62 413 TYR A CA 1
ATOM 3324 C C . TYR A 1 413 ? -13.533 -3.168 6.486 1.00 97.62 413 TYR A C 1
ATOM 3326 O O . TYR A 1 413 ? -14.618 -2.636 6.718 1.00 97.62 413 TYR A O 1
ATOM 3334 N N . ASP A 1 414 ? -13.241 -4.408 6.879 1.00 97.31 414 ASP A N 1
ATOM 3335 C CA . ASP A 1 414 ? -14.132 -5.249 7.687 1.00 97.31 414 ASP A CA 1
ATOM 3336 C C . ASP A 1 414 ? -13.915 -5.013 9.191 1.00 97.31 414 ASP A C 1
ATOM 3338 O O . ASP A 1 414 ? -14.838 -5.176 9.993 1.00 97.31 414 ASP A O 1
ATOM 3342 N N . LEU A 1 415 ? -12.679 -4.666 9.567 1.00 97.94 415 LEU A N 1
ATOM 3343 C CA . LEU A 1 415 ? -12.261 -4.382 10.935 1.00 97.94 415 LEU A CA 1
ATOM 3344 C C . LEU A 1 415 ? -11.321 -3.174 10.956 1.00 97.94 415 LEU A C 1
ATOM 3346 O O . LEU A 1 415 ? -10.328 -3.156 10.229 1.00 97.94 415 LEU A O 1
ATOM 3350 N N . ILE A 1 416 ? -11.599 -2.214 11.832 1.00 98.56 416 ILE A N 1
ATOM 3351 C CA . ILE A 1 416 ? -10.693 -1.104 12.135 1.00 98.56 416 ILE A CA 1
ATOM 3352 C C . ILE A 1 416 ? -10.247 -1.221 13.593 1.00 98.56 416 ILE A C 1
ATOM 3354 O O . ILE A 1 416 ? -11.072 -1.357 14.497 1.00 98.56 416 ILE A O 1
ATOM 3358 N N . HIS A 1 417 ? -8.942 -1.189 13.830 1.00 98.19 417 HIS A N 1
ATOM 3359 C CA . HIS A 1 417 ? -8.356 -1.054 15.157 1.00 98.19 417 HIS A CA 1
ATOM 3360 C C . HIS A 1 417 ? -7.874 0.387 15.340 1.00 98.19 417 HIS A C 1
ATOM 3362 O O . HIS A 1 417 ? -7.135 0.907 14.507 1.00 98.19 417 HIS A O 1
ATOM 3368 N N . ALA A 1 418 ? -8.342 1.034 16.405 1.00 97.75 418 ALA A N 1
ATOM 3369 C CA . ALA A 1 418 ? -8.025 2.408 16.764 1.00 97.75 418 ALA A CA 1
ATOM 3370 C C . ALA A 1 418 ? -7.517 2.450 18.214 1.00 97.75 418 ALA A C 1
ATOM 3372 O O . ALA A 1 418 ? -8.273 2.713 19.152 1.00 97.75 418 ALA A O 1
ATOM 3373 N N . GLY A 1 419 ? -6.234 2.133 18.408 1.00 95.81 419 GLY A N 1
ATOM 3374 C CA . GLY A 1 419 ? -5.564 2.221 19.708 1.00 95.81 419 GLY A CA 1
ATOM 3375 C C . GLY A 1 419 ? -4.879 3.569 19.923 1.00 95.81 419 GLY A C 1
ATOM 3376 O O . GLY A 1 419 ? -3.957 3.909 19.183 1.00 95.81 419 GLY A O 1
ATOM 3377 N N . GLY A 1 420 ? -5.327 4.339 20.918 1.00 93.69 420 GLY A N 1
ATOM 3378 C CA . GLY A 1 420 ? -4.749 5.642 21.279 1.00 93.69 420 GLY A CA 1
ATOM 3379 C C . GLY A 1 420 ? -4.835 6.712 20.183 1.00 93.69 420 GLY A C 1
ATOM 3380 O O . GLY A 1 420 ? -4.183 7.745 20.273 1.00 93.69 420 GLY A O 1
ATOM 3381 N N . VAL A 1 421 ? -5.609 6.472 19.118 1.00 94.25 421 VAL A N 1
ATOM 3382 C CA . VAL A 1 421 ? -5.764 7.420 18.004 1.00 94.25 421 VAL A CA 1
ATOM 3383 C C . VAL A 1 421 ? -6.414 8.705 18.506 1.00 94.25 421 VAL A C 1
ATOM 3385 O O . VAL A 1 421 ? -5.948 9.796 18.204 1.00 94.25 421 VAL A O 1
ATOM 3388 N N . PHE A 1 422 ? -7.473 8.601 19.305 1.00 94.12 422 PHE A N 1
ATOM 3389 C CA . PHE A 1 422 ? -8.229 9.775 19.726 1.00 94.12 422 PHE A CA 1
ATOM 3390 C C . PHE A 1 422 ? -7.461 10.608 20.746 1.00 94.12 422 PHE A C 1
ATOM 3392 O O . PHE A 1 422 ? -7.517 11.829 20.658 1.00 94.12 422 PHE A O 1
ATOM 3399 N N . SER A 1 423 ? -6.669 9.996 21.629 1.00 91.75 423 SER A N 1
ATOM 3400 C CA . SER A 1 423 ? -5.774 10.755 22.510 1.00 91.75 423 SER A CA 1
ATOM 3401 C C . SER A 1 423 ? -4.646 11.481 21.753 1.00 91.75 423 SER A C 1
ATOM 3403 O O . SER A 1 423 ? -4.261 12.567 22.173 1.00 91.75 423 SER A O 1
ATOM 3405 N N . ILE A 1 424 ? -4.160 10.966 20.612 1.00 90.06 424 ILE A N 1
ATOM 3406 C CA . ILE A 1 424 ? -3.177 11.675 19.757 1.00 90.06 424 ILE A CA 1
ATOM 3407 C C . ILE A 1 424 ? -3.813 12.872 19.030 1.00 90.06 424 ILE A C 1
ATOM 3409 O O . ILE A 1 424 ? -3.164 13.896 18.816 1.00 90.06 424 ILE A O 1
ATOM 3413 N N . TYR A 1 425 ? -5.074 12.743 18.618 1.00 90.50 425 TYR A N 1
ATOM 3414 C CA . TYR A 1 425 ? -5.735 13.713 17.739 1.00 90.50 425 TYR A CA 1
ATOM 3415 C C . TYR A 1 425 ? -6.684 14.688 18.450 1.00 90.50 425 TYR A C 1
ATOM 3417 O O . TYR A 1 425 ? -7.121 15.644 17.810 1.00 90.50 425 TYR A O 1
ATOM 3425 N N . GLN A 1 426 ? -6.970 14.495 19.745 1.00 87.69 426 GLN A N 1
ATOM 3426 C CA . GLN A 1 426 ? -7.957 15.278 20.509 1.00 87.69 426 GLN A CA 1
ATOM 3427 C C . GLN A 1 426 ? -7.753 16.800 20.441 1.00 87.69 426 GLN A C 1
ATOM 3429 O O . GLN A 1 426 ? -8.736 17.535 20.424 1.00 87.69 426 GLN A O 1
ATOM 3434 N N . ASP A 1 427 ? -6.501 17.260 20.353 1.00 88.31 427 ASP A N 1
ATOM 3435 C CA . ASP A 1 427 ? -6.148 18.685 20.307 1.00 88.31 427 ASP A CA 1
ATOM 3436 C C . ASP A 1 427 ? -5.852 19.186 18.879 1.00 88.31 427 ASP A C 1
ATOM 3438 O O . ASP A 1 427 ? -5.531 20.357 18.679 1.00 88.31 427 ASP A O 1
ATOM 3442 N N . ARG A 1 428 ? -5.936 18.310 17.865 1.00 86.94 428 ARG A N 1
ATOM 3443 C CA . ARG A 1 428 ? -5.593 18.627 16.465 1.00 86.94 428 ARG A CA 1
ATOM 3444 C C . ARG A 1 428 ? -6.819 18.804 15.580 1.00 86.94 428 ARG A C 1
ATOM 3446 O O . ARG A 1 428 ? -6.863 19.723 14.762 1.00 86.94 428 ARG A O 1
ATOM 3453 N N . CYS A 1 429 ? -7.811 17.932 15.724 1.00 87.94 429 CYS A N 1
ATOM 3454 C CA . CYS A 1 429 ? -9.068 18.036 14.995 1.00 87.94 429 CYS A CA 1
ATOM 3455 C C . CYS A 1 429 ? -10.224 17.410 15.771 1.00 87.94 429 CYS A C 1
ATOM 3457 O O . CYS A 1 429 ? -10.036 16.602 16.676 1.00 87.94 429 CYS A O 1
ATOM 3459 N N . ASP A 1 430 ? -11.442 17.807 15.401 1.00 89.56 430 ASP A N 1
ATOM 3460 C CA . ASP A 1 430 ? -12.658 17.288 16.018 1.00 89.56 430 ASP A CA 1
ATOM 3461 C C . ASP A 1 430 ? -12.760 15.768 15.815 1.00 89.56 430 ASP A C 1
ATOM 3463 O O . ASP A 1 430 ? -12.648 15.265 14.691 1.00 89.56 430 ASP A O 1
ATOM 3467 N N . ILE A 1 431 ? -13.020 15.044 16.906 1.00 91.94 431 ILE A N 1
ATOM 3468 C CA . ILE A 1 431 ? -13.200 13.586 16.917 1.00 91.94 431 ILE A CA 1
ATOM 3469 C C . ILE A 1 431 ? -14.281 13.125 15.931 1.00 91.94 431 ILE A C 1
ATOM 3471 O O . ILE A 1 431 ? -14.227 12.002 15.427 1.00 91.94 431 ILE A O 1
ATOM 3475 N N . THR A 1 432 ? -15.241 13.997 15.625 1.00 91.50 432 THR A N 1
ATOM 3476 C CA . THR A 1 432 ? -16.322 13.750 14.675 1.00 91.50 432 THR A CA 1
ATOM 3477 C C . THR A 1 432 ? -15.785 13.533 13.264 1.00 91.50 432 THR A C 1
ATOM 3479 O O . THR A 1 432 ? -16.260 12.632 12.578 1.00 91.50 432 THR A O 1
ATOM 3482 N N . TYR A 1 433 ? -14.760 14.277 12.833 1.00 90.44 433 TYR A N 1
ATOM 3483 C CA . TYR A 1 433 ? -14.168 14.096 11.502 1.00 90.44 433 TYR A CA 1
ATOM 3484 C C . TYR A 1 433 ? -13.493 12.731 11.366 1.00 90.44 433 TYR A C 1
ATOM 3486 O O . TYR A 1 433 ? -13.715 12.031 10.378 1.00 90.44 433 TYR A O 1
ATOM 3494 N N . VAL A 1 434 ? -12.754 12.311 12.398 1.00 94.25 434 VAL A N 1
ATOM 3495 C CA . VAL A 1 434 ? -12.118 10.988 12.439 1.00 94.25 434 VAL A CA 1
ATOM 3496 C C . VAL A 1 434 ? -13.183 9.888 12.400 1.00 94.25 434 VAL A C 1
ATOM 3498 O O . VAL A 1 434 ? -13.073 8.948 11.617 1.00 94.25 434 VAL A O 1
ATOM 3501 N N . LEU A 1 435 ? -14.257 10.013 13.189 1.00 96.69 435 LEU A N 1
ATOM 3502 C CA . LEU A 1 435 ? -15.345 9.028 13.211 1.00 96.69 435 LEU A CA 1
ATOM 3503 C C . LEU A 1 435 ? -16.104 8.952 11.880 1.00 96.69 435 LEU A C 1
ATOM 3505 O O . LEU A 1 435 ? -16.435 7.851 11.438 1.00 96.69 435 LEU A O 1
ATOM 3509 N N . LEU A 1 436 ? -16.352 10.082 11.215 1.00 94.50 436 LEU A N 1
ATOM 3510 C CA . LEU A 1 436 ? -16.973 10.108 9.887 1.00 94.50 436 LEU A CA 1
ATOM 3511 C C . LEU A 1 436 ? -16.100 9.420 8.836 1.00 94.50 436 LEU A C 1
ATOM 3513 O O . LEU A 1 436 ? -16.616 8.656 8.019 1.00 94.50 436 LEU A O 1
ATOM 3517 N N . GLU A 1 437 ? -14.787 9.634 8.883 1.00 95.56 437 GLU A N 1
ATOM 3518 C CA . GLU A 1 437 ? -13.852 8.942 8.001 1.00 95.56 437 GLU A CA 1
ATOM 3519 C C . GLU A 1 437 ? -13.838 7.432 8.273 1.00 95.56 437 GLU A C 1
ATOM 3521 O O . GLU A 1 437 ? -13.926 6.628 7.340 1.00 95.56 437 GLU A O 1
ATOM 3526 N N . MET A 1 438 ? -13.839 7.029 9.549 1.00 97.75 438 MET A N 1
ATOM 3527 C CA . MET A 1 438 ? -13.984 5.625 9.938 1.00 97.75 438 MET A CA 1
ATOM 3528 C C . MET A 1 438 ? -15.296 5.031 9.410 1.00 97.75 438 MET A C 1
ATOM 3530 O O . MET A 1 438 ? -15.287 3.926 8.872 1.00 97.75 438 MET A O 1
ATOM 3534 N N . ASP A 1 439 ? -16.421 5.748 9.498 1.00 96.81 439 ASP A N 1
ATOM 3535 C CA . ASP A 1 439 ? -17.699 5.295 8.937 1.00 96.81 439 ASP A CA 1
ATOM 3536 C C . ASP A 1 439 ? -17.656 5.152 7.423 1.00 96.81 439 ASP A C 1
ATOM 3538 O O . ASP A 1 439 ? -18.119 4.133 6.901 1.00 96.81 439 ASP A O 1
ATOM 3542 N N . ARG A 1 440 ? -17.064 6.118 6.718 1.00 95.06 440 ARG A N 1
ATOM 3543 C CA . ARG A 1 440 ? -16.916 6.058 5.266 1.00 95.06 440 ARG A CA 1
ATOM 3544 C C . ARG A 1 440 ? -16.194 4.785 4.847 1.00 95.06 440 ARG A C 1
ATOM 3546 O O . ARG A 1 440 ? -16.692 4.077 3.971 1.00 95.06 440 ARG A O 1
ATOM 3553 N N . ILE A 1 441 ? -15.043 4.483 5.448 1.00 96.62 441 ILE A N 1
ATOM 3554 C CA . ILE A 1 441 ? -14.181 3.372 5.013 1.00 96.62 441 ILE A CA 1
ATOM 3555 C C . ILE A 1 441 ? -14.593 2.014 5.592 1.00 96.62 441 ILE A C 1
ATOM 3557 O O . ILE A 1 441 ? -14.207 0.984 5.036 1.00 96.62 441 ILE A O 1
ATOM 3561 N N . LEU A 1 442 ? -15.390 1.978 6.661 1.00 97.38 442 LEU A N 1
ATOM 3562 C CA . LEU A 1 442 ? -15.891 0.745 7.264 1.00 97.38 442 LEU A CA 1
ATOM 3563 C C . LEU A 1 442 ? -17.071 0.169 6.472 1.00 97.38 442 LEU A C 1
ATOM 3565 O O . LEU A 1 442 ? -18.017 0.866 6.086 1.00 97.38 442 LEU A O 1
ATOM 3569 N N . ARG A 1 443 ? -17.040 -1.144 6.241 1.00 95.88 443 ARG A N 1
ATOM 3570 C CA . ARG A 1 443 ? -18.141 -1.870 5.601 1.00 95.88 443 ARG A CA 1
ATOM 3571 C C . ARG A 1 443 ? -19.399 -1.881 6.471 1.00 95.88 443 ARG A C 1
ATOM 3573 O O . ARG A 1 443 ? -19.307 -1.807 7.698 1.00 95.88 443 ARG A O 1
ATOM 3580 N N . PRO A 1 444 ? -20.594 -2.011 5.868 1.00 94.56 444 PRO A N 1
ATOM 3581 C CA . PRO A 1 444 ? -21.795 -2.331 6.626 1.00 94.56 444 PRO A CA 1
ATOM 3582 C C . PRO A 1 444 ? -21.572 -3.592 7.459 1.00 94.56 444 PRO A C 1
ATOM 3584 O O . PRO A 1 444 ? -20.998 -4.560 6.965 1.00 94.56 444 PRO A O 1
ATOM 3587 N N . GLU A 1 445 ? -21.995 -3.565 8.723 1.00 93.81 445 GLU A N 1
ATOM 3588 C CA . GLU A 1 445 ? -21.737 -4.645 9.689 1.00 93.81 445 GLU A CA 1
ATOM 3589 C C . GLU A 1 445 ? -20.249 -4.895 9.990 1.00 93.81 445 GLU A C 1
ATOM 3591 O O . GLU A 1 445 ? -19.902 -5.906 10.611 1.00 93.81 445 GLU A O 1
ATOM 3596 N N . GLY A 1 446 ? -19.370 -3.981 9.576 1.00 95.75 446 GLY A N 1
ATOM 3597 C CA . GLY A 1 446 ? -17.969 -3.950 9.965 1.00 95.75 446 GLY A CA 1
ATOM 3598 C C . GLY A 1 446 ? -17.805 -3.595 11.440 1.00 95.75 446 GLY A C 1
ATOM 3599 O O . GLY A 1 446 ? -18.680 -2.978 12.060 1.00 95.75 446 GLY A O 1
ATOM 3600 N N . THR A 1 447 ? -16.669 -3.999 11.997 1.00 97.50 447 THR A N 1
ATOM 3601 C CA . THR A 1 447 ? -16.362 -3.845 13.420 1.00 97.50 447 THR A CA 1
ATOM 3602 C C . THR A 1 447 ? -15.263 -2.811 13.626 1.00 97.50 447 THR A C 1
ATOM 3604 O O . THR A 1 447 ? -14.323 -2.722 12.841 1.00 97.50 447 THR A O 1
ATOM 3607 N N . VAL A 1 448 ? -15.338 -2.067 14.721 1.00 98.25 448 VAL A N 1
ATOM 3608 C CA . VAL A 1 448 ? -14.268 -1.195 15.197 1.00 98.25 448 VAL A CA 1
ATOM 3609 C C . VAL A 1 448 ? -13.903 -1.578 16.621 1.00 98.25 448 VAL A C 1
ATOM 3611 O O . VAL A 1 448 ? -14.782 -1.841 17.443 1.00 98.25 448 VAL A O 1
ATOM 3614 N N . ILE A 1 449 ? -12.606 -1.607 16.909 1.00 98.06 449 ILE A N 1
ATOM 3615 C CA . ILE A 1 449 ? -12.071 -1.740 18.260 1.00 98.06 449 ILE A CA 1
ATOM 3616 C C . ILE A 1 449 ? -11.382 -0.430 18.607 1.00 98.06 449 ILE A C 1
ATOM 3618 O O . ILE A 1 449 ? -10.339 -0.116 18.037 1.00 98.06 449 ILE A O 1
ATOM 3622 N N . PHE A 1 450 ? -11.933 0.300 19.564 1.00 98.06 450 PHE A N 1
ATOM 3623 C CA . PHE A 1 450 ? -11.263 1.442 20.165 1.00 98.06 450 PHE A CA 1
ATOM 3624 C C . PHE A 1 450 ? -10.574 0.993 21.450 1.00 98.06 450 PHE A C 1
ATOM 3626 O O . PHE A 1 450 ? -11.175 0.277 22.258 1.00 98.06 450 PHE A O 1
ATOM 3633 N N . ARG A 1 451 ? -9.326 1.418 21.644 1.00 96.75 451 ARG A N 1
ATOM 3634 C CA . ARG A 1 451 ? -8.627 1.309 22.928 1.00 96.75 451 ARG A CA 1
ATOM 3635 C C . ARG A 1 451 ? -8.173 2.692 23.350 1.00 96.75 451 ARG A C 1
ATOM 3637 O O . ARG A 1 451 ? -7.380 3.300 22.635 1.00 96.75 451 ARG A O 1
ATOM 3644 N N . ASP A 1 452 ? -8.694 3.175 24.464 1.00 96.75 45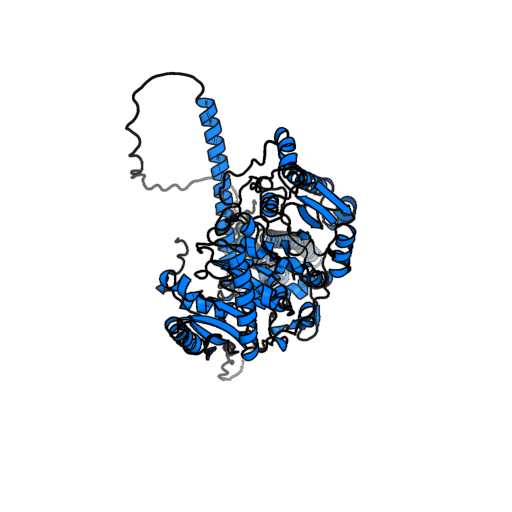2 ASP A N 1
ATOM 3645 C CA . ASP A 1 452 ? -8.373 4.502 24.984 1.00 96.75 452 ASP A CA 1
ATOM 3646 C C . ASP A 1 452 ? -8.821 4.614 26.449 1.00 96.75 452 ASP A C 1
ATOM 3648 O O . ASP A 1 452 ? -9.367 3.654 27.015 1.00 96.75 452 ASP A O 1
ATOM 3652 N N . THR A 1 453 ? -8.616 5.777 27.068 1.00 95.44 453 THR A N 1
ATOM 3653 C CA . THR A 1 453 ? -9.159 6.041 28.406 1.00 95.44 453 THR A CA 1
ATOM 3654 C C . THR A 1 453 ? -10.687 6.064 28.387 1.00 95.44 453 THR A C 1
ATOM 3656 O O . THR A 1 453 ? -11.328 6.380 27.377 1.00 95.44 453 THR A O 1
ATOM 3659 N N . VAL A 1 454 ? -11.303 5.728 29.521 1.00 93.88 454 VAL A N 1
ATOM 3660 C CA . VAL A 1 454 ? -12.766 5.635 29.623 1.00 93.88 454 VAL A CA 1
ATOM 3661 C C . VAL A 1 454 ? -13.475 6.945 29.249 1.00 93.88 454 VAL A C 1
ATOM 3663 O O . VAL A 1 454 ? -14.538 6.902 28.630 1.00 93.88 454 VAL A O 1
ATOM 3666 N N . GLU A 1 455 ? -12.881 8.104 29.542 1.00 93.19 455 GLU A N 1
ATOM 3667 C CA . GLU A 1 455 ? -13.443 9.422 29.226 1.00 93.19 455 GLU A CA 1
ATOM 3668 C C . GLU A 1 455 ? -13.572 9.629 27.713 1.00 93.19 455 GLU A C 1
ATOM 3670 O O . GLU A 1 455 ? -14.606 10.101 27.230 1.00 93.19 455 GLU A O 1
ATOM 3675 N N . ILE A 1 456 ? -12.544 9.241 26.954 1.00 95.56 456 ILE A N 1
ATOM 3676 C CA . ILE A 1 456 ? -12.545 9.311 25.491 1.00 95.56 456 ILE A CA 1
ATOM 3677 C C . ILE A 1 456 ? -13.548 8.304 24.920 1.00 95.56 456 ILE A C 1
ATOM 3679 O O . ILE A 1 456 ? -14.353 8.655 24.055 1.00 95.56 456 ILE A O 1
ATOM 3683 N N . LEU A 1 457 ? -13.576 7.073 25.441 1.00 97.38 457 LEU A N 1
ATOM 3684 C CA . LEU A 1 457 ? -14.497 6.046 24.949 1.00 97.38 457 LEU A CA 1
ATOM 3685 C C . LEU A 1 457 ? -15.970 6.406 25.161 1.00 97.38 457 LEU A C 1
ATOM 3687 O O . LEU A 1 457 ? -16.794 6.078 24.310 1.00 97.38 457 LEU A O 1
ATOM 3691 N N . VAL A 1 458 ? -16.322 7.089 26.255 1.00 96.56 458 VAL A N 1
ATOM 3692 C CA . VAL A 1 458 ? -17.696 7.567 26.486 1.00 96.56 458 VAL A CA 1
ATOM 3693 C C . VAL A 1 458 ? -18.091 8.626 25.452 1.00 96.56 458 VAL A C 1
ATOM 3695 O O . VAL A 1 458 ? -19.195 8.550 24.906 1.00 96.56 458 VAL A O 1
ATOM 3698 N N . LYS A 1 459 ? -17.186 9.557 25.110 1.00 96.25 459 LYS A N 1
ATOM 3699 C CA . LYS A 1 459 ? -17.412 10.549 24.040 1.00 96.25 459 LYS A CA 1
ATOM 3700 C C . LYS A 1 459 ? -17.613 9.869 22.684 1.00 96.25 459 LYS A C 1
ATOM 3702 O O . LYS A 1 459 ? -18.615 10.121 22.016 1.00 96.25 459 LYS A O 1
ATOM 3707 N N . ILE A 1 460 ? -16.716 8.946 22.321 1.00 97.69 460 ILE A N 1
ATOM 3708 C CA . ILE A 1 460 ? -16.819 8.153 21.085 1.00 97.69 460 ILE A CA 1
ATOM 3709 C C . ILE A 1 460 ? -18.140 7.384 21.053 1.00 97.69 460 ILE A C 1
ATOM 3711 O O . ILE A 1 460 ? -18.833 7.385 20.040 1.00 97.69 460 ILE A O 1
ATOM 3715 N N . GLN A 1 461 ? -18.517 6.741 22.161 1.00 97.94 461 GLN A N 1
ATOM 3716 C CA . GLN A 1 461 ? -19.743 5.956 22.238 1.00 97.94 461 GLN A CA 1
ATOM 3717 C C . GLN A 1 461 ? -20.994 6.813 21.996 1.00 97.94 461 GLN A C 1
ATOM 3719 O O . GLN A 1 461 ? -21.920 6.331 21.341 1.00 97.94 461 GLN A O 1
ATOM 3724 N N . SER A 1 462 ? -21.032 8.050 22.506 1.00 97.62 462 SER A N 1
ATOM 3725 C CA . SER A 1 462 ? -22.150 8.976 22.282 1.00 97.62 462 SER A CA 1
ATOM 3726 C C . SER A 1 462 ? -22.349 9.246 20.790 1.00 97.62 462 SER A C 1
ATOM 3728 O O . SER A 1 462 ? -23.421 8.973 20.253 1.00 97.62 462 SER A O 1
ATOM 3730 N N . ILE A 1 463 ? -21.284 9.664 20.101 1.00 96.69 463 ILE A N 1
ATOM 3731 C CA . ILE A 1 463 ? -21.324 9.993 18.669 1.00 96.69 463 ILE A CA 1
ATOM 3732 C C . ILE A 1 463 ? -21.601 8.737 17.833 1.00 96.69 463 ILE A C 1
ATOM 3734 O O . ILE A 1 463 ? -22.467 8.735 16.961 1.00 96.69 463 ILE A O 1
ATOM 3738 N N . ALA A 1 464 ? -20.937 7.618 18.136 1.00 97.62 464 ALA A N 1
ATOM 3739 C CA . ALA A 1 464 ? -21.126 6.366 17.408 1.00 97.62 464 ALA A CA 1
ATOM 3740 C C . ALA A 1 464 ? -22.581 5.862 17.480 1.00 97.62 464 ALA A C 1
ATOM 3742 O O . ALA A 1 464 ? -23.102 5.337 16.494 1.00 97.62 464 ALA A O 1
ATOM 3743 N N . LYS A 1 465 ? -23.274 6.044 18.615 1.00 96.62 465 LYS A N 1
ATOM 3744 C CA . LYS A 1 465 ? -24.705 5.711 18.740 1.00 96.62 465 LYS A CA 1
ATOM 3745 C C . LYS A 1 465 ? -25.573 6.575 17.820 1.00 96.62 465 LYS A C 1
ATOM 3747 O O . LYS A 1 465 ? -26.465 6.034 17.167 1.00 96.62 465 LYS A O 1
ATOM 3752 N N . GLU A 1 466 ? -25.292 7.873 17.716 1.00 94.75 466 GLU A N 1
ATOM 3753 C CA . GLU A 1 466 ? -25.979 8.788 16.788 1.00 94.75 466 GLU A CA 1
ATOM 3754 C C . GLU A 1 466 ? -25.722 8.416 15.321 1.00 94.75 466 GLU A C 1
ATOM 3756 O O . GLU A 1 466 ? -26.634 8.436 14.493 1.00 94.75 466 GLU A O 1
ATOM 3761 N N . MET A 1 467 ? -24.517 7.923 15.020 1.00 94.38 467 MET A N 1
ATOM 3762 C CA . MET A 1 467 ? -24.152 7.338 13.724 1.00 94.38 467 MET A CA 1
ATOM 3763 C C . MET A 1 467 ? -24.762 5.947 13.475 1.00 94.38 467 MET A C 1
ATOM 3765 O O . MET A 1 467 ? -24.470 5.300 12.467 1.00 94.38 467 MET A O 1
ATOM 3769 N N . ARG A 1 468 ? -25.648 5.481 14.367 1.00 94.56 468 ARG A N 1
ATOM 3770 C CA . ARG A 1 468 ? -26.351 4.189 14.314 1.00 94.56 468 ARG A CA 1
ATOM 3771 C C . ARG A 1 468 ? -25.439 2.982 14.512 1.00 94.56 468 ARG A C 1
ATOM 3773 O O . ARG A 1 468 ? -25.757 1.894 14.033 1.00 94.56 468 ARG A O 1
ATOM 3780 N N . TRP A 1 469 ? -24.307 3.121 15.190 1.00 97.75 469 TRP A N 1
ATOM 3781 C CA . TRP A 1 469 ? -23.451 1.984 15.522 1.00 97.75 469 TRP A CA 1
ATOM 3782 C C . TRP A 1 469 ? -23.911 1.322 16.822 1.00 97.75 469 TRP A C 1
ATOM 3784 O O . TRP A 1 469 ? -24.306 1.980 17.786 1.00 97.75 469 TRP A O 1
ATOM 3794 N N . LYS A 1 470 ? -23.832 -0.009 16.870 1.00 97.88 470 LYS A N 1
ATOM 3795 C CA . LYS A 1 470 ? -24.032 -0.777 18.104 1.00 97.88 470 LYS A CA 1
ATOM 3796 C C . LYS A 1 470 ? -22.722 -0.803 18.871 1.00 97.88 470 LYS A C 1
ATOM 3798 O O . LYS A 1 470 ? -21.706 -1.163 18.294 1.00 97.88 470 LYS A O 1
ATOM 3803 N N . THR A 1 471 ? -22.735 -0.434 20.144 1.00 97.69 471 THR A N 1
ATOM 3804 C CA . THR A 1 471 ? -21.515 -0.199 20.924 1.00 97.69 471 THR A CA 1
ATOM 3805 C C . THR A 1 471 ? -21.544 -0.929 22.260 1.00 97.69 471 THR A C 1
ATOM 3807 O O . THR A 1 471 ? -22.591 -1.022 22.899 1.00 97.69 471 THR A O 1
ATOM 3810 N N . GLN A 1 472 ? -20.386 -1.420 22.701 1.00 96.62 472 GLN A N 1
ATOM 3811 C CA . GLN A 1 472 ? -20.207 -2.060 24.002 1.00 96.62 472 GLN A CA 1
ATOM 3812 C C . GLN A 1 472 ? -18.816 -1.744 24.563 1.00 96.62 472 GLN A C 1
ATOM 3814 O O . GLN A 1 472 ? -17.810 -2.037 23.919 1.00 96.62 472 GLN A O 1
ATOM 3819 N N . ILE A 1 473 ? -18.763 -1.149 25.760 1.00 96.50 473 ILE A N 1
ATOM 3820 C CA . ILE A 1 473 ? -17.513 -0.964 26.513 1.00 96.50 473 ILE A CA 1
ATOM 3821 C C . ILE A 1 473 ? -17.233 -2.240 27.305 1.00 96.50 473 ILE A C 1
ATOM 3823 O O . ILE A 1 473 ? -18.145 -2.857 27.857 1.00 96.50 473 ILE A O 1
ATOM 3827 N N . MET A 1 474 ? -15.970 -2.633 27.326 1.00 94.81 474 MET A N 1
ATOM 3828 C CA . MET A 1 474 ? -15.447 -3.844 27.933 1.00 94.81 474 MET A CA 1
ATOM 3829 C C . MET A 1 474 ? -14.171 -3.517 28.708 1.00 94.81 474 MET A C 1
ATOM 3831 O O . MET A 1 474 ? -13.497 -2.512 28.455 1.00 94.81 474 MET A O 1
ATOM 3835 N N . ASP A 1 475 ? -13.840 -4.386 29.656 1.00 94.00 475 ASP A N 1
ATOM 3836 C CA . ASP A 1 475 ? -12.621 -4.253 30.440 1.00 94.00 475 ASP A CA 1
ATOM 3837 C C . ASP A 1 475 ? -11.365 -4.547 29.621 1.00 94.00 475 ASP A C 1
ATOM 3839 O O . ASP A 1 475 ? -11.383 -5.318 28.662 1.00 94.00 475 ASP A O 1
ATOM 3843 N N . HIS A 1 476 ? -10.261 -3.938 30.045 1.00 94.38 476 HIS A N 1
ATOM 3844 C CA . HIS A 1 476 ? -8.921 -4.225 29.548 1.00 94.38 476 HIS A CA 1
ATOM 3845 C C . HIS A 1 476 ? -8.533 -5.690 29.800 1.00 94.38 476 HIS A C 1
ATOM 3847 O O . HIS A 1 476 ? -8.985 -6.297 30.774 1.00 94.38 476 HIS A O 1
ATOM 3853 N N . GLU A 1 477 ? -7.612 -6.249 29.006 1.00 93.06 477 GLU A N 1
ATOM 3854 C CA . GLU A 1 477 ? -7.104 -7.615 29.212 1.00 93.06 477 GLU A CA 1
ATOM 3855 C C . GLU A 1 477 ? -6.497 -7.860 30.607 1.00 93.06 477 GLU A C 1
ATOM 3857 O O . GLU A 1 477 ? -6.497 -8.993 31.081 1.00 93.06 477 GLU A O 1
ATOM 3862 N N . SER A 1 478 ? -6.031 -6.804 31.280 1.00 92.12 478 SER A N 1
ATOM 3863 C CA . SER A 1 478 ? -5.475 -6.851 32.642 1.00 92.12 478 SER A CA 1
ATOM 3864 C C . SER A 1 478 ? -6.532 -6.743 33.751 1.00 92.12 478 SER A C 1
ATOM 3866 O O . SER A 1 478 ? -6.180 -6.790 34.927 1.00 92.12 478 SER A O 1
ATOM 3868 N N . GLY A 1 479 ? -7.809 -6.561 33.405 1.00 91.31 479 GLY A N 1
ATOM 3869 C CA . GLY A 1 479 ? -8.925 -6.506 34.349 1.00 91.31 479 GLY A CA 1
ATOM 3870 C C . GLY A 1 479 ? -9.604 -5.134 34.496 1.00 91.31 479 GLY A C 1
ATOM 3871 O O . GLY A 1 479 ? -9.223 -4.149 33.855 1.00 91.31 479 GLY A O 1
ATOM 3872 N N . PRO A 1 480 ? -10.629 -5.053 35.365 1.00 92.00 480 PRO A N 1
ATOM 3873 C CA . PRO A 1 480 ? -11.547 -3.915 35.447 1.00 92.00 480 PRO A CA 1
ATOM 3874 C C . PRO A 1 480 ? -10.964 -2.648 36.084 1.00 92.00 480 PRO A C 1
ATOM 3876 O O . PRO A 1 480 ? -11.540 -1.576 35.926 1.00 92.00 480 PRO A O 1
ATOM 3879 N N . PHE A 1 481 ? -9.824 -2.727 36.768 1.00 92.56 481 PHE A N 1
ATOM 3880 C CA . PHE A 1 481 ? -9.206 -1.565 37.421 1.00 92.56 481 PHE A CA 1
ATOM 3881 C C . PHE A 1 481 ? -8.231 -0.795 36.522 1.00 92.56 481 PHE A C 1
ATOM 3883 O O . PHE A 1 481 ? -7.697 0.228 36.939 1.00 92.56 481 PHE A O 1
ATOM 3890 N N . ASN A 1 482 ? -7.988 -1.268 35.296 1.00 93.50 482 ASN A N 1
ATOM 3891 C CA . ASN A 1 482 ? -7.185 -0.519 34.336 1.00 93.50 482 ASN A CA 1
ATOM 3892 C C . ASN A 1 482 ? -7.980 0.704 33.824 1.00 93.50 482 ASN A C 1
ATOM 3894 O O . ASN A 1 482 ? -9.154 0.529 33.471 1.00 93.50 482 ASN A O 1
ATOM 3898 N N . PRO A 1 483 ? -7.380 1.911 33.793 1.00 91.94 483 PRO A N 1
ATOM 3899 C CA . PRO A 1 483 ? -8.028 3.112 33.259 1.00 91.94 483 PRO A CA 1
ATOM 3900 C C . PRO A 1 483 ? -8.249 3.062 31.739 1.00 91.94 483 PRO A C 1
ATOM 3902 O O . PRO A 1 483 ? -9.217 3.645 31.247 1.00 91.94 483 PRO A O 1
ATOM 3905 N N . GLU A 1 484 ? -7.392 2.355 30.994 1.00 94.94 484 GLU A N 1
ATOM 3906 C CA . GLU A 1 484 ? -7.647 2.033 29.589 1.00 94.94 484 GLU A CA 1
ATOM 3907 C C . GLU A 1 484 ? -8.766 0.993 29.513 1.00 94.94 484 GLU A C 1
ATOM 3909 O O . GLU A 1 484 ? -8.807 0.027 30.278 1.00 94.94 484 GLU A O 1
ATOM 3914 N N . LYS A 1 485 ? -9.677 1.176 28.562 1.00 96.00 485 LYS A N 1
ATOM 3915 C CA . LYS A 1 485 ? -10.786 0.261 28.294 1.00 96.00 485 LYS A CA 1
ATOM 3916 C C . LYS A 1 485 ? -10.842 -0.085 26.814 1.00 96.00 485 LYS A C 1
ATOM 3918 O O . LYS A 1 485 ? -10.123 0.475 25.988 1.00 96.00 485 LYS A O 1
ATOM 3923 N N . ILE A 1 486 ? -11.710 -1.033 26.477 1.00 97.31 486 ILE A N 1
ATOM 3924 C CA . ILE A 1 486 ? -11.940 -1.448 25.096 1.00 97.31 486 ILE A CA 1
ATOM 3925 C C . ILE A 1 486 ? -13.390 -1.137 24.749 1.00 97.31 486 ILE A C 1
ATOM 3927 O O . ILE A 1 486 ? -14.303 -1.622 25.407 1.00 97.31 486 ILE A O 1
ATOM 3931 N N . LEU A 1 487 ? -13.623 -0.356 23.702 1.00 97.75 487 LEU A N 1
ATOM 3932 C CA . LEU A 1 487 ? -14.954 -0.157 23.134 1.00 97.75 487 LEU A CA 1
ATOM 3933 C C . LEU A 1 487 ? -15.022 -0.917 21.814 1.00 97.75 487 LEU A C 1
ATOM 3935 O O . LEU A 1 487 ? -14.286 -0.620 20.875 1.00 97.75 487 LEU A O 1
ATOM 3939 N N . VAL A 1 488 ? -15.929 -1.885 21.734 1.00 97.69 488 VAL A N 1
ATOM 3940 C CA . VAL A 1 488 ? -16.248 -2.570 20.482 1.00 97.69 488 VAL A CA 1
ATOM 3941 C C . VAL A 1 488 ? -17.495 -1.939 19.892 1.00 97.69 488 VAL A C 1
ATOM 3943 O O . VAL A 1 488 ? -18.527 -1.832 20.559 1.00 97.69 488 VAL A O 1
ATOM 3946 N N . ALA A 1 489 ? -17.399 -1.518 18.636 1.00 97.81 489 ALA A N 1
ATOM 3947 C CA . ALA A 1 489 ? -18.507 -0.953 17.889 1.00 97.81 489 ALA A CA 1
ATOM 3948 C C . ALA A 1 489 ? -18.756 -1.738 16.600 1.00 97.81 489 ALA A C 1
ATOM 3950 O O . ALA A 1 489 ? -17.821 -2.205 15.959 1.00 97.81 489 ALA A O 1
ATOM 3951 N N . VAL A 1 490 ? -20.018 -1.879 16.210 1.00 97.38 490 VAL A N 1
ATOM 3952 C CA . VAL A 1 490 ? -20.430 -2.538 14.970 1.00 97.38 490 VAL A CA 1
ATOM 3953 C C . VAL A 1 490 ? -21.347 -1.597 14.206 1.00 97.38 490 VAL A C 1
ATOM 3955 O O . VAL A 1 490 ? -22.420 -1.224 14.695 1.00 97.38 490 VAL A O 1
ATOM 3958 N N . LYS A 1 491 ? -20.933 -1.223 12.995 1.00 96.19 491 LYS A N 1
ATOM 3959 C CA . LYS A 1 491 ? -21.719 -0.364 12.106 1.00 96.19 491 LYS A CA 1
ATOM 3960 C C . LYS A 1 491 ? -22.978 -1.095 11.656 1.00 96.19 491 LYS A C 1
ATOM 3962 O O . LYS A 1 491 ? -22.918 -2.249 11.245 1.00 96.19 491 LYS A O 1
ATOM 3967 N N . THR A 1 492 ? -24.135 -0.444 11.713 1.00 94.19 492 THR A N 1
ATOM 3968 C CA . THR A 1 492 ? -25.375 -1.054 11.212 1.00 94.19 492 THR A CA 1
ATOM 3969 C C . THR A 1 492 ? -25.463 -0.969 9.692 1.00 94.19 492 THR A C 1
ATOM 3971 O O . THR A 1 492 ? -24.947 -0.041 9.068 1.00 94.19 492 THR A O 1
ATOM 3974 N N . TYR A 1 493 ? -26.127 -1.947 9.079 1.00 92.62 493 TYR A N 1
ATOM 3975 C CA . TYR A 1 493 ? -26.505 -1.854 7.675 1.00 92.62 493 TYR A CA 1
ATOM 3976 C C . TYR A 1 493 ? -27.711 -0.926 7.514 1.00 92.62 493 TYR A C 1
ATOM 3978 O O . TYR A 1 493 ? -28.745 -1.116 8.154 1.00 92.62 493 TYR A O 1
ATOM 3986 N N . TRP A 1 494 ? -27.575 0.067 6.640 1.00 90.81 494 TRP A N 1
ATOM 3987 C CA . TRP A 1 494 ? -28.658 0.945 6.219 1.00 90.81 494 TRP A CA 1
ATOM 3988 C C . TRP A 1 494 ? -28.390 1.462 4.801 1.00 90.81 494 TRP A C 1
ATOM 3990 O O . TRP A 1 494 ? -27.243 1.570 4.357 1.00 90.81 494 TRP A O 1
ATOM 4000 N N . THR A 1 495 ? -29.463 1.792 4.090 1.00 86.31 495 THR A N 1
ATOM 4001 C CA . THR A 1 495 ? -29.433 2.352 2.734 1.00 86.31 495 THR A CA 1
ATOM 4002 C C . THR A 1 495 ? -30.128 3.709 2.729 1.00 86.31 495 THR A C 1
ATOM 4004 O O . THR A 1 495 ? -31.062 3.928 3.501 1.00 86.31 495 THR A O 1
ATOM 4007 N N . GLY A 1 496 ? -29.713 4.620 1.850 1.00 75.81 496 GLY A N 1
ATOM 4008 C CA . GLY A 1 496 ? -30.450 5.866 1.631 1.00 75.81 496 GLY A CA 1
ATOM 4009 C C . GLY A 1 496 ? -31.807 5.575 0.985 1.00 75.81 496 GLY A C 1
ATOM 4010 O O . GLY A 1 496 ? -31.888 4.743 0.080 1.00 75.81 496 GLY A O 1
ATOM 4011 N N . LEU A 1 497 ? -32.878 6.239 1.434 1.00 55.94 497 LEU A N 1
ATOM 4012 C CA . LEU A 1 497 ? -34.148 6.222 0.709 1.00 55.94 497 LEU A CA 1
ATOM 4013 C C . LEU A 1 497 ? -33.948 6.949 -0.622 1.00 55.94 497 LEU A C 1
ATOM 4015 O O . LEU A 1 497 ? -33.806 8.170 -0.661 1.00 55.94 497 LEU A O 1
ATOM 4019 N N . PHE A 1 498 ? -33.974 6.203 -1.723 1.00 42.75 498 PHE A N 1
ATOM 4020 C CA . PHE A 1 498 ? -34.245 6.799 -3.021 1.00 42.75 498 PHE A CA 1
ATOM 4021 C C . PHE A 1 498 ? -35.695 7.287 -2.983 1.00 42.75 498 PHE A C 1
ATOM 4023 O O . PHE A 1 498 ? -36.626 6.488 -3.089 1.00 42.75 498 PHE A O 1
ATOM 4030 N N . PHE A 1 499 ? -35.908 8.597 -2.859 1.00 35.19 499 PHE A N 1
ATOM 4031 C CA . PHE A 1 499 ? -37.127 9.180 -3.403 1.00 35.19 499 PHE A CA 1
ATOM 4032 C C . PHE A 1 499 ? -37.037 8.989 -4.915 1.00 35.19 499 PHE A C 1
ATOM 4034 O O . PHE A 1 499 ? -36.470 9.808 -5.639 1.00 35.19 499 PHE A O 1
ATOM 4041 N N . ALA A 1 500 ? -37.551 7.857 -5.396 1.00 34.28 500 ALA A N 1
ATOM 4042 C CA . ALA A 1 500 ? -37.931 7.730 -6.785 1.00 34.28 500 ALA A CA 1
ATOM 4043 C C . ALA A 1 500 ? -38.823 8.937 -7.065 1.00 34.28 500 ALA A C 1
ATOM 4045 O O . ALA A 1 500 ? -39.893 9.058 -6.468 1.00 34.28 500 ALA A O 1
ATOM 4046 N N . LYS A 1 501 ? -38.348 9.875 -7.895 1.00 32.03 501 LYS A N 1
ATOM 4047 C CA . LYS A 1 501 ? -39.192 10.949 -8.411 1.00 32.03 501 LYS A CA 1
ATOM 4048 C C . LYS A 1 501 ? -40.433 10.269 -8.954 1.00 32.03 501 LYS A C 1
ATOM 4050 O O . LYS A 1 501 ? -40.359 9.547 -9.947 1.00 32.03 501 LYS A O 1
ATOM 4055 N N . GLN A 1 502 ? -41.531 10.459 -8.236 1.00 30.03 502 GLN A N 1
ATOM 4056 C CA . GLN A 1 502 ? -42.832 9.965 -8.604 1.00 30.03 502 GLN A CA 1
ATOM 4057 C C . GLN A 1 502 ? -43.072 10.482 -10.014 1.00 30.03 502 GLN A C 1
ATOM 4059 O O . GLN A 1 502 ? -43.065 11.689 -10.261 1.00 30.03 502 GLN A O 1
ATOM 4064 N N . THR A 1 503 ? -43.142 9.551 -10.960 1.00 34.69 503 THR A N 1
ATOM 4065 C CA . THR A 1 503 ? -43.592 9.823 -12.316 1.00 34.69 503 THR A CA 1
ATOM 4066 C C . THR A 1 503 ? -44.877 10.619 -12.184 1.00 34.69 503 THR A C 1
ATOM 4068 O O . THR A 1 503 ? -45.851 10.109 -11.628 1.00 34.69 503 THR A O 1
ATOM 4071 N N . ALA A 1 504 ? -44.849 11.880 -12.612 1.00 30.50 504 ALA A N 1
ATOM 4072 C CA . ALA A 1 504 ? -46.041 12.698 -12.681 1.00 30.50 504 ALA A CA 1
ATOM 4073 C C . ALA A 1 504 ? -47.073 11.919 -13.503 1.00 30.50 504 ALA A C 1
ATOM 4075 O O . ALA A 1 504 ? -46.863 11.663 -14.691 1.00 30.50 504 ALA A O 1
ATOM 4076 N N . LEU A 1 505 ? -48.144 11.478 -12.842 1.00 26.70 505 LEU A N 1
ATOM 4077 C CA . LEU A 1 505 ? -49.325 10.998 -13.535 1.00 26.70 505 LEU A CA 1
ATOM 4078 C C . LEU A 1 505 ? -49.846 12.138 -14.424 1.00 26.70 505 LEU A C 1
ATOM 4080 O O . LEU A 1 505 ? -49.856 13.294 -13.989 1.00 26.70 505 LEU A O 1
ATOM 4084 N N . PRO A 1 506 ? -50.299 11.835 -15.648 1.00 34.25 506 PRO A N 1
ATOM 4085 C CA . PRO A 1 506 ? -50.953 12.819 -16.484 1.00 34.25 506 PRO A CA 1
ATOM 4086 C C . PRO A 1 506 ? -52.321 13.129 -15.871 1.00 34.25 506 PRO A C 1
ATOM 4088 O O . PRO A 1 506 ? -53.151 12.239 -15.685 1.00 34.25 506 PRO A O 1
ATOM 4091 N N . PHE A 1 507 ? -52.557 14.400 -15.556 1.00 28.11 507 PHE A N 1
ATOM 4092 C CA . PHE A 1 507 ? -53.900 14.897 -15.291 1.00 28.11 507 PHE A CA 1
ATOM 4093 C C . PHE A 1 507 ? -54.726 14.757 -16.576 1.00 28.11 507 PHE A C 1
ATOM 4095 O O . PHE A 1 507 ? -54.546 15.504 -17.536 1.00 28.11 507 PHE A O 1
ATOM 4102 N N . LEU A 1 508 ? -55.627 13.777 -16.588 1.00 29.20 508 LEU A N 1
ATOM 4103 C CA . LEU A 1 508 ? -56.800 13.773 -17.449 1.00 29.20 508 LEU A CA 1
ATOM 4104 C C . LEU A 1 508 ? -57.830 14.720 -16.828 1.00 29.20 508 LEU A C 1
ATOM 4106 O O . LEU A 1 508 ? -58.380 14.430 -15.769 1.00 29.20 508 LEU A O 1
ATOM 4110 N N . ALA A 1 509 ? -58.119 15.822 -17.513 1.00 28.59 509 ALA A N 1
ATOM 4111 C CA . ALA A 1 509 ? -59.372 16.546 -17.361 1.00 28.59 509 ALA A CA 1
ATOM 4112 C C . ALA A 1 509 ? -60.012 16.675 -18.747 1.00 28.59 509 ALA A C 1
ATOM 4114 O O . ALA A 1 509 ? -59.440 17.236 -19.678 1.00 28.59 509 ALA A O 1
ATOM 4115 N N . TYR A 1 510 ? -61.183 16.058 -18.857 1.00 27.80 510 TYR A N 1
ATOM 4116 C CA . TYR A 1 510 ? -62.107 16.070 -19.981 1.00 27.80 510 TYR A CA 1
ATOM 4117 C C . TYR A 1 510 ? -62.539 17.492 -20.377 1.00 27.80 510 TYR A C 1
ATOM 4119 O O . TYR A 1 510 ? -62.885 18.281 -19.502 1.00 27.80 510 TYR A O 1
ATOM 4127 N N . CYS A 1 511 ? -62.691 17.748 -21.681 1.00 24.42 511 CYS A N 1
ATOM 4128 C CA . CYS A 1 511 ? -63.974 18.211 -22.230 1.00 24.42 511 CYS A CA 1
ATOM 4129 C C . CYS A 1 511 ? -64.046 18.059 -23.760 1.00 24.42 511 CYS A C 1
ATOM 4131 O O . CYS A 1 511 ? -63.225 18.578 -24.511 1.00 24.42 511 CYS A O 1
ATOM 4133 N N . SER A 1 512 ? -65.071 17.315 -24.167 1.00 27.12 512 SER A N 1
ATOM 4134 C CA . SER A 1 512 ? -65.648 17.088 -25.497 1.00 27.12 512 SER A CA 1
ATOM 4135 C C . SER A 1 512 ? -66.156 18.414 -26.128 1.00 27.12 512 SER A C 1
ATOM 4137 O O . SER A 1 512 ? -66.513 19.316 -25.383 1.00 27.12 512 SER A O 1
ATOM 4139 N N . ILE A 1 513 ? -66.178 18.673 -27.446 1.00 28.25 513 ILE A N 1
ATOM 4140 C CA . ILE A 1 513 ? -67.165 18.238 -28.465 1.00 28.25 513 ILE A CA 1
ATOM 4141 C C . ILE A 1 513 ? -66.749 18.848 -29.837 1.00 28.25 513 ILE A C 1
ATOM 4143 O O . ILE A 1 513 ? -66.635 20.059 -29.976 1.00 28.25 513 ILE A O 1
ATOM 4147 N N . THR A 1 514 ? -66.460 17.968 -30.800 1.00 26.83 514 THR A N 1
ATOM 4148 C CA . THR A 1 514 ? -67.010 17.798 -32.171 1.00 26.83 514 THR A CA 1
ATOM 4149 C C . THR A 1 514 ? -67.241 18.952 -33.205 1.00 26.83 514 THR A C 1
ATOM 4151 O O . THR A 1 514 ? -67.976 19.894 -32.942 1.00 26.83 514 THR A O 1
ATOM 4154 N N . ILE A 1 515 ? -66.804 18.654 -34.464 1.00 27.48 515 ILE A N 1
ATOM 4155 C CA . ILE A 1 515 ? -67.211 19.089 -35.855 1.00 27.48 515 ILE A CA 1
ATOM 4156 C C . ILE A 1 515 ? -66.822 20.552 -36.249 1.00 27.48 515 ILE A C 1
ATOM 4158 O O . ILE A 1 515 ? -67.038 21.453 -35.461 1.00 27.48 515 ILE A O 1
ATOM 4162 N N . ILE A 1 516 ? -66.215 20.933 -37.399 1.00 25.70 516 ILE A N 1
ATOM 4163 C CA . ILE A 1 516 ? -66.484 20.649 -38.831 1.00 25.70 516 ILE A CA 1
ATOM 4164 C C . ILE A 1 516 ? -65.239 20.874 -39.739 1.00 25.70 516 ILE A C 1
ATOM 4166 O O . ILE A 1 516 ? -64.384 21.713 -39.481 1.00 25.70 516 ILE A O 1
ATOM 4170 N N . ILE A 1 517 ? -65.204 20.086 -40.820 1.00 28.92 517 ILE A N 1
ATOM 4171 C CA . ILE A 1 517 ? -64.328 20.010 -42.009 1.00 28.92 517 ILE A CA 1
ATOM 4172 C C . ILE A 1 517 ? -64.334 21.311 -42.857 1.00 28.92 517 ILE A C 1
ATOM 4174 O O . ILE A 1 517 ? -65.417 21.862 -43.037 1.00 28.92 517 ILE A O 1
ATOM 4178 N N . SER A 1 518 ? -63.195 21.705 -43.479 1.00 25.97 518 SER A N 1
ATOM 4179 C CA . SER A 1 518 ? -63.053 22.142 -44.912 1.00 25.97 518 SER A CA 1
ATOM 4180 C C . SER A 1 518 ? -62.042 23.288 -45.214 1.00 25.97 518 SER A C 1
ATOM 4182 O O . SER A 1 518 ? -62.337 24.438 -44.925 1.00 25.97 518 SER A O 1
ATOM 4184 N N . TYR A 1 519 ? -60.948 22.952 -45.937 1.00 28.58 519 TYR A N 1
ATOM 4185 C CA . TYR A 1 519 ? -60.102 23.751 -46.882 1.00 28.58 519 TYR A CA 1
ATOM 4186 C C . TYR A 1 519 ? -59.329 25.028 -46.424 1.00 28.58 519 TYR A C 1
ATOM 4188 O O . TYR A 1 519 ? -59.733 25.699 -45.486 1.00 28.58 519 TYR A O 1
ATOM 4196 N N . PRO A 1 520 ? -58.284 25.487 -47.163 1.00 37.69 520 PRO A N 1
ATOM 4197 C CA . PRO A 1 520 ? -57.054 24.799 -47.577 1.00 37.69 520 PRO A CA 1
ATOM 4198 C C . PRO A 1 520 ? -55.761 25.558 -47.171 1.00 37.69 520 PRO A C 1
ATOM 4200 O O . PRO A 1 520 ? -55.763 26.739 -46.831 1.00 37.69 520 PRO A O 1
ATOM 4203 N N . LEU A 1 521 ? -54.619 24.868 -47.281 1.00 41.97 521 LEU A N 1
ATOM 4204 C CA . LEU A 1 521 ? -53.280 25.462 -47.248 1.00 41.97 521 LEU A CA 1
ATOM 4205 C C . LEU A 1 521 ? -53.098 26.519 -48.352 1.00 41.97 521 LEU A C 1
ATOM 4207 O O . LEU A 1 521 ? -52.905 26.175 -49.514 1.00 41.97 521 LEU A O 1
ATOM 4211 N N . SER A 1 522 ? -53.036 27.792 -47.975 1.00 37.78 522 SER A N 1
ATOM 4212 C CA . SER A 1 522 ? -52.307 28.831 -48.713 1.00 37.78 522 SER A CA 1
ATOM 4213 C C . SER A 1 522 ? -52.113 30.045 -47.803 1.00 37.78 522 SER A C 1
ATOM 4215 O O . SER A 1 522 ? -53.072 30.461 -47.165 1.00 37.78 522 SER A O 1
ATOM 4217 N N . ASN A 1 523 ? -50.902 30.616 -47.785 1.00 35.56 523 ASN A N 1
ATOM 4218 C CA . ASN A 1 523 ? -50.513 31.902 -47.158 1.00 35.56 523 ASN A CA 1
ATOM 4219 C C . ASN A 1 523 ? -49.742 31.914 -45.826 1.00 35.56 523 ASN A C 1
ATOM 4221 O O . ASN A 1 523 ? -49.828 32.896 -45.101 1.00 35.56 523 ASN A O 1
ATOM 4225 N N . TRP A 1 524 ? -48.874 30.933 -45.553 1.00 33.78 524 TRP A N 1
ATOM 4226 C CA . TRP A 1 524 ? -47.844 31.101 -44.500 1.00 33.78 524 TRP A CA 1
ATOM 4227 C C . TRP A 1 524 ? -46.404 30.770 -44.924 1.00 33.78 524 TRP A C 1
ATOM 4229 O O . TRP A 1 524 ? -45.512 30.699 -44.089 1.00 33.78 524 TRP A O 1
ATOM 4239 N N . ILE A 1 525 ? -46.142 30.638 -46.230 1.00 34.78 525 ILE A N 1
ATOM 4240 C CA . ILE A 1 525 ? -44.782 30.438 -46.780 1.00 34.78 525 ILE A CA 1
ATOM 4241 C C . ILE A 1 525 ? -44.260 31.676 -47.541 1.00 34.78 525 ILE A C 1
ATOM 4243 O O . ILE A 1 525 ? -43.063 31.805 -47.773 1.00 34.78 525 ILE A O 1
ATOM 4247 N N . TRP A 1 526 ? -45.118 32.658 -47.832 1.00 28.86 526 TRP A N 1
ATOM 4248 C CA . TRP A 1 526 ? -44.734 33.877 -48.560 1.00 28.86 526 TRP A CA 1
ATOM 4249 C C . TRP A 1 526 ? -44.276 35.051 -47.675 1.00 28.86 526 TRP A C 1
ATOM 4251 O O . TRP A 1 526 ? -43.736 36.020 -48.194 1.00 28.86 526 TRP A O 1
ATOM 4261 N N . ILE A 1 527 ? -44.405 34.958 -46.345 1.00 32.88 527 ILE A N 1
ATOM 4262 C CA . ILE A 1 527 ? -44.011 36.040 -45.415 1.00 32.88 527 ILE A CA 1
ATOM 4263 C C . ILE A 1 527 ? -42.573 35.876 -44.884 1.00 32.88 527 ILE A C 1
ATOM 4265 O O . ILE A 1 527 ? -41.986 36.833 -44.393 1.00 32.88 527 ILE A O 1
ATOM 4269 N N . TRP A 1 528 ? -41.946 34.708 -45.058 1.00 31.48 528 TRP A N 1
ATOM 4270 C CA . TRP A 1 528 ? -40.556 34.484 -44.626 1.00 31.48 528 TRP A CA 1
ATOM 4271 C C . TRP A 1 528 ? -39.514 34.546 -45.753 1.00 31.48 528 TRP A C 1
ATOM 4273 O O . TRP A 1 528 ? -38.322 34.609 -45.476 1.00 31.48 528 TRP A O 1
ATOM 4283 N N . ILE A 1 529 ? -39.939 34.578 -47.022 1.00 30.06 529 ILE A N 1
ATOM 4284 C CA . ILE A 1 529 ? -39.035 34.585 -48.191 1.00 30.06 529 ILE A CA 1
ATOM 4285 C C . ILE A 1 529 ? -38.879 35.989 -48.812 1.00 30.06 529 ILE A C 1
ATOM 4287 O O . ILE A 1 529 ? -38.022 36.192 -49.666 1.00 30.06 529 ILE A O 1
ATOM 4291 N N . TRP A 1 530 ? -39.616 37.003 -48.343 1.00 25.98 530 TRP A N 1
ATOM 4292 C CA . TRP A 1 530 ? -39.559 38.348 -48.937 1.00 25.98 530 TRP A CA 1
ATOM 4293 C C . TRP A 1 530 ? -38.594 39.340 -48.261 1.00 25.98 530 TRP A C 1
ATOM 4295 O O . TRP A 1 530 ? -38.545 40.496 -48.663 1.00 25.98 530 TRP A O 1
ATOM 4305 N N . ASN A 1 531 ? -37.785 38.909 -47.283 1.00 28.53 531 ASN A N 1
ATOM 4306 C CA . ASN A 1 531 ? -36.841 39.796 -46.577 1.00 28.53 531 ASN A CA 1
ATOM 4307 C C . ASN A 1 531 ? -35.377 39.325 -46.584 1.00 28.53 531 ASN A C 1
ATOM 4309 O O . ASN A 1 531 ? -34.599 39.679 -45.703 1.00 28.53 531 ASN A O 1
ATOM 4313 N N . TRP A 1 532 ? -34.977 38.556 -47.601 1.00 26.94 532 TRP A N 1
ATOM 4314 C CA . TRP A 1 532 ? -33.567 38.235 -47.833 1.00 26.94 532 TRP A CA 1
ATOM 4315 C C . TRP A 1 532 ? -33.194 38.505 -49.290 1.00 26.94 532 TRP A C 1
ATOM 4317 O O . TRP A 1 532 ? -33.147 37.605 -50.125 1.00 26.94 532 TRP A O 1
ATOM 4327 N N . ASN A 1 533 ? -32.971 39.780 -49.612 1.00 24.77 533 ASN A N 1
ATOM 4328 C CA . ASN A 1 533 ? -32.440 40.164 -50.911 1.00 24.77 533 ASN A CA 1
ATOM 4329 C C . ASN A 1 533 ? -30.908 40.070 -50.871 1.00 24.77 533 ASN A C 1
ATOM 4331 O O . ASN A 1 533 ? -30.239 40.772 -50.114 1.00 24.77 533 ASN A O 1
ATOM 4335 N N . TRP A 1 534 ? -30.372 39.156 -51.672 1.00 29.11 534 TRP A N 1
ATOM 4336 C CA . TRP A 1 534 ? -28.949 38.921 -51.873 1.00 29.11 534 TRP A CA 1
ATOM 4337 C C . TRP A 1 534 ? -28.496 39.794 -53.043 1.00 29.11 534 TRP A C 1
ATOM 4339 O O . TRP A 1 534 ? -28.816 39.469 -54.179 1.00 29.11 534 TRP A O 1
ATOM 4349 N N . ASN A 1 535 ? -27.807 40.909 -52.773 1.00 24.94 535 ASN A N 1
ATOM 4350 C CA . ASN A 1 535 ? -26.874 41.577 -53.695 1.00 24.94 535 ASN A CA 1
ATOM 4351 C C . ASN A 1 535 ? -26.255 42.819 -53.035 1.00 24.94 535 ASN A C 1
ATOM 4353 O O . ASN A 1 535 ? -26.749 43.928 -53.194 1.00 24.94 535 ASN A O 1
ATOM 4357 N N . SER A 1 536 ? -25.157 42.626 -52.304 1.00 24.92 536 SER A N 1
ATOM 4358 C CA . SER A 1 536 ? -23.931 43.418 -52.485 1.00 24.92 536 SER A CA 1
ATOM 4359 C C . SER A 1 536 ? -22.826 42.827 -51.608 1.00 24.92 536 SER A C 1
ATOM 4361 O O . SER A 1 536 ? -22.680 43.148 -50.432 1.00 24.92 536 SER A O 1
ATOM 4363 N N . ILE A 1 537 ? -22.058 41.905 -52.187 1.00 26.41 537 ILE A N 1
ATOM 4364 C CA . ILE A 1 537 ? -20.714 41.584 -51.711 1.00 26.41 537 ILE A CA 1
ATOM 4365 C C . ILE A 1 537 ? -19.771 42.523 -52.461 1.00 26.41 537 ILE A C 1
ATOM 4367 O O . ILE A 1 537 ? -19.595 42.357 -53.667 1.00 26.41 537 ILE A O 1
ATOM 4371 N N . ARG A 1 538 ? -19.138 43.459 -51.743 1.00 22.44 538 ARG A N 1
ATOM 4372 C CA . ARG A 1 538 ? -17.673 43.638 -51.733 1.00 22.44 538 ARG A CA 1
ATOM 4373 C C . ARG A 1 538 ? -17.232 44.670 -50.687 1.00 22.44 538 ARG A C 1
ATOM 4375 O O . ARG A 1 538 ? -17.658 45.814 -50.719 1.00 22.44 538 ARG A O 1
ATOM 4382 N N . PHE A 1 539 ? -16.338 44.197 -49.815 1.00 26.27 539 PHE A N 1
ATOM 4383 C CA . PHE A 1 539 ? -15.116 44.843 -49.318 1.00 26.27 539 PHE A CA 1
ATOM 4384 C C . PHE A 1 539 ? -15.103 46.373 -49.164 1.00 26.27 539 PHE A C 1
ATOM 4386 O O . PHE A 1 539 ? -14.953 47.089 -50.148 1.00 26.27 539 PHE A O 1
ATOM 4393 N N . ASN A 1 540 ? -15.042 46.858 -47.920 1.00 21.31 540 ASN A N 1
ATOM 4394 C CA . ASN A 1 540 ? -13.783 47.323 -47.318 1.00 21.31 540 ASN A CA 1
ATOM 4395 C C . ASN A 1 540 ? -13.985 47.811 -45.873 1.00 21.31 540 ASN A C 1
ATOM 4397 O O . ASN A 1 540 ? -15.071 48.235 -45.499 1.00 21.31 540 ASN A O 1
ATOM 4401 N N . SER A 1 541 ? -12.901 47.685 -45.102 1.00 25.12 541 SER A N 1
ATOM 4402 C CA . SER A 1 541 ? -12.480 48.463 -43.924 1.00 25.12 541 SER A CA 1
ATOM 4403 C C . SER A 1 541 ? -13.429 49.522 -43.347 1.00 25.12 541 SER A C 1
ATOM 4405 O O . SER A 1 541 ? -13.903 50.367 -44.097 1.00 25.12 541 SER A O 1
ATOM 4407 N N . ILE A 1 542 ? -13.534 49.556 -42.011 1.00 23.17 542 ILE A N 1
ATOM 4408 C CA . ILE A 1 542 ? -13.516 50.728 -41.093 1.00 23.17 542 ILE A CA 1
ATOM 4409 C C . ILE A 1 542 ? -14.140 50.236 -39.768 1.00 23.17 542 ILE A C 1
ATOM 4411 O O . ILE A 1 542 ? -15.294 49.828 -39.727 1.00 23.17 542 ILE A O 1
ATOM 4415 N N . GLN A 1 543 ? -13.342 49.937 -38.739 1.00 24.23 543 GLN A N 1
ATOM 4416 C CA . GLN A 1 543 ? -12.881 50.878 -37.708 1.00 24.23 543 GLN A CA 1
ATOM 4417 C C . GLN A 1 543 ? -14.055 51.581 -37.000 1.00 24.23 543 GLN A C 1
ATOM 4419 O O . GLN A 1 543 ? -14.634 52.522 -37.524 1.00 24.23 543 GLN A O 1
ATOM 4424 N N . PHE A 1 544 ? -14.365 51.160 -35.773 1.00 22.89 544 PHE A N 1
ATOM 4425 C CA . PHE A 1 544 ? -15.027 52.026 -34.798 1.00 22.89 544 PHE A CA 1
ATOM 4426 C C . PHE A 1 544 ? -14.239 51.970 -33.492 1.00 22.89 544 PHE A C 1
ATOM 4428 O O . PHE A 1 544 ? -14.379 51.059 -32.679 1.00 22.89 544 PHE A O 1
ATOM 4435 N N . GLN A 1 545 ? -13.346 52.951 -33.355 1.00 23.70 545 GLN A N 1
ATOM 4436 C CA . GLN A 1 545 ? -12.927 53.482 -32.068 1.00 23.70 545 GLN A CA 1
ATOM 4437 C C . GLN A 1 545 ? -14.123 54.185 -31.418 1.00 23.70 545 GLN A C 1
ATOM 4439 O O . GLN A 1 545 ? -14.828 54.946 -32.078 1.00 23.70 545 GLN A O 1
ATOM 4444 N N . SER A 1 546 ? -14.253 54.051 -30.103 1.00 24.64 546 SER A N 1
ATOM 4445 C CA . SER A 1 546 ? -14.674 55.170 -29.263 1.00 24.64 546 SER A CA 1
ATOM 4446 C C . SER A 1 546 ? -13.963 55.062 -27.917 1.00 24.64 546 SER A C 1
ATOM 4448 O O . SER A 1 546 ? -14.228 54.157 -27.128 1.00 24.64 546 SER A O 1
ATOM 4450 N N . ASN A 1 547 ? -13.018 55.981 -27.739 1.00 24.55 547 ASN A N 1
ATOM 4451 C CA . ASN A 1 547 ? -12.189 56.231 -26.567 1.00 24.55 547 ASN A CA 1
ATOM 4452 C C . ASN A 1 547 ? -13.014 56.478 -25.299 1.00 24.55 547 ASN A C 1
ATOM 4454 O O . ASN A 1 547 ? -14.023 57.171 -25.373 1.00 24.55 547 ASN A O 1
ATOM 4458 N N . PHE A 1 548 ? -12.487 56.068 -24.143 1.00 22.80 548 PHE A N 1
ATOM 4459 C CA . PHE A 1 548 ? -12.521 56.886 -22.927 1.00 22.80 548 PHE A CA 1
ATOM 4460 C C . PHE A 1 548 ? -11.250 56.647 -22.092 1.00 22.80 548 PHE A C 1
ATOM 4462 O O . PHE A 1 548 ? -10.658 55.574 -22.140 1.00 22.80 548 PHE A O 1
ATOM 4469 N N . ASN A 1 549 ? -10.818 57.726 -21.439 1.00 24.98 549 ASN A N 1
ATOM 4470 C CA . ASN A 1 549 ? -9.456 58.094 -21.050 1.00 24.98 549 ASN A CA 1
ATOM 4471 C C . ASN A 1 549 ? -8.680 57.156 -20.116 1.00 24.98 549 ASN A C 1
ATOM 4473 O O . ASN A 1 549 ? -9.214 56.608 -19.156 1.00 24.98 549 ASN A O 1
ATOM 4477 N N . PHE A 1 550 ? -7.369 57.139 -20.377 1.00 27.23 550 PHE A N 1
ATOM 4478 C CA . PHE A 1 550 ? -6.284 56.858 -19.443 1.00 27.23 550 PHE A CA 1
ATOM 4479 C C . PHE A 1 550 ? -6.289 57.881 -18.301 1.00 27.23 550 PHE A C 1
ATOM 4481 O O . PHE A 1 550 ? -6.166 59.074 -18.559 1.00 27.23 550 PHE A O 1
ATOM 4488 N N . ASP A 1 551 ? -6.387 57.402 -17.064 1.00 23.81 551 ASP A N 1
ATOM 4489 C CA . ASP A 1 551 ? -5.661 57.956 -15.922 1.00 23.81 551 ASP A CA 1
ATOM 4490 C C . ASP A 1 551 ? -5.677 56.947 -14.764 1.00 23.81 551 ASP A C 1
ATOM 4492 O O . ASP A 1 551 ? -6.638 56.197 -14.595 1.00 23.81 551 ASP A O 1
ATOM 4496 N N . LEU A 1 552 ? -4.606 56.980 -13.965 1.00 25.47 552 LEU A N 1
ATOM 4497 C CA . LEU A 1 552 ? -4.326 56.197 -12.750 1.00 25.47 552 LEU A CA 1
ATOM 4498 C C . LEU A 1 552 ? -3.579 54.852 -12.903 1.00 25.47 552 LEU A C 1
ATOM 4500 O O . LEU A 1 552 ? -4.023 53.794 -12.464 1.00 25.47 552 LEU A O 1
ATOM 4504 N N . ILE A 1 553 ? -2.352 54.940 -13.425 1.00 27.03 553 ILE A N 1
ATOM 4505 C CA . ILE A 1 553 ? -1.232 54.078 -13.013 1.00 27.03 553 ILE A CA 1
ATOM 4506 C C . ILE A 1 553 ? -0.577 54.752 -11.803 1.00 27.03 553 ILE A C 1
ATOM 4508 O O . ILE A 1 553 ? 0.146 55.721 -11.992 1.00 27.03 553 ILE A O 1
ATOM 4512 N N . ILE A 1 554 ? -0.846 54.273 -10.582 1.00 24.95 554 ILE A N 1
ATOM 4513 C CA . ILE A 1 554 ? -0.040 54.529 -9.372 1.00 24.95 554 ILE A CA 1
ATOM 4514 C C . ILE A 1 554 ? -0.184 53.326 -8.417 1.00 24.95 554 ILE A C 1
ATOM 4516 O O . ILE A 1 554 ? -1.304 52.892 -8.149 1.00 24.95 554 ILE A O 1
ATOM 4520 N N . ARG A 1 555 ? 0.961 52.905 -7.847 1.00 25.64 555 ARG A N 1
ATOM 4521 C CA . ARG A 1 555 ? 1.226 51.890 -6.796 1.00 25.64 555 ARG A CA 1
ATOM 4522 C C . ARG A 1 555 ? 1.387 50.450 -7.283 1.00 25.64 555 ARG A C 1
ATOM 4524 O O . ARG A 1 555 ? 0.438 49.677 -7.258 1.00 25.64 555 ARG A O 1
ATOM 4531 N N . ILE A 1 556 ? 2.610 50.081 -7.656 1.00 25.55 556 ILE A N 1
ATOM 4532 C CA . ILE A 1 556 ? 3.611 49.477 -6.751 1.00 25.55 556 ILE A CA 1
ATOM 4533 C C . ILE A 1 556 ? 4.977 49.738 -7.416 1.00 25.55 556 ILE A C 1
ATOM 4535 O O . ILE A 1 556 ? 5.441 48.969 -8.244 1.00 25.55 556 ILE A O 1
ATOM 4539 N N . GLU A 1 557 ? 5.556 50.893 -7.109 1.00 30.00 557 GLU A N 1
ATOM 4540 C CA . GLU A 1 557 ? 6.972 51.227 -7.299 1.00 30.00 557 GLU A CA 1
ATOM 4541 C C . GLU A 1 557 ? 7.307 52.113 -6.102 1.00 30.00 557 GLU A C 1
ATOM 4543 O O . GLU A 1 557 ? 7.049 53.309 -6.126 1.00 30.00 557 GLU A O 1
ATOM 4548 N N . GLU A 1 558 ? 7.717 51.489 -5.002 1.00 29.92 558 GLU A N 1
ATOM 4549 C CA . GLU A 1 558 ? 8.345 52.139 -3.848 1.00 29.92 558 GLU A CA 1
ATOM 4550 C C . GLU A 1 558 ? 8.817 51.017 -2.917 1.00 29.92 558 GLU A C 1
ATOM 4552 O O . GLU A 1 558 ? 8.070 50.586 -2.047 1.00 29.92 558 GLU A O 1
ATOM 4557 N N . GLU A 1 559 ? 10.003 50.464 -3.190 1.00 30.70 559 GLU A N 1
ATOM 4558 C CA . GLU A 1 559 ? 10.962 49.983 -2.174 1.00 30.70 559 GLU A CA 1
ATOM 4559 C C . GLU A 1 559 ? 12.243 49.421 -2.822 1.00 30.70 559 GLU A C 1
ATOM 4561 O O . GLU A 1 559 ? 12.715 48.346 -2.476 1.00 30.70 559 GLU A O 1
ATOM 4566 N N . GLU A 1 560 ? 12.856 50.143 -3.765 1.00 29.06 560 GLU A N 1
ATOM 4567 C CA . GLU A 1 560 ? 14.210 49.778 -4.210 1.00 29.06 560 GLU A CA 1
ATOM 4568 C C . GLU A 1 560 ? 15.061 51.007 -4.554 1.00 29.06 560 GLU A C 1
ATOM 4570 O O . GLU A 1 560 ? 15.597 51.155 -5.645 1.00 29.06 560 GLU A O 1
ATOM 4575 N N . GLU A 1 561 ? 15.217 51.913 -3.587 1.00 27.89 561 GLU A N 1
ATOM 4576 C CA . GLU A 1 561 ? 16.311 52.889 -3.621 1.00 27.89 561 GLU A CA 1
ATOM 4577 C C . GLU A 1 561 ? 16.880 53.133 -2.219 1.00 27.89 561 GLU A C 1
ATOM 4579 O O . GLU A 1 561 ? 16.661 54.166 -1.600 1.00 27.89 561 GLU A O 1
ATOM 4584 N N . GLU A 1 562 ? 17.663 52.177 -1.710 1.00 29.61 562 GLU A N 1
ATOM 4585 C CA . GLU A 1 562 ? 18.706 52.509 -0.731 1.00 29.61 562 GLU A CA 1
ATOM 4586 C C . GLU A 1 562 ? 19.862 51.495 -0.719 1.00 29.61 562 GLU A C 1
ATOM 4588 O O . GLU A 1 562 ? 20.206 50.932 0.310 1.00 29.61 562 GLU A O 1
ATOM 4593 N N . SER A 1 563 ? 20.507 51.253 -1.867 1.00 25.64 563 SER A N 1
ATOM 4594 C CA . SER A 1 563 ? 21.932 50.872 -1.867 1.00 25.64 563 SER A CA 1
ATOM 4595 C C . SER A 1 563 ? 22.556 50.958 -3.263 1.00 25.64 563 SER A C 1
ATOM 4597 O O . SER A 1 563 ? 22.831 49.959 -3.923 1.00 25.64 563 SER A O 1
ATOM 4599 N N . LYS A 1 564 ? 22.834 52.179 -3.728 1.00 29.81 564 LYS A N 1
ATOM 4600 C CA . LYS A 1 564 ? 23.942 52.401 -4.666 1.00 29.81 564 LYS A CA 1
ATOM 4601 C C . LYS A 1 564 ? 24.881 53.451 -4.101 1.00 29.81 564 LYS A C 1
ATOM 4603 O O . LYS A 1 564 ? 24.716 54.647 -4.315 1.00 29.81 564 LYS A O 1
ATOM 4608 N N . LYS A 1 565 ? 25.922 52.972 -3.426 1.00 28.61 565 LYS A N 1
ATOM 4609 C CA . LYS A 1 565 ? 27.225 53.634 -3.384 1.00 28.61 565 LYS A CA 1
ATOM 4610 C C . LYS A 1 565 ? 28.307 52.570 -3.432 1.00 28.61 565 LYS A C 1
ATOM 4612 O O . LYS A 1 565 ? 28.401 51.764 -2.516 1.00 28.61 565 LYS A O 1
ATOM 4617 N N . GLY A 1 566 ? 29.141 52.644 -4.461 1.00 28.89 566 GLY A N 1
ATOM 4618 C CA . GLY A 1 566 ? 30.442 51.989 -4.457 1.00 28.89 566 GLY A CA 1
ATOM 4619 C C . GLY A 1 566 ? 30.733 51.174 -5.703 1.00 28.89 566 GLY A C 1
ATOM 4620 O O . GLY A 1 566 ? 30.455 49.990 -5.737 1.00 28.89 566 GLY A O 1
ATOM 4621 N N . GLU A 1 567 ? 31.371 51.857 -6.648 1.00 28.80 567 GLU A N 1
ATOM 4622 C CA . GLU A 1 567 ? 32.533 51.364 -7.394 1.00 28.80 567 GLU A CA 1
ATOM 4623 C C . GLU A 1 567 ? 32.344 50.374 -8.556 1.00 28.80 567 GLU A C 1
ATOM 4625 O O . GLU A 1 567 ? 31.835 49.265 -8.459 1.00 28.80 567 GLU A O 1
ATOM 4630 N N . ALA A 1 568 ? 32.837 50.870 -9.691 1.00 38.00 568 ALA A N 1
ATOM 4631 C CA . ALA A 1 568 ? 33.227 50.179 -10.902 1.00 38.00 568 ALA A CA 1
ATOM 4632 C C . ALA A 1 568 ? 33.978 48.863 -10.658 1.00 38.00 568 ALA A C 1
ATOM 4634 O O . ALA A 1 568 ? 34.934 48.863 -9.894 1.00 38.00 568 ALA A O 1
ATOM 4635 N N . GLU A 1 569 ? 33.639 47.816 -11.418 1.00 34.78 569 GLU A N 1
ATOM 4636 C CA . GLU A 1 569 ? 34.577 47.051 -12.257 1.00 34.78 569 GLU A CA 1
ATOM 4637 C C . GLU A 1 569 ? 33.902 45.861 -12.974 1.00 34.78 569 GLU A C 1
ATOM 4639 O O . GLU A 1 569 ? 32.954 45.266 -12.480 1.00 34.78 569 GLU A O 1
ATOM 4644 N N . MET A 1 570 ? 34.490 45.499 -14.123 1.00 29.19 570 MET A N 1
ATOM 4645 C CA . MET A 1 570 ? 34.419 44.219 -14.850 1.00 29.19 570 MET A CA 1
ATOM 4646 C C . MET A 1 570 ? 33.180 43.840 -15.678 1.00 29.19 570 MET A C 1
ATOM 4648 O O . MET A 1 570 ? 32.093 43.537 -15.199 1.00 29.19 570 MET A O 1
ATOM 4652 N N . GLY A 1 571 ? 33.442 43.678 -16.979 1.00 40.22 571 GLY A N 1
ATOM 4653 C CA . GLY A 1 571 ? 32.624 42.869 -17.867 1.00 40.22 571 GLY A CA 1
ATOM 4654 C C . GLY A 1 571 ? 32.735 41.384 -17.524 1.00 40.22 571 GLY A C 1
ATOM 4655 O O . GLY A 1 571 ? 33.713 40.745 -17.885 1.00 40.22 571 GLY A O 1
ATOM 4656 N N . ASP A 1 572 ? 31.709 40.864 -16.861 1.00 45.34 572 ASP A N 1
ATOM 4657 C CA . ASP A 1 572 ? 31.270 39.456 -16.940 1.00 45.34 572 ASP A CA 1
ATOM 4658 C C . ASP A 1 572 ? 29.755 39.302 -16.635 1.00 45.34 572 ASP A C 1
ATOM 4660 O O . ASP A 1 572 ? 29.185 38.214 -16.656 1.00 45.34 572 ASP A O 1
ATOM 4664 N N . GLU A 1 573 ? 29.053 40.417 -16.394 1.00 37.25 573 GLU A N 1
ATOM 4665 C CA . GLU A 1 573 ? 27.678 40.447 -15.876 1.00 37.25 573 GLU A CA 1
ATOM 4666 C C . GLU A 1 573 ? 26.618 40.127 -16.948 1.00 37.25 573 GLU A C 1
ATOM 4668 O O . GLU A 1 573 ? 25.640 39.431 -16.681 1.00 37.25 573 GLU A O 1
ATOM 4673 N N . LYS A 1 574 ? 26.866 40.496 -18.215 1.00 41.69 574 LYS A N 1
ATOM 4674 C CA . LYS A 1 574 ? 25.918 40.242 -19.320 1.00 41.69 574 LYS A CA 1
ATOM 4675 C C . LYS A 1 574 ? 25.686 38.758 -19.618 1.00 41.69 574 LYS A C 1
ATOM 4677 O O . LYS A 1 574 ? 24.604 38.402 -20.068 1.00 41.69 574 LYS A O 1
ATOM 4682 N N . SER A 1 575 ? 26.669 37.888 -19.368 1.00 41.53 575 SER A N 1
ATOM 4683 C CA . SER A 1 575 ? 26.499 36.441 -19.574 1.00 41.53 575 SER A CA 1
ATOM 4684 C C . SER A 1 575 ? 25.718 35.780 -18.436 1.00 41.53 575 SER A C 1
ATOM 4686 O O . SER A 1 575 ? 25.127 34.720 -18.642 1.00 41.53 575 SER A O 1
ATOM 4688 N N . ILE A 1 576 ? 25.744 36.369 -17.241 1.00 43.56 576 ILE A N 1
ATOM 4689 C CA . ILE A 1 576 ? 25.077 35.841 -16.051 1.00 43.56 576 ILE A CA 1
ATOM 4690 C C . ILE A 1 576 ? 23.614 36.288 -16.043 1.00 43.56 576 ILE A C 1
ATOM 4692 O O . ILE A 1 576 ? 22.737 35.462 -15.810 1.00 43.56 576 ILE A O 1
ATOM 4696 N N . GLU A 1 577 ? 23.329 37.539 -16.411 1.00 43.72 577 GLU A N 1
ATOM 4697 C CA . GLU A 1 577 ? 21.955 38.031 -16.581 1.00 43.72 577 GLU A CA 1
ATOM 4698 C C . GLU A 1 577 ? 21.184 37.257 -17.662 1.00 43.72 577 GLU A C 1
ATOM 4700 O O . GLU A 1 577 ? 20.020 36.918 -17.461 1.00 43.72 577 GLU A O 1
ATOM 4705 N N . GLU A 1 578 ? 21.829 36.891 -18.776 1.00 47.59 578 GLU A N 1
ATOM 4706 C CA . GLU A 1 578 ? 21.191 36.095 -19.835 1.00 47.59 578 GLU A CA 1
ATOM 4707 C C . GLU A 1 578 ? 20.909 34.644 -19.389 1.00 47.59 578 GLU A C 1
ATOM 4709 O O . GLU A 1 578 ? 19.875 34.064 -19.733 1.00 47.59 578 GLU A O 1
ATOM 4714 N N . GLN A 1 579 ? 21.794 34.054 -18.577 1.00 43.88 579 GLN A N 1
ATOM 4715 C CA . GLN A 1 579 ? 21.592 32.716 -18.007 1.00 43.88 579 GLN A CA 1
ATOM 4716 C C . GLN A 1 579 ? 20.519 32.704 -16.914 1.00 43.88 579 GLN A C 1
ATOM 4718 O O . GLN A 1 579 ? 19.722 31.767 -16.857 1.00 43.88 579 GLN A O 1
ATOM 4723 N N . ILE A 1 580 ? 20.466 33.745 -16.079 1.00 44.44 580 ILE A N 1
ATOM 4724 C CA . ILE A 1 580 ? 19.420 33.925 -15.068 1.00 44.44 580 ILE A CA 1
ATOM 4725 C C . ILE A 1 580 ? 18.075 34.173 -15.752 1.00 44.44 580 ILE A C 1
ATOM 4727 O O . ILE A 1 580 ? 17.096 33.547 -15.366 1.00 44.44 580 ILE A O 1
ATOM 4731 N N . GLY A 1 581 ? 18.029 34.995 -16.806 1.00 42.22 581 GLY A N 1
ATOM 4732 C CA . GLY A 1 581 ? 16.824 35.220 -17.606 1.00 42.22 581 GLY A CA 1
ATOM 4733 C C . GLY A 1 581 ? 16.257 33.916 -18.168 1.00 42.22 581 GLY A C 1
ATOM 4734 O O . GLY A 1 581 ? 15.091 33.611 -17.934 1.00 42.22 581 GLY A O 1
ATOM 4735 N N . LYS A 1 582 ? 17.103 33.081 -18.788 1.00 49.06 582 LYS A N 1
ATOM 4736 C CA . LYS A 1 582 ? 16.699 31.745 -19.261 1.00 49.06 582 LYS A CA 1
ATOM 4737 C C . LYS A 1 582 ? 16.231 30.820 -18.142 1.00 49.06 582 LYS A C 1
ATOM 4739 O O . LYS A 1 582 ? 15.233 30.133 -18.316 1.00 49.06 582 LYS A O 1
ATOM 4744 N N . ALA A 1 583 ? 16.922 30.797 -17.004 1.00 41.22 583 ALA A N 1
ATOM 4745 C CA . ALA A 1 583 ? 16.543 29.951 -15.874 1.00 41.22 583 ALA A CA 1
ATOM 4746 C C . ALA A 1 583 ? 15.225 30.403 -15.223 1.00 41.22 583 ALA A C 1
ATOM 4748 O O . ALA A 1 583 ? 14.437 29.569 -14.785 1.00 41.22 583 ALA A O 1
ATOM 4749 N N . VAL A 1 584 ? 14.971 31.713 -15.175 1.00 42.31 584 VAL A N 1
ATOM 4750 C CA . VAL A 1 584 ? 13.714 32.297 -14.694 1.00 42.31 584 VAL A CA 1
ATOM 4751 C C . VAL A 1 584 ? 12.581 31.992 -15.667 1.00 42.31 584 VAL A C 1
ATOM 4753 O O . VAL A 1 584 ? 11.495 31.645 -15.221 1.00 42.31 584 VAL A O 1
ATOM 4756 N N . GLU A 1 585 ? 12.827 32.064 -16.973 1.00 48.31 585 GLU A N 1
ATOM 4757 C CA . GLU A 1 585 ? 11.832 31.763 -18.005 1.00 48.31 585 GLU A CA 1
ATOM 4758 C C . GLU A 1 585 ? 11.501 30.260 -18.043 1.00 48.31 585 GLU A C 1
ATOM 4760 O O . GLU A 1 585 ? 10.329 29.900 -17.994 1.00 48.31 585 GLU A O 1
ATOM 4765 N N . GLU A 1 586 ? 12.503 29.377 -17.941 1.00 47.00 586 GLU A N 1
ATOM 4766 C CA . GLU A 1 586 ? 12.297 27.928 -17.772 1.00 47.00 586 GLU A CA 1
ATOM 4767 C C . GLU A 1 586 ? 11.572 27.585 -16.460 1.00 47.00 586 GLU A C 1
ATOM 4769 O O . GLU A 1 586 ? 10.699 26.718 -16.445 1.00 47.00 586 GLU A O 1
ATOM 4774 N N . ALA A 1 587 ? 11.896 28.258 -15.349 1.00 39.25 587 ALA A N 1
ATOM 4775 C CA . ALA A 1 587 ? 11.212 28.057 -14.070 1.00 39.25 587 ALA A CA 1
ATOM 4776 C C . ALA A 1 587 ? 9.761 28.556 -14.107 1.00 39.25 587 ALA A C 1
ATOM 4778 O O . ALA A 1 587 ? 8.888 27.958 -13.473 1.00 39.25 587 ALA A O 1
ATOM 4779 N N . LYS A 1 588 ? 9.499 29.630 -14.857 1.00 40.09 588 LYS A N 1
ATOM 4780 C CA . LYS A 1 588 ? 8.165 30.189 -15.066 1.00 40.09 588 LYS A CA 1
ATOM 4781 C C . LYS A 1 588 ? 7.321 29.268 -15.943 1.00 40.09 588 LYS A C 1
ATOM 4783 O O . LYS A 1 588 ? 6.204 28.966 -15.544 1.00 40.09 588 LYS A O 1
ATOM 4788 N N . ASP A 1 589 ? 7.888 28.719 -17.017 1.00 49.44 589 ASP A N 1
ATOM 4789 C CA . ASP A 1 589 ? 7.243 27.702 -17.858 1.00 49.44 589 ASP A CA 1
ATOM 4790 C C . ASP A 1 589 ? 6.948 26.411 -17.075 1.00 49.44 589 ASP A C 1
ATOM 4792 O O . ASP A 1 589 ? 5.861 25.844 -17.188 1.00 49.44 589 ASP A O 1
ATOM 4796 N N . LEU A 1 590 ? 7.876 25.955 -16.223 1.00 47.03 590 LEU A N 1
ATOM 4797 C CA . LEU A 1 590 ? 7.658 24.801 -15.338 1.00 47.03 590 LEU A CA 1
ATOM 4798 C C . LEU A 1 590 ? 6.561 25.062 -14.301 1.00 47.03 590 LEU A C 1
ATOM 4800 O O . LEU A 1 590 ? 5.771 24.164 -14.004 1.00 47.03 590 LEU A O 1
ATOM 4804 N N . HIS A 1 591 ? 6.512 26.271 -13.738 1.00 42.72 591 HIS A N 1
ATOM 4805 C CA . HIS A 1 591 ? 5.496 26.657 -12.765 1.00 42.72 591 HIS A CA 1
ATOM 4806 C C . HIS A 1 591 ? 4.123 26.831 -13.419 1.00 42.72 591 HIS A C 1
ATOM 4808 O O . HIS A 1 591 ? 3.126 26.389 -12.857 1.00 42.72 591 HIS A O 1
ATOM 4814 N N . GLU A 1 592 ? 4.067 27.414 -14.615 1.00 44.38 592 GLU A N 1
ATOM 4815 C CA . GLU A 1 592 ? 2.840 27.594 -15.387 1.00 44.38 592 GLU A CA 1
ATOM 4816 C C . GLU A 1 592 ? 2.292 26.245 -15.870 1.00 44.38 592 GLU A C 1
ATOM 4818 O O . GLU A 1 592 ? 1.102 25.988 -15.704 1.00 44.38 592 GLU A O 1
ATOM 4823 N N . ALA A 1 593 ? 3.153 25.323 -16.318 1.00 50.19 593 ALA A N 1
ATOM 4824 C CA . ALA A 1 593 ? 2.759 23.953 -16.651 1.00 50.19 593 ALA A CA 1
ATOM 4825 C C . ALA A 1 593 ? 2.256 23.168 -15.425 1.00 50.19 593 ALA A C 1
ATOM 4827 O O . ALA A 1 593 ? 1.241 22.475 -15.513 1.00 50.19 593 ALA A O 1
ATOM 4828 N N . ALA A 1 594 ? 2.923 23.297 -14.271 1.00 45.69 594 ALA A N 1
ATOM 4829 C CA . ALA A 1 594 ? 2.492 22.661 -13.024 1.00 45.69 594 ALA A CA 1
ATOM 4830 C C . ALA A 1 594 ? 1.163 23.242 -12.508 1.00 45.69 594 ALA A C 1
ATOM 4832 O O . ALA A 1 594 ? 0.288 22.502 -12.062 1.00 45.69 594 ALA A O 1
ATOM 4833 N N . LEU A 1 595 ? 0.980 24.561 -12.616 1.00 40.59 595 LEU A N 1
ATOM 4834 C CA . LEU A 1 595 ? -0.254 25.248 -12.244 1.00 40.59 595 LEU A CA 1
ATOM 4835 C C . LEU A 1 595 ? -1.402 24.897 -13.201 1.00 40.59 595 LEU A C 1
ATOM 4837 O O . LEU A 1 595 ? -2.532 24.707 -12.756 1.00 40.59 595 LEU A O 1
ATOM 4841 N N . GLU A 1 596 ? -1.134 24.771 -14.502 1.00 48.22 596 GLU A N 1
ATOM 4842 C CA . GLU A 1 596 ? -2.118 24.340 -15.497 1.00 48.22 596 GLU A CA 1
ATOM 4843 C C . GLU A 1 596 ? -2.533 22.877 -15.269 1.00 48.22 596 GLU A C 1
ATOM 4845 O O . GLU A 1 596 ? -3.721 22.553 -15.363 1.00 48.22 596 GLU A O 1
ATOM 4850 N N . GLU A 1 597 ? -1.596 22.010 -14.871 1.00 50.19 597 GLU A N 1
ATOM 4851 C CA . GLU A 1 597 ? -1.866 20.631 -14.456 1.00 50.19 597 GLU A CA 1
ATOM 4852 C C . GLU A 1 597 ? -2.700 20.569 -13.165 1.00 50.19 597 GLU A C 1
ATOM 4854 O O . GLU A 1 597 ? -3.696 19.843 -13.117 1.00 50.19 597 GLU A O 1
ATOM 4859 N N . ASP A 1 598 ? -2.390 21.379 -12.149 1.00 42.94 598 ASP A N 1
ATOM 4860 C CA . ASP A 1 598 ? -3.163 21.446 -10.900 1.00 42.94 598 ASP A CA 1
ATOM 4861 C C . ASP A 1 598 ? -4.560 22.065 -11.099 1.00 42.94 598 ASP A C 1
ATOM 4863 O O . ASP A 1 598 ? -5.545 21.630 -10.487 1.00 42.94 598 ASP A O 1
ATOM 4867 N N . LEU A 1 599 ? -4.706 23.026 -12.012 1.00 42.28 599 LEU A N 1
ATOM 4868 C CA . LEU A 1 599 ? -5.994 23.619 -12.380 1.00 42.28 599 LEU A CA 1
ATOM 4869 C C . LEU A 1 599 ? -6.825 22.649 -13.241 1.00 42.28 599 LEU A C 1
ATOM 4871 O O . LEU A 1 599 ? -8.047 22.552 -13.075 1.00 42.28 599 LEU A O 1
ATOM 4875 N N . HIS A 1 600 ? -6.170 21.856 -14.095 1.00 47.22 600 HIS A N 1
ATOM 4876 C CA . HIS A 1 600 ? -6.773 20.725 -14.802 1.00 47.22 600 HIS A CA 1
ATOM 4877 C C . HIS A 1 600 ? -7.227 19.628 -13.830 1.00 47.22 600 HIS A C 1
ATOM 4879 O O . HIS A 1 600 ? -8.350 19.132 -13.940 1.00 47.22 600 HIS A O 1
ATOM 4885 N N . ARG A 1 601 ? -6.412 19.309 -12.821 1.00 49.66 601 ARG A N 1
ATOM 4886 C CA . ARG A 1 601 ? -6.715 18.354 -11.749 1.00 49.66 601 ARG A CA 1
ATOM 4887 C C . ARG A 1 601 ? -7.883 18.822 -10.890 1.00 49.66 601 ARG A C 1
ATOM 4889 O O . ARG A 1 601 ? -8.784 18.035 -10.620 1.00 49.66 601 ARG A O 1
ATOM 4896 N N . THR A 1 602 ? -7.938 20.106 -10.544 1.00 41.53 602 THR A N 1
ATOM 4897 C CA . THR A 1 602 ? -9.053 20.711 -9.797 1.00 41.53 602 THR A CA 1
ATOM 4898 C C . THR A 1 602 ? -10.352 20.671 -10.609 1.00 41.53 602 THR A C 1
ATOM 4900 O O . THR A 1 602 ? -11.404 20.302 -10.084 1.00 41.53 602 THR A O 1
ATOM 4903 N N . ARG A 1 603 ? -10.293 20.946 -11.922 1.00 43.03 603 ARG A N 1
ATOM 4904 C CA . ARG A 1 603 ? -11.440 20.765 -12.832 1.00 43.03 603 ARG A CA 1
ATOM 4905 C C . ARG A 1 603 ? -11.861 19.300 -12.966 1.00 43.03 603 ARG A C 1
ATOM 4907 O O . ARG A 1 603 ? -13.060 19.042 -12.995 1.00 43.03 603 ARG A O 1
ATOM 4914 N N . CYS A 1 604 ? -10.921 18.356 -13.008 1.00 44.00 604 CYS A N 1
ATOM 4915 C CA . CYS A 1 604 ? -11.219 16.921 -13.044 1.00 44.00 604 CYS A CA 1
ATOM 4916 C C . CYS A 1 604 ? -11.810 16.420 -11.718 1.00 44.00 604 CYS A C 1
ATOM 4918 O O . CYS A 1 604 ? -12.747 15.638 -11.737 1.00 44.00 604 CYS A O 1
ATOM 4920 N N . LEU A 1 605 ? -11.355 16.909 -10.564 1.00 42.84 605 LEU A N 1
ATOM 4921 C CA . LEU A 1 605 ? -11.927 16.560 -9.257 1.00 42.84 605 LEU A CA 1
ATOM 4922 C C . LEU A 1 605 ? -13.352 17.107 -9.077 1.00 42.84 605 LEU A C 1
ATOM 4924 O O . LEU A 1 605 ? -14.202 16.434 -8.497 1.00 42.84 605 LEU A O 1
ATOM 4928 N N . LEU A 1 606 ? -13.639 18.300 -9.608 1.00 41.66 606 LEU A N 1
ATOM 4929 C CA . LEU A 1 606 ? -14.979 18.900 -9.578 1.00 41.66 606 LEU A CA 1
ATOM 4930 C C . LEU A 1 606 ? -15.940 18.297 -10.619 1.00 41.66 606 LEU A C 1
ATOM 4932 O O . LEU A 1 606 ? -17.153 18.329 -10.410 1.00 41.66 606 LEU A O 1
ATOM 4936 N N . ALA A 1 607 ? -15.422 17.762 -11.730 1.00 38.94 607 ALA A N 1
ATOM 4937 C CA . ALA A 1 607 ? -16.217 17.176 -12.812 1.00 38.94 607 ALA A CA 1
ATOM 4938 C C . ALA A 1 607 ? -16.358 15.642 -12.744 1.00 38.94 607 ALA A C 1
ATOM 4940 O O . ALA A 1 607 ? -17.398 15.150 -13.173 1.00 38.94 607 ALA A O 1
ATOM 4941 N N . ASP A 1 608 ? -15.374 14.931 -12.170 1.00 39.94 608 ASP A N 1
ATOM 4942 C CA . ASP A 1 608 ? -15.243 13.458 -12.140 1.00 39.94 608 ASP A CA 1
ATOM 4943 C C . ASP A 1 608 ? -14.934 12.891 -10.714 1.00 39.94 608 ASP A C 1
ATOM 4945 O O . ASP A 1 608 ? -14.686 11.696 -10.551 1.00 39.94 608 ASP A O 1
ATOM 4949 N N . GLY A 1 609 ? -14.896 13.721 -9.656 1.00 40.56 609 GLY A N 1
ATOM 4950 C CA . GLY A 1 609 ? -14.682 13.293 -8.254 1.00 40.56 609 GLY A CA 1
ATOM 4951 C C . GLY A 1 609 ? -15.979 12.996 -7.478 1.00 40.56 609 GLY A C 1
ATOM 4952 O O . GLY A 1 609 ? -17.065 12.997 -8.047 1.00 40.56 609 GLY A O 1
ATOM 4953 N N . ASP A 1 610 ? -15.918 12.782 -6.153 1.00 37.09 610 ASP A N 1
ATOM 4954 C CA . ASP A 1 610 ? -17.123 12.481 -5.339 1.00 37.09 610 ASP A CA 1
ATOM 4955 C C . ASP A 1 610 ? -18.211 13.566 -5.444 1.00 37.09 610 ASP A C 1
ATOM 4957 O O . ASP A 1 610 ? -19.402 13.250 -5.428 1.00 37.09 610 ASP A O 1
ATOM 4961 N N . ALA A 1 611 ? -17.817 14.826 -5.657 1.00 37.72 611 ALA A N 1
ATOM 4962 C CA . ALA A 1 611 ? -18.720 15.952 -5.902 1.00 37.72 611 ALA A CA 1
ATOM 4963 C C . ALA A 1 611 ? -19.499 15.844 -7.232 1.00 37.72 611 ALA A C 1
ATOM 4965 O O . ALA A 1 611 ? -20.619 16.348 -7.329 1.00 37.72 611 ALA A O 1
ATOM 4966 N N . ALA A 1 612 ? -18.960 15.151 -8.241 1.00 40.38 612 ALA A N 1
ATOM 4967 C CA . ALA A 1 612 ? -19.606 14.977 -9.543 1.00 40.38 612 ALA A CA 1
ATOM 4968 C C . ALA A 1 612 ? -20.893 14.150 -9.450 1.00 40.38 612 ALA A C 1
ATOM 4970 O O . ALA A 1 612 ? -21.863 14.432 -10.151 1.00 40.38 612 ALA A O 1
ATOM 4971 N N . SER A 1 613 ? -20.937 13.191 -8.519 1.00 37.78 613 SER A N 1
ATOM 4972 C CA . SER A 1 613 ? -22.127 12.380 -8.233 1.00 37.78 613 SER A CA 1
ATOM 4973 C C . SER A 1 613 ? -23.299 13.188 -7.645 1.00 37.78 613 SER A C 1
ATOM 4975 O O . SER A 1 613 ? -24.450 12.753 -7.721 1.00 37.78 6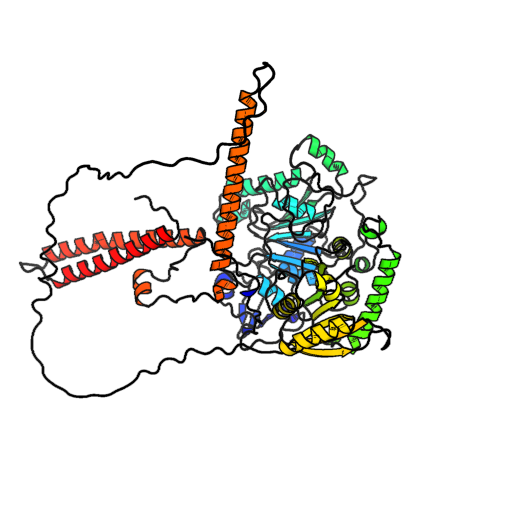13 SER A O 1
ATOM 4977 N N . PHE A 1 614 ? -23.024 14.388 -7.115 1.00 36.72 614 PHE A N 1
ATOM 4978 C CA . PHE A 1 614 ? -24.018 15.332 -6.594 1.00 36.72 614 PHE A CA 1
ATOM 4979 C C . PHE A 1 614 ? -24.403 16.425 -7.603 1.00 36.72 614 PHE A C 1
ATOM 4981 O O . PHE A 1 614 ? -25.408 17.116 -7.414 1.00 36.72 614 PHE A O 1
ATOM 4988 N N . LEU A 1 615 ? -23.651 16.575 -8.698 1.00 35.41 615 LEU A N 1
ATOM 4989 C CA . LEU A 1 615 ? -24.021 17.449 -9.804 1.00 35.41 615 LEU A CA 1
ATOM 4990 C C . LEU A 1 615 ? -24.979 16.689 -10.734 1.00 35.41 615 LEU A C 1
ATOM 4992 O O . LEU A 1 615 ? -24.667 15.588 -11.181 1.00 35.41 615 LEU A O 1
ATOM 4996 N N . PRO A 1 616 ? -26.161 17.236 -11.067 1.00 32.53 616 PRO A N 1
ATOM 4997 C CA . PRO A 1 616 ? -27.117 16.517 -11.894 1.00 32.53 616 PRO A CA 1
ATOM 4998 C C . PRO A 1 616 ? -26.535 16.288 -13.295 1.00 32.53 616 PRO A C 1
ATOM 5000 O O . PRO A 1 616 ? -26.484 17.212 -14.112 1.00 32.53 616 PRO A O 1
ATOM 5003 N N . ALA A 1 617 ? -26.162 15.043 -13.603 1.00 40.91 617 ALA A N 1
ATOM 5004 C CA . ALA A 1 617 ? -25.941 14.587 -14.968 1.00 40.91 617 ALA A CA 1
ATOM 5005 C C . ALA A 1 617 ? -27.282 14.659 -15.714 1.00 40.91 617 ALA A C 1
ATOM 5007 O O . ALA A 1 617 ? -28.088 13.727 -15.714 1.00 40.91 617 ALA A O 1
ATOM 5008 N N . LYS A 1 618 ? -27.592 15.820 -16.301 1.00 41.34 618 LYS A N 1
ATOM 5009 C CA . LYS A 1 618 ? -28.784 15.971 -17.136 1.00 41.34 618 LYS A CA 1
ATOM 5010 C C . LYS A 1 618 ? -28.580 15.144 -18.401 1.00 41.34 618 LYS A C 1
ATOM 5012 O O . LYS A 1 618 ? -27.927 15.599 -19.336 1.00 41.34 618 LYS A O 1
ATOM 5017 N N . ALA A 1 619 ? -29.187 13.959 -18.441 1.00 46.84 619 ALA A N 1
ATOM 5018 C CA . ALA A 1 619 ? -29.418 13.241 -19.685 1.00 46.84 619 ALA A CA 1
ATOM 5019 C C . ALA A 1 619 ? -30.055 14.211 -20.694 1.00 46.84 619 ALA A C 1
ATOM 5021 O O . ALA A 1 619 ? -31.081 14.839 -20.411 1.00 46.84 619 ALA A O 1
ATOM 5022 N N . HIS A 1 620 ? -29.405 14.390 -21.841 1.00 56.75 620 HIS A N 1
ATOM 5023 C CA . HIS A 1 620 ? -29.834 15.359 -22.840 1.00 56.75 620 HIS A CA 1
ATOM 5024 C C . HIS A 1 620 ? -31.257 15.043 -23.326 1.00 56.75 620 HIS A C 1
ATOM 5026 O O . HIS A 1 620 ? -31.596 13.891 -23.607 1.00 56.75 620 HIS A O 1
ATOM 5032 N N . GLY A 1 621 ? -32.102 16.073 -23.441 1.00 56.69 621 GLY A N 1
ATOM 5033 C CA . GLY A 1 621 ? -33.436 15.926 -24.023 1.00 56.69 621 GLY A CA 1
ATOM 5034 C C . GLY A 1 621 ? -33.359 15.386 -25.456 1.00 56.69 621 GLY A C 1
ATOM 5035 O O . GLY A 1 621 ? -32.390 15.648 -26.172 1.00 56.69 621 GLY A O 1
ATOM 5036 N N . ARG A 1 622 ? -34.395 14.654 -25.900 1.00 58.47 622 ARG A N 1
ATOM 5037 C CA . ARG A 1 622 ? -34.459 14.029 -27.243 1.00 58.47 622 ARG A CA 1
ATOM 5038 C C . ARG A 1 622 ? -34.134 15.005 -28.384 1.00 58.47 622 ARG A C 1
ATOM 5040 O O . ARG A 1 622 ? -33.544 14.592 -29.375 1.00 58.47 622 ARG A O 1
ATOM 5047 N N . PHE A 1 623 ? -34.469 16.284 -28.209 1.00 64.94 623 PHE A N 1
ATOM 5048 C CA . PHE A 1 623 ? -34.159 17.362 -29.147 1.00 64.94 623 PHE A CA 1
ATOM 5049 C C . PHE A 1 623 ? -32.649 17.556 -29.351 1.00 64.94 623 PHE A C 1
ATOM 5051 O O . PHE A 1 623 ? -32.174 17.498 -30.478 1.00 64.94 623 PHE A O 1
ATOM 5058 N N . LEU A 1 624 ? -31.866 17.696 -28.275 1.00 64.38 624 LEU A N 1
ATOM 5059 C CA . LEU A 1 624 ? -30.415 17.905 -28.379 1.00 64.38 624 LEU A CA 1
ATOM 5060 C C . LEU A 1 624 ? -29.705 16.680 -28.974 1.00 64.38 624 LEU A C 1
ATOM 5062 O O . LEU A 1 624 ? -28.779 16.821 -29.768 1.00 64.38 624 LEU A O 1
ATOM 5066 N N . ARG A 1 625 ? -30.177 15.474 -28.627 1.00 67.94 625 ARG A N 1
ATOM 5067 C CA . ARG A 1 625 ? -29.639 14.206 -29.142 1.00 67.94 625 ARG A CA 1
ATOM 5068 C C . ARG A 1 625 ? -29.840 14.054 -30.652 1.00 67.94 625 ARG A C 1
ATOM 5070 O O . ARG A 1 625 ? -29.017 13.423 -31.304 1.00 67.94 625 ARG A O 1
ATOM 5077 N N . MET A 1 626 ? -30.900 14.650 -31.205 1.00 68.56 626 MET A N 1
ATOM 5078 C CA . MET A 1 626 ? -31.144 14.668 -32.649 1.00 68.56 626 MET A CA 1
ATOM 5079 C C . MET A 1 626 ? -30.059 15.462 -33.388 1.00 68.56 626 MET A C 1
ATOM 5081 O O . MET A 1 626 ? -29.582 15.012 -34.423 1.00 68.56 626 MET A O 1
ATOM 5085 N N . PHE A 1 627 ? -29.627 16.600 -32.835 1.00 72.38 627 PHE A N 1
ATOM 5086 C CA . PHE A 1 627 ? -28.586 17.422 -33.452 1.00 72.38 627 PHE A CA 1
ATOM 5087 C C . PHE A 1 627 ? -27.182 16.911 -33.167 1.00 72.38 627 PHE A C 1
ATOM 5089 O O . PHE A 1 627 ? -26.369 16.927 -34.081 1.00 72.38 627 PHE A O 1
ATOM 5096 N N . LEU A 1 628 ? -26.890 16.463 -31.943 1.00 66.06 628 LEU A N 1
ATOM 5097 C CA . LEU A 1 628 ? -25.530 16.157 -31.480 1.00 66.06 628 LEU A CA 1
ATOM 5098 C C . LEU A 1 628 ? -25.150 14.675 -31.557 1.00 66.06 628 LEU A C 1
ATOM 5100 O O . LEU A 1 628 ? -23.964 14.366 -31.587 1.00 66.06 628 LEU A O 1
ATOM 5104 N N . GLY A 1 629 ? -26.114 13.758 -31.640 1.00 66.12 629 GLY A N 1
ATOM 5105 C CA . GLY A 1 629 ? -25.841 12.325 -31.518 1.00 66.12 629 GLY A CA 1
ATOM 5106 C C . GLY A 1 629 ? -25.538 11.912 -30.066 1.00 66.12 629 GLY A C 1
ATOM 5107 O O . GLY A 1 629 ? -26.009 12.567 -29.135 1.00 66.12 629 GLY A O 1
ATOM 5108 N N . PRO A 1 630 ? -24.807 10.807 -29.831 1.00 58.88 630 PRO A N 1
ATOM 5109 C CA . PRO A 1 630 ? -24.490 10.301 -28.490 1.00 58.88 630 PRO A CA 1
ATOM 5110 C C . PRO A 1 630 ? -23.350 11.061 -27.777 1.00 58.88 630 PRO A C 1
ATOM 5112 O O . PRO A 1 630 ? -22.836 10.574 -26.775 1.00 58.88 630 PRO A O 1
ATOM 5115 N N . ILE A 1 631 ? -22.941 12.224 -28.287 1.00 58.09 631 ILE A N 1
ATOM 5116 C CA . ILE A 1 631 ? -21.748 12.952 -27.841 1.00 58.09 631 ILE A CA 1
ATOM 5117 C C . ILE A 1 631 ? -22.004 13.690 -26.519 1.00 58.09 631 ILE A C 1
ATOM 5119 O O . ILE A 1 631 ? -23.029 14.356 -26.355 1.00 58.09 631 ILE A O 1
ATOM 5123 N N . ASN A 1 632 ? -21.033 13.626 -25.603 1.00 57.50 632 ASN A N 1
ATOM 5124 C CA . ASN A 1 632 ? -21.031 14.410 -24.368 1.00 57.50 632 ASN A CA 1
ATOM 5125 C C . ASN A 1 632 ? -20.693 15.882 -24.650 1.00 57.50 632 ASN A C 1
ATOM 5127 O O . ASN A 1 632 ? -19.695 16.199 -25.289 1.00 57.50 632 ASN A O 1
ATOM 5131 N N . VAL A 1 633 ? -21.512 16.797 -24.127 1.00 59.84 633 VAL A N 1
ATOM 5132 C CA . VAL A 1 633 ? -21.362 18.255 -24.325 1.00 59.84 633 VAL A CA 1
ATOM 5133 C C . VAL A 1 633 ? -20.198 18.845 -23.506 1.00 59.84 633 VAL A C 1
ATOM 5135 O O . VAL A 1 633 ? -19.730 19.947 -23.785 1.00 59.84 633 VAL A O 1
ATOM 5138 N N . ARG A 1 634 ? -19.703 18.106 -22.506 1.00 56.00 634 ARG A N 1
ATOM 5139 C CA . ARG A 1 634 ? -18.534 18.462 -21.691 1.00 56.00 634 ARG A CA 1
ATOM 5140 C C . ARG A 1 634 ? -17.389 17.499 -21.991 1.00 56.00 634 ARG A C 1
ATOM 5142 O O . ARG A 1 634 ? -17.551 16.295 -21.816 1.00 56.00 634 ARG A O 1
ATOM 5149 N N . ALA A 1 635 ? -16.254 18.042 -22.418 1.00 57.22 635 ALA A N 1
ATOM 5150 C CA . ALA A 1 635 ? -15.031 17.304 -22.714 1.00 57.22 635 ALA A CA 1
ATOM 5151 C C . ALA A 1 635 ? -13.853 18.007 -22.026 1.00 57.22 635 ALA A C 1
ATOM 5153 O O . ALA A 1 635 ? -13.200 18.876 -22.600 1.00 57.22 635 ALA A O 1
ATOM 5154 N N . SER A 1 636 ? -13.612 17.662 -20.760 1.00 50.66 636 SER A N 1
ATOM 5155 C CA . SER A 1 636 ? -12.516 18.217 -19.954 1.00 50.66 636 SER A CA 1
ATOM 5156 C C . SER A 1 636 ? -11.152 17.618 -20.310 1.00 50.66 636 SER A C 1
ATOM 5158 O O . SER A 1 636 ? -10.139 18.275 -20.108 1.00 50.66 636 SER A O 1
ATOM 5160 N N . ARG A 1 637 ? -11.126 16.393 -20.851 1.00 50.28 637 ARG A N 1
ATOM 5161 C CA . ARG A 1 637 ? -9.932 15.572 -21.098 1.00 50.28 637 ARG A CA 1
ATOM 5162 C C . ARG A 1 637 ? -9.524 15.613 -22.586 1.00 50.28 637 ARG A C 1
ATOM 5164 O O . ARG A 1 637 ? -10.397 15.561 -23.456 1.00 50.28 637 ARG A O 1
ATOM 5171 N N . LYS A 1 638 ? -8.221 15.734 -22.897 1.00 52.88 638 LYS A N 1
ATOM 5172 C CA . LYS A 1 638 ? -7.699 15.950 -24.275 1.00 52.88 638 LYS A CA 1
ATOM 5173 C C . LYS A 1 638 ? -8.081 14.836 -25.264 1.00 52.88 638 LYS A C 1
ATOM 5175 O O . LYS A 1 638 ? -8.360 15.116 -26.425 1.00 52.88 638 LYS A O 1
ATOM 5180 N N . ASP A 1 639 ? -8.140 13.591 -24.812 1.00 52.94 639 ASP A N 1
ATOM 5181 C CA . ASP A 1 639 ? -8.578 12.421 -25.585 1.00 52.94 639 ASP A CA 1
ATOM 5182 C C . ASP A 1 639 ? -10.068 12.492 -25.963 1.00 52.94 639 ASP A C 1
ATOM 5184 O O . ASP A 1 639 ? -10.445 12.227 -27.105 1.00 52.94 639 ASP A O 1
ATOM 5188 N N . ILE A 1 640 ? -10.920 12.937 -25.036 1.00 56.03 640 ILE A N 1
ATOM 5189 C CA . ILE A 1 640 ? -12.350 13.152 -25.295 1.00 56.03 640 ILE A CA 1
ATOM 5190 C C . ILE A 1 640 ? -12.539 14.348 -26.236 1.00 56.03 640 ILE A C 1
ATOM 5192 O O . ILE A 1 640 ? -13.356 14.277 -27.150 1.00 56.03 640 ILE A O 1
ATOM 5196 N N . GLN A 1 641 ? -11.762 15.422 -26.071 1.00 61.28 641 GLN A N 1
ATOM 5197 C CA . GLN A 1 641 ? -11.778 16.568 -26.989 1.00 61.28 641 GLN A CA 1
ATOM 5198 C C . GLN A 1 641 ? -11.388 16.159 -28.415 1.00 61.28 641 GLN A C 1
ATOM 5200 O O . GLN A 1 641 ? -12.063 16.556 -29.367 1.00 61.28 641 GLN A O 1
ATOM 5205 N N . LEU A 1 642 ? -10.360 15.315 -28.565 1.00 65.94 642 LEU A N 1
ATOM 5206 C CA . LEU A 1 642 ? -9.970 14.738 -29.854 1.00 65.94 642 LEU A CA 1
ATOM 5207 C C . LEU A 1 642 ? -11.101 13.903 -30.454 1.00 65.94 642 LEU A C 1
ATOM 5209 O O . LEU A 1 642 ? -11.432 14.095 -31.618 1.00 65.94 642 LEU A O 1
ATOM 5213 N N . LYS A 1 643 ? -11.776 13.075 -29.654 1.00 66.94 643 LYS A N 1
ATOM 5214 C CA . LYS A 1 643 ? -12.918 12.277 -30.117 1.00 66.94 643 LYS A CA 1
ATOM 5215 C C . LYS A 1 643 ? -14.107 13.138 -30.561 1.00 66.94 643 LYS A C 1
ATOM 5217 O O . LYS A 1 643 ? -14.714 12.868 -31.594 1.00 66.94 643 LYS A O 1
ATOM 5222 N N . VAL A 1 644 ? -14.426 14.207 -29.824 1.00 67.75 644 VAL A N 1
ATOM 5223 C CA . VAL A 1 644 ? -15.467 15.179 -30.221 1.00 67.75 644 VAL A CA 1
ATOM 5224 C C . VAL A 1 644 ? -15.070 15.891 -31.521 1.00 67.75 644 VAL A C 1
ATOM 5226 O O . VAL A 1 644 ? -15.917 16.110 -32.388 1.00 67.75 644 VAL A O 1
ATOM 5229 N N . LYS A 1 645 ? -13.781 16.209 -31.693 1.00 75.12 645 LYS A N 1
ATOM 5230 C CA . LYS A 1 645 ? -13.232 16.829 -32.907 1.00 75.12 645 LYS A CA 1
ATOM 5231 C C . LYS A 1 645 ? -13.260 15.881 -34.111 1.00 75.12 645 LYS A C 1
ATOM 5233 O O . LYS A 1 645 ? -13.638 16.298 -35.204 1.00 75.12 645 LYS A O 1
ATOM 5238 N N . GLU A 1 646 ? -12.915 14.612 -33.921 1.00 76.25 646 GLU A N 1
ATOM 5239 C CA . GLU A 1 646 ? -13.007 13.563 -34.942 1.00 76.25 646 GLU A CA 1
ATOM 5240 C C . GLU A 1 646 ? -14.454 13.326 -35.374 1.00 76.25 646 GLU A C 1
ATOM 5242 O O . GLU A 1 646 ? -14.732 13.262 -36.572 1.00 76.25 646 GLU A O 1
ATOM 5247 N N . GLU A 1 647 ? -15.398 13.270 -34.430 1.00 74.12 647 GLU A N 1
ATOM 5248 C CA . GLU A 1 647 ? -16.818 13.142 -34.763 1.00 74.12 647 GLU A CA 1
ATOM 5249 C C . GLU A 1 647 ? -17.363 14.377 -35.489 1.00 74.12 647 GLU A C 1
ATOM 5251 O O . GLU A 1 647 ? -18.144 14.227 -36.432 1.00 74.12 647 GLU A O 1
ATOM 5256 N N . TYR A 1 648 ? -16.930 15.586 -35.114 1.00 79.38 648 TYR A N 1
ATOM 5257 C CA . TYR A 1 648 ? -17.260 16.810 -35.846 1.00 79.38 648 TYR A CA 1
ATOM 5258 C C . TYR A 1 648 ? -16.766 16.752 -37.297 1.00 79.38 648 TYR A C 1
ATOM 5260 O O . TYR A 1 648 ? -17.563 16.950 -38.218 1.00 79.38 648 TYR A O 1
ATOM 5268 N N . ASN A 1 649 ? -15.490 16.415 -37.511 1.00 78.56 649 ASN A N 1
ATOM 5269 C CA . ASN A 1 649 ? -14.911 16.295 -38.851 1.00 78.56 649 ASN A CA 1
ATOM 5270 C C . ASN A 1 649 ? -15.607 15.188 -39.660 1.00 78.56 649 ASN A C 1
ATOM 5272 O O . ASN A 1 649 ? -16.044 15.423 -40.781 1.00 78.56 649 ASN A O 1
ATOM 5276 N N . SER A 1 650 ? -15.834 14.018 -39.058 1.00 80.38 650 SER A N 1
ATOM 5277 C CA . SER A 1 650 ? -16.552 12.902 -39.685 1.00 80.38 650 SER A CA 1
ATOM 5278 C C . SER A 1 650 ? -17.994 13.256 -40.071 1.00 80.38 650 SER A C 1
ATOM 5280 O O . SER A 1 650 ? -18.489 12.816 -41.111 1.00 80.38 650 SER A O 1
ATOM 5282 N N . TYR A 1 651 ? -18.703 14.022 -39.236 1.00 79.00 651 TYR A N 1
ATOM 5283 C CA . TYR A 1 651 ? -20.056 14.492 -39.534 1.00 79.00 651 TYR A CA 1
ATOM 5284 C C . TYR A 1 651 ? -20.050 15.512 -40.676 1.00 79.00 651 TYR A C 1
ATOM 5286 O O . TYR A 1 651 ? -20.847 15.396 -41.609 1.00 79.00 651 TYR A O 1
ATOM 5294 N N . ARG A 1 652 ? -19.124 16.478 -40.640 1.00 79.94 652 ARG A N 1
ATOM 5295 C CA . ARG A 1 652 ? -18.940 17.470 -41.704 1.00 79.94 652 ARG A CA 1
ATOM 5296 C C . ARG A 1 652 ? -18.660 16.792 -43.043 1.00 79.94 652 ARG A C 1
ATOM 5298 O O . ARG A 1 652 ? -19.353 17.078 -44.015 1.00 79.94 652 ARG A O 1
ATOM 5305 N N . ASP A 1 653 ? -17.726 15.848 -43.076 1.00 79.75 653 ASP A N 1
ATOM 5306 C CA . ASP A 1 653 ? -17.280 15.201 -44.311 1.00 79.75 653 ASP A CA 1
ATOM 5307 C C . ASP A 1 653 ? -18.363 14.271 -44.894 1.00 79.75 653 ASP A C 1
ATOM 5309 O O . ASP A 1 653 ? -18.652 14.326 -46.092 1.00 79.75 653 ASP A O 1
ATOM 5313 N N . ARG A 1 654 ? -19.066 13.492 -44.050 1.00 78.31 654 ARG A N 1
ATOM 5314 C CA . ARG A 1 654 ? -20.234 12.696 -44.485 1.00 78.31 654 ARG A CA 1
ATOM 5315 C C . ARG A 1 654 ? -21.332 13.565 -45.082 1.00 78.31 654 ARG A C 1
ATOM 5317 O O . ARG A 1 654 ? -21.995 13.157 -46.035 1.00 78.31 654 ARG A O 1
ATOM 5324 N N . THR A 1 655 ? -21.530 14.758 -44.529 1.00 76.19 655 THR A N 1
ATOM 5325 C CA . THR A 1 655 ? -22.615 15.627 -44.976 1.00 76.19 655 THR A CA 1
ATOM 5326 C C . THR A 1 655 ? -22.232 16.496 -46.176 1.00 76.19 655 THR A C 1
ATOM 5328 O O . THR A 1 655 ? -23.092 16.789 -47.005 1.00 76.19 655 THR A O 1
ATOM 5331 N N . ALA A 1 656 ? -20.949 16.820 -46.356 1.00 77.44 656 ALA A N 1
ATOM 5332 C CA . ALA A 1 656 ? -20.429 17.471 -47.562 1.00 77.44 656 ALA A CA 1
ATOM 5333 C C . ALA A 1 656 ? -20.690 16.639 -48.837 1.00 77.44 656 ALA A C 1
ATOM 5335 O O . ALA A 1 656 ? -21.025 17.184 -49.887 1.00 77.44 656 ALA A O 1
ATOM 5336 N N . LEU A 1 657 ? -20.636 15.308 -48.735 1.00 74.12 657 LEU A N 1
ATOM 5337 C CA . LEU A 1 657 ? -21.022 14.398 -49.821 1.00 74.12 657 LEU A CA 1
ATOM 5338 C C . LEU A 1 657 ? -22.506 14.537 -50.203 1.00 74.12 657 LEU A C 1
ATOM 5340 O O . LEU A 1 657 ? -22.843 14.621 -51.385 1.00 74.12 657 LEU A O 1
ATOM 5344 N N . LEU A 1 658 ? -23.396 14.628 -49.210 1.00 73.69 658 LEU A N 1
ATOM 5345 C CA . LEU A 1 658 ? -24.833 14.840 -49.431 1.00 73.69 658 LEU A CA 1
ATOM 5346 C C . LEU A 1 658 ? -25.127 16.223 -50.035 1.00 73.69 658 LEU A C 1
ATO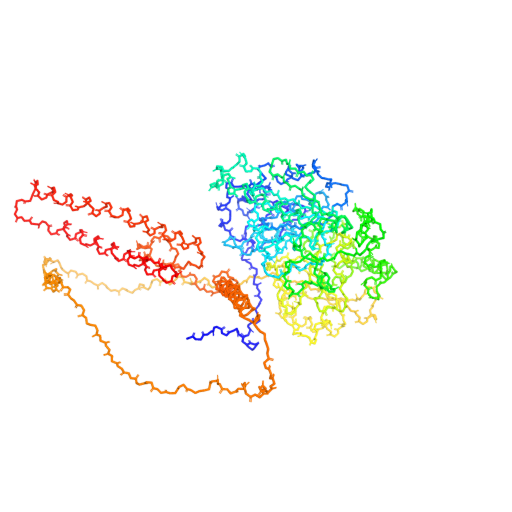M 5348 O O . LEU A 1 658 ? -26.043 16.358 -50.848 1.00 73.69 658 LEU A O 1
ATOM 5352 N N . PHE A 1 659 ? -24.312 17.226 -49.698 1.00 72.50 659 PHE A N 1
ATOM 5353 C CA . PHE A 1 659 ? -24.369 18.575 -50.266 1.00 72.50 659 PHE A CA 1
ATOM 5354 C C . PHE A 1 659 ? -24.112 18.623 -51.772 1.00 72.50 659 PHE A C 1
ATOM 5356 O O . PHE A 1 659 ? -24.674 19.485 -52.436 1.00 72.50 659 PHE A O 1
ATOM 5363 N N . LEU A 1 660 ? -23.285 17.727 -52.314 1.00 76.81 660 LEU A N 1
ATOM 5364 C CA . LEU A 1 660 ? -23.017 17.656 -53.755 1.00 76.81 660 LEU A CA 1
ATOM 5365 C C . LEU A 1 660 ? -24.059 16.799 -54.477 1.00 76.81 660 LEU A C 1
ATOM 5367 O O . LEU A 1 660 ? -24.514 17.133 -55.571 1.00 76.81 660 LEU A O 1
ATOM 5371 N N . LEU A 1 661 ? -24.468 15.705 -53.838 1.00 79.00 661 LEU A N 1
ATOM 5372 C CA . LEU A 1 661 ? -25.328 14.694 -54.439 1.00 79.00 661 LEU A CA 1
ATOM 5373 C C . LEU A 1 661 ? -26.785 15.174 -54.570 1.00 79.00 661 LEU A C 1
ATOM 5375 O O . LEU A 1 661 ? -27.428 14.922 -55.587 1.00 79.00 661 LEU A O 1
ATOM 5379 N N . PHE A 1 662 ? -27.304 15.919 -53.589 1.00 76.94 662 PHE A N 1
ATOM 5380 C CA . PHE A 1 662 ? -28.701 16.366 -53.593 1.00 76.94 662 PHE A CA 1
ATOM 5381 C C . PHE A 1 662 ? -29.006 17.455 -54.646 1.00 76.94 662 PHE A C 1
ATOM 5383 O O . PHE A 1 662 ? -29.968 17.282 -55.399 1.00 76.94 662 PHE A O 1
ATOM 5390 N N . PRO A 1 663 ? -28.209 18.536 -54.801 1.00 77.12 663 PRO A N 1
ATOM 5391 C CA . PRO A 1 663 ? -28.396 19.503 -55.885 1.00 77.12 663 PRO A CA 1
ATOM 5392 C C . PRO A 1 663 ? -28.228 18.873 -57.265 1.00 77.12 663 PRO A C 1
ATOM 5394 O O . PRO A 1 663 ? -28.975 19.208 -58.180 1.00 77.12 663 PRO A O 1
ATOM 5397 N N . PHE A 1 664 ? -27.302 17.921 -57.411 1.00 80.25 664 PHE A N 1
ATOM 5398 C CA . PHE A 1 664 ? -27.121 17.178 -58.655 1.00 80.25 664 PHE A CA 1
ATOM 5399 C C . PHE A 1 664 ? -28.379 16.377 -59.025 1.00 80.25 664 PHE A C 1
ATOM 5401 O O . PHE A 1 664 ? -28.858 16.465 -60.155 1.00 80.25 664 PHE A O 1
ATOM 5408 N N . ILE A 1 665 ? -28.990 15.685 -58.056 1.00 79.19 665 ILE A N 1
ATOM 5409 C CA . ILE A 1 665 ? -30.274 14.994 -58.246 1.00 79.19 665 ILE A CA 1
ATOM 5410 C C . ILE A 1 665 ? -31.396 15.983 -58.587 1.00 79.19 665 ILE A C 1
ATOM 5412 O O . ILE A 1 665 ? -32.164 15.727 -59.513 1.00 79.19 665 ILE A O 1
ATOM 5416 N N . LEU A 1 666 ? -31.489 17.125 -57.896 1.00 74.38 666 LEU A N 1
ATOM 5417 C CA . LEU A 1 666 ? -32.489 18.156 -58.208 1.00 74.38 666 LEU A CA 1
ATOM 5418 C C . LEU A 1 666 ? -32.319 18.723 -59.628 1.00 74.38 666 LEU A C 1
ATOM 5420 O O . LEU A 1 666 ? -33.315 18.976 -60.304 1.00 74.38 666 LEU A O 1
ATOM 5424 N N . LEU A 1 667 ? -31.081 18.896 -60.103 1.00 74.31 667 LEU A N 1
ATOM 5425 C CA . LEU A 1 667 ? -30.779 19.356 -61.463 1.00 74.31 667 LEU A CA 1
ATOM 5426 C C . LEU A 1 667 ? -31.149 18.311 -62.523 1.00 74.31 667 LEU A C 1
ATOM 5428 O O . LEU A 1 667 ? -31.728 18.664 -63.552 1.00 74.31 667 LEU A O 1
ATOM 5432 N N . ILE A 1 668 ? -30.889 17.027 -62.259 1.00 75.44 668 ILE A N 1
ATOM 5433 C CA . ILE A 1 668 ? -31.303 15.930 -63.145 1.00 75.44 668 ILE A CA 1
ATOM 5434 C C . ILE A 1 668 ? -32.829 15.858 -63.226 1.00 75.44 668 ILE A C 1
ATOM 5436 O O . ILE A 1 668 ? -33.380 15.843 -64.328 1.00 75.44 668 ILE A O 1
ATOM 5440 N N . LEU A 1 669 ? -33.511 15.874 -62.074 1.00 71.44 669 LEU A N 1
ATOM 5441 C CA . LEU A 1 669 ? -34.974 15.835 -61.988 1.00 71.44 669 LEU A CA 1
ATOM 5442 C C . LEU A 1 669 ? -35.624 17.035 -62.686 1.00 71.44 669 LEU A C 1
ATOM 5444 O O . LEU A 1 669 ? -36.659 16.871 -63.334 1.00 71.44 669 LEU A O 1
ATOM 5448 N N . ARG A 1 670 ? -34.977 18.207 -62.636 1.00 67.44 670 ARG A N 1
ATOM 5449 C CA . ARG A 1 670 ? -35.375 19.381 -63.417 1.00 67.44 670 ARG A CA 1
ATOM 5450 C C . ARG A 1 670 ? -35.301 19.134 -64.918 1.00 67.44 670 ARG A C 1
ATOM 5452 O O . ARG A 1 670 ? -36.241 19.499 -65.612 1.00 67.44 670 ARG A O 1
ATOM 5459 N N . SER A 1 671 ? -34.222 18.524 -65.411 1.00 67.19 671 SER A N 1
ATOM 5460 C CA . SER A 1 671 ? -34.039 18.300 -66.854 1.00 67.19 671 SER A CA 1
ATOM 5461 C C . SER A 1 671 ? -34.965 17.224 -67.434 1.00 67.19 671 SER A C 1
ATOM 5463 O O . SER A 1 671 ? -35.288 17.275 -68.613 1.00 67.19 671 SER A O 1
ATOM 5465 N N . TRP A 1 672 ? -35.389 16.255 -66.614 1.00 65.44 672 TRP A N 1
ATOM 5466 C CA . TRP A 1 672 ? -36.150 15.088 -67.072 1.00 65.44 672 TRP A CA 1
ATOM 5467 C C . TRP A 1 672 ? -37.667 15.207 -66.908 1.00 65.44 672 TRP A C 1
ATOM 5469 O O . TRP A 1 672 ? -38.397 14.463 -67.558 1.00 65.44 672 TRP A O 1
ATOM 5479 N N . LYS A 1 673 ? -38.159 16.047 -65.986 1.00 61.44 673 LYS A N 1
ATOM 5480 C CA . LYS A 1 673 ? -39.560 15.945 -65.539 1.00 61.44 673 LYS A CA 1
ATOM 5481 C C . LYS A 1 673 ? -40.273 17.266 -65.231 1.00 61.44 673 LYS A C 1
ATOM 5483 O O . LYS A 1 673 ? -41.461 17.216 -64.922 1.00 61.44 673 LYS A O 1
ATOM 5488 N N . TRP A 1 674 ? -39.602 18.422 -65.275 1.00 64.12 674 TRP A N 1
ATOM 5489 C CA . TRP A 1 674 ? -40.195 19.710 -64.872 1.00 64.12 674 TRP A CA 1
ATOM 5490 C C . TRP A 1 674 ? -40.355 20.690 -66.036 1.00 64.12 674 TRP A C 1
ATOM 5492 O O . TRP A 1 674 ? -39.634 21.682 -66.130 1.00 64.12 674 TRP A O 1
ATOM 5502 N N . ASP A 1 675 ? -41.375 20.460 -66.864 1.00 53.72 675 ASP A N 1
ATOM 5503 C CA . ASP A 1 675 ? -41.897 21.462 -67.800 1.00 53.72 675 ASP A CA 1
ATOM 5504 C C . ASP A 1 675 ? -42.724 22.520 -67.046 1.00 53.72 675 ASP A C 1
ATOM 5506 O O . ASP A 1 675 ? -43.950 22.471 -66.961 1.00 53.72 675 ASP A O 1
ATOM 5510 N N . GLY A 1 676 ? -42.027 23.498 -66.461 1.00 55.06 676 GLY A N 1
ATOM 5511 C CA . GLY A 1 676 ? -42.599 24.820 -66.175 1.00 55.06 676 GLY A CA 1
ATOM 5512 C C . GLY A 1 676 ? -43.195 25.075 -64.787 1.00 55.06 676 GLY A C 1
ATOM 5513 O O . GLY A 1 676 ? -43.566 26.215 -64.516 1.00 55.06 676 GLY A O 1
ATOM 5514 N N . CYS A 1 677 ? -43.235 24.107 -63.866 1.00 54.97 677 CYS A N 1
ATOM 5515 C CA . CYS A 1 677 ? -43.643 24.377 -62.480 1.00 54.97 677 CYS A CA 1
ATOM 5516 C C . CYS A 1 677 ? -42.678 23.732 -61.473 1.00 54.97 677 CYS A C 1
ATOM 5518 O O . CYS A 1 677 ? -42.585 22.509 -61.385 1.00 54.97 677 CYS A O 1
ATOM 5520 N N . LEU A 1 678 ? -41.938 24.561 -60.723 1.00 57.69 678 LEU A N 1
ATOM 5521 C CA . LEU A 1 678 ? -41.083 24.127 -59.611 1.00 57.69 678 LEU A CA 1
ATOM 5522 C C . LEU A 1 678 ? -41.946 23.359 -58.599 1.00 57.69 678 LEU A C 1
ATOM 5524 O O . LEU A 1 678 ? -42.834 23.976 -58.004 1.00 57.69 678 LEU A O 1
ATOM 5528 N N . PRO A 1 679 ? -41.717 22.061 -58.324 1.00 63.00 679 PRO A N 1
ATOM 5529 C CA . PRO A 1 679 ? -42.384 21.458 -57.189 1.00 63.00 679 PRO A CA 1
ATOM 5530 C C . PRO A 1 679 ? -41.767 22.095 -55.948 1.00 63.00 679 PRO A C 1
ATOM 5532 O O . PRO A 1 679 ? -40.597 21.892 -55.623 1.00 63.00 679 PRO A O 1
ATOM 5535 N N . ALA A 1 680 ? -42.552 22.917 -55.261 1.00 65.00 680 ALA A N 1
ATOM 5536 C CA . ALA A 1 680 ? -42.111 23.593 -54.049 1.00 65.00 680 ALA A CA 1
ATOM 5537 C C . ALA A 1 680 ? -41.615 22.587 -52.993 1.00 65.00 680 ALA A C 1
ATOM 5539 O O . ALA A 1 680 ? -40.711 22.890 -52.224 1.00 65.00 680 ALA A O 1
ATOM 5540 N N . PHE A 1 681 ? -42.148 21.363 -53.005 1.00 71.81 681 PHE A N 1
ATOM 5541 C CA . PHE A 1 681 ? -41.910 20.363 -51.972 1.00 71.81 681 PHE A CA 1
ATOM 5542 C C . PHE A 1 681 ? -40.465 19.805 -51.919 1.00 71.81 681 PHE A C 1
ATOM 5544 O O . PHE A 1 681 ? -39.860 19.902 -50.853 1.00 71.81 681 PHE A O 1
ATOM 5551 N N . PRO A 1 682 ? -39.834 19.295 -53.004 1.00 72.88 682 PRO A N 1
ATOM 5552 C CA . PRO A 1 682 ? -38.424 18.880 -52.966 1.00 72.88 682 PRO A CA 1
ATOM 5553 C C . PRO A 1 682 ? -37.449 20.006 -52.603 1.00 72.88 682 PRO A C 1
ATOM 5555 O O . PRO A 1 682 ? -36.468 19.770 -51.899 1.00 72.88 682 PRO A O 1
ATOM 5558 N N . VAL A 1 683 ? -37.728 21.232 -53.055 1.00 75.44 683 VAL A N 1
ATOM 5559 C CA . VAL A 1 683 ? -36.897 22.406 -52.752 1.00 75.44 683 VAL A CA 1
ATOM 5560 C C . VAL A 1 683 ? -37.036 22.804 -51.279 1.00 75.44 683 VAL A C 1
ATOM 5562 O O . VAL A 1 683 ? -36.031 23.034 -50.613 1.00 75.44 683 VAL A O 1
ATOM 5565 N N . GLN A 1 684 ? -38.256 22.809 -50.737 1.00 78.25 684 GLN A N 1
ATOM 5566 C CA . GLN A 1 684 ? -38.512 23.074 -49.316 1.00 78.25 684 GLN A CA 1
ATOM 5567 C C . GLN A 1 684 ? -37.918 21.993 -48.407 1.00 78.25 684 GLN A C 1
ATOM 5569 O O . GLN A 1 684 ? -37.362 22.312 -47.359 1.00 78.25 684 GLN A O 1
ATOM 5574 N N . LEU A 1 685 ? -37.975 20.720 -48.814 1.00 76.50 685 LEU A N 1
ATOM 5575 C CA . LEU A 1 685 ? -37.363 19.619 -48.069 1.00 76.50 685 LEU A CA 1
ATOM 5576 C C . LEU A 1 685 ? -35.835 19.765 -48.009 1.00 76.50 685 LEU A C 1
ATOM 5578 O O . LEU A 1 685 ? -35.235 19.545 -46.958 1.00 76.50 685 LEU A O 1
ATOM 5582 N N . TYR A 1 686 ? -35.214 20.201 -49.109 1.00 79.38 686 TYR A N 1
ATOM 5583 C CA . TYR A 1 686 ? -33.787 20.513 -49.135 1.00 79.38 686 TYR A CA 1
ATOM 5584 C C . TYR A 1 686 ? -33.439 21.697 -48.229 1.00 79.38 686 TYR A C 1
ATOM 5586 O O . TYR A 1 686 ? -32.491 21.619 -47.453 1.00 79.38 686 TYR A O 1
ATOM 5594 N N . GLN A 1 687 ? -34.232 22.771 -48.266 1.00 78.31 687 GLN A N 1
ATOM 5595 C CA . GLN A 1 687 ? -34.046 23.932 -47.390 1.00 78.31 687 GLN A CA 1
ATOM 5596 C C . GLN A 1 687 ? -34.178 23.561 -45.904 1.00 78.31 687 GLN A C 1
ATOM 5598 O O . GLN A 1 687 ? -33.361 23.991 -45.090 1.00 78.31 687 GLN A O 1
ATOM 5603 N N . ALA A 1 688 ? -35.149 22.716 -45.544 1.00 79.81 688 ALA A N 1
ATOM 5604 C CA . ALA A 1 688 ? -35.306 22.211 -44.180 1.00 79.81 688 ALA A CA 1
ATOM 5605 C C . ALA A 1 688 ? -34.114 21.341 -43.740 1.00 79.81 688 ALA A C 1
ATOM 5607 O O . ALA A 1 688 ? -33.643 21.453 -42.607 1.00 79.81 688 ALA A O 1
ATOM 5608 N N . TRP A 1 689 ? -33.588 20.511 -44.644 1.00 81.38 689 TRP A N 1
ATOM 5609 C CA . TRP A 1 689 ? -32.392 19.707 -44.395 1.00 81.38 689 TRP A CA 1
ATOM 5610 C C . TRP A 1 689 ? -31.137 20.572 -44.199 1.00 81.38 689 TRP A C 1
ATOM 5612 O O . TRP A 1 689 ? -30.377 20.339 -43.258 1.00 81.38 689 TRP A O 1
ATOM 5622 N N . LEU A 1 690 ? -30.954 21.616 -45.015 1.00 80.50 690 LEU A N 1
ATOM 5623 C CA . LEU A 1 690 ? -29.864 22.584 -44.855 1.00 80.50 690 LEU A CA 1
ATOM 5624 C C . LEU A 1 690 ? -29.932 23.296 -43.503 1.00 80.50 690 LEU A C 1
ATOM 5626 O O . LEU A 1 690 ? -28.916 23.417 -42.821 1.00 80.50 690 LEU A O 1
ATOM 5630 N N . LEU A 1 691 ? -31.123 23.726 -43.082 1.00 81.50 691 LEU A N 1
ATOM 5631 C CA . LEU A 1 691 ? -31.310 24.382 -41.789 1.00 81.50 691 LEU A CA 1
ATOM 5632 C C . LEU A 1 691 ? -30.928 23.453 -40.629 1.00 81.50 691 LEU A C 1
ATOM 5634 O O . LEU A 1 691 ? -30.202 23.862 -39.720 1.00 81.50 691 LEU A O 1
ATOM 5638 N N . PHE A 1 692 ? -31.369 22.192 -40.674 1.00 80.88 692 PHE A N 1
ATOM 5639 C CA . PHE A 1 692 ? -31.013 21.182 -39.676 1.00 80.88 692 PHE A CA 1
ATOM 5640 C C . PHE A 1 692 ? -29.494 20.974 -39.599 1.00 80.88 692 PHE A C 1
ATOM 5642 O O . PHE A 1 692 ? -28.909 20.923 -38.515 1.00 80.88 692 PHE A O 1
ATOM 5649 N N . LEU A 1 693 ? -28.847 20.915 -40.759 1.00 80.19 693 LEU A N 1
ATOM 5650 C CA . LEU A 1 693 ? -27.419 20.690 -40.886 1.00 80.19 693 LEU A CA 1
ATOM 5651 C C . LEU A 1 693 ? -26.570 21.851 -40.365 1.00 80.19 693 LEU A C 1
ATOM 5653 O O . LEU A 1 693 ? -25.695 21.623 -39.529 1.00 80.19 693 LEU A O 1
ATOM 5657 N N . TYR A 1 694 ? -26.832 23.082 -40.808 1.00 80.50 694 TYR A N 1
ATOM 5658 C CA . TYR A 1 694 ? -26.090 24.256 -40.340 1.00 80.50 694 TYR A CA 1
ATOM 5659 C C . TYR A 1 694 ? -26.283 24.482 -38.841 1.00 80.50 694 TYR A C 1
ATOM 5661 O O . TYR A 1 694 ? -25.320 24.786 -38.140 1.00 80.50 694 TYR A O 1
ATOM 5669 N N . THR A 1 695 ? -27.488 24.225 -38.324 1.00 81.00 695 THR A N 1
ATOM 5670 C CA . THR A 1 695 ? -27.752 24.256 -36.879 1.00 81.00 695 THR A CA 1
ATOM 5671 C C . THR A 1 695 ? -26.930 23.191 -36.144 1.00 81.00 695 THR A C 1
ATOM 5673 O O . THR A 1 695 ? -26.317 23.474 -35.116 1.00 81.00 695 THR A O 1
ATOM 5676 N N . GLY A 1 696 ? -26.858 21.970 -36.684 1.00 81.31 696 GLY A N 1
ATOM 5677 C CA . GLY A 1 696 ? -26.066 20.878 -36.113 1.00 81.31 696 GLY A CA 1
ATOM 5678 C C . GLY A 1 696 ? -24.548 21.095 -36.171 1.00 81.31 696 GLY A C 1
ATOM 5679 O O . GLY A 1 696 ? -23.847 20.650 -35.261 1.00 81.31 696 GLY A O 1
ATOM 5680 N N . LEU A 1 697 ? -24.032 21.765 -37.207 1.00 81.06 697 LEU A N 1
ATOM 5681 C 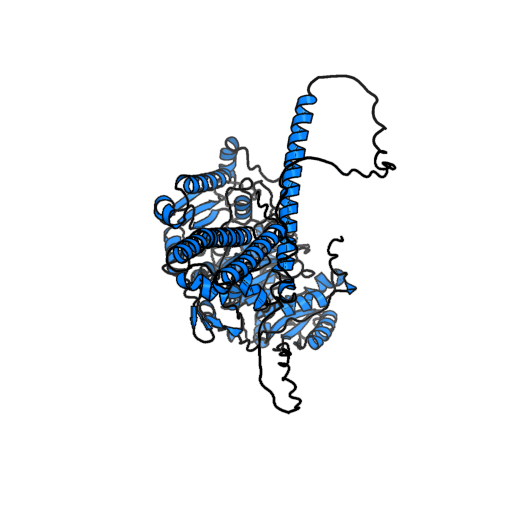CA . LEU A 1 697 ? -22.618 22.144 -37.317 1.00 81.06 697 LEU A CA 1
ATOM 5682 C C . LEU A 1 697 ? -22.272 23.265 -36.336 1.00 81.06 697 LEU A C 1
ATOM 5684 O O . LEU A 1 697 ? -21.345 23.102 -35.547 1.00 81.06 697 LEU A O 1
ATOM 5688 N N . ALA A 1 698 ? -23.070 24.336 -36.306 1.00 79.62 698 ALA A N 1
ATOM 5689 C CA . ALA A 1 698 ? -22.866 25.460 -35.396 1.00 79.62 698 ALA A CA 1
ATOM 5690 C C . ALA A 1 698 ? -22.908 25.022 -33.924 1.00 79.62 698 ALA A C 1
ATOM 5692 O O . ALA A 1 698 ? -22.109 25.479 -33.109 1.00 79.62 698 ALA A O 1
ATOM 5693 N N . LEU A 1 699 ? -23.810 24.103 -33.562 1.00 76.38 699 LEU A N 1
ATOM 5694 C CA . LEU A 1 699 ? -23.895 23.600 -32.192 1.00 76.38 699 LEU A CA 1
ATOM 5695 C C . LEU A 1 699 ? -22.648 22.788 -31.801 1.00 76.38 699 LEU A C 1
ATOM 5697 O O . LEU A 1 699 ? -22.117 22.982 -30.712 1.00 76.38 699 LEU A O 1
ATOM 5701 N N . ARG A 1 700 ? -22.144 21.916 -32.686 1.00 80.19 700 ARG A N 1
ATOM 5702 C CA . ARG A 1 700 ? -20.918 21.133 -32.439 1.00 80.19 700 ARG A CA 1
ATOM 5703 C C . ARG A 1 700 ? -19.665 22.008 -32.385 1.00 80.19 700 ARG A C 1
ATOM 5705 O O . ARG A 1 700 ? -18.808 21.785 -31.536 1.00 80.19 700 ARG A O 1
ATOM 5712 N N . GLU A 1 701 ? -19.578 23.015 -33.247 1.00 76.50 701 GLU A N 1
ATOM 5713 C CA . GLU A 1 701 ? -18.460 23.959 -33.272 1.00 76.50 701 GLU A CA 1
ATOM 5714 C C . GLU A 1 701 ? -18.401 24.798 -31.987 1.00 76.50 701 GLU A C 1
ATOM 5716 O O . GLU A 1 701 ? -17.344 24.928 -31.372 1.00 76.50 701 GLU A O 1
ATOM 5721 N N . ASN A 1 702 ? -19.549 25.295 -31.514 1.00 74.75 702 ASN A N 1
ATOM 5722 C CA . ASN A 1 702 ? -19.627 26.019 -30.244 1.00 74.75 702 ASN A CA 1
ATOM 5723 C C . ASN A 1 702 ? -19.245 25.142 -29.042 1.00 74.75 702 ASN A C 1
ATOM 5725 O O . ASN A 1 702 ? -18.614 25.631 -28.109 1.00 74.75 702 ASN A O 1
ATOM 5729 N N . ILE A 1 703 ? -19.573 23.845 -29.069 1.00 73.00 703 ILE A N 1
ATOM 5730 C CA . ILE A 1 703 ? -19.144 22.885 -28.039 1.00 73.00 703 ILE A CA 1
ATOM 5731 C C . ILE A 1 703 ? -17.624 22.707 -28.057 1.00 73.00 703 ILE A C 1
ATOM 5733 O O . ILE A 1 703 ? -17.004 22.694 -26.996 1.00 73.00 703 ILE A O 1
ATOM 5737 N N . LEU A 1 704 ? -17.005 22.600 -29.233 1.00 70.75 704 LEU A N 1
ATOM 5738 C CA . LEU A 1 704 ? -15.548 22.509 -29.351 1.00 70.75 704 LEU A CA 1
ATOM 5739 C C . LEU A 1 704 ? -14.859 23.772 -28.810 1.00 70.75 704 LEU A C 1
ATOM 5741 O O . LEU A 1 704 ? -13.940 23.659 -27.999 1.00 70.75 704 LEU A O 1
ATOM 5745 N N . ARG A 1 705 ? -15.363 24.963 -29.163 1.00 70.00 705 ARG A N 1
ATOM 5746 C CA . ARG A 1 705 ? -14.845 26.245 -28.654 1.00 70.00 705 ARG A CA 1
ATOM 5747 C C . ARG A 1 705 ? -15.008 26.378 -27.137 1.00 70.00 705 ARG A C 1
ATOM 5749 O O . ARG A 1 705 ? -14.067 26.759 -26.450 1.00 70.00 705 ARG A O 1
ATOM 5756 N N . ALA A 1 706 ? -16.170 26.008 -26.594 1.00 64.38 706 ALA A N 1
ATOM 5757 C CA . ALA A 1 706 ? -16.432 26.050 -25.152 1.00 64.38 706 ALA A CA 1
ATOM 5758 C C . ALA A 1 706 ? -15.575 25.055 -24.347 1.00 64.38 706 ALA A C 1
ATOM 5760 O O . ALA A 1 706 ? -15.307 25.293 -23.172 1.00 64.38 706 ALA A O 1
ATOM 5761 N N . ASN A 1 707 ? -15.126 23.962 -24.972 1.00 63.28 707 ASN A N 1
ATOM 5762 C CA . ASN A 1 707 ? -14.187 23.005 -24.382 1.00 63.28 707 ASN A CA 1
ATOM 5763 C C . ASN A 1 707 ? -12.707 23.372 -24.650 1.00 63.28 707 ASN A C 1
ATOM 5765 O O . ASN A 1 707 ? -11.830 22.551 -24.403 1.00 63.28 707 ASN A O 1
ATOM 5769 N N . GLY A 1 708 ? -12.410 24.584 -25.139 1.00 59.78 708 GLY A N 1
ATOM 5770 C CA . GLY A 1 708 ? -11.040 25.088 -25.310 1.00 59.78 708 GLY A CA 1
ATOM 5771 C C . GLY A 1 708 ? -10.318 24.607 -26.572 1.00 59.78 708 GLY A C 1
ATOM 5772 O O . GLY A 1 708 ? -9.105 24.756 -26.673 1.00 59.78 708 GLY A O 1
ATOM 5773 N N . SER A 1 709 ? -11.030 24.024 -27.542 1.00 63.69 709 SER A N 1
ATOM 5774 C CA . SER A 1 709 ? -10.443 23.667 -28.837 1.00 63.69 709 SER A CA 1
ATOM 5775 C C . SER A 1 709 ? -10.432 24.871 -29.779 1.00 63.69 709 SER A C 1
ATOM 5777 O O . SER A 1 709 ? -11.490 25.418 -30.094 1.00 63.69 709 SER A O 1
ATOM 5779 N N . ASP A 1 710 ? -9.251 25.239 -30.277 1.00 55.41 710 ASP A N 1
ATOM 5780 C CA . ASP A 1 710 ? -9.104 26.255 -31.320 1.00 55.41 710 ASP A CA 1
ATOM 5781 C C . ASP A 1 710 ? -9.331 25.615 -32.702 1.00 55.41 710 ASP A C 1
ATOM 5783 O O . ASP A 1 710 ? -8.627 24.683 -33.114 1.00 55.41 710 ASP A O 1
ATOM 5787 N N . ILE A 1 711 ? -10.373 26.062 -33.400 1.00 54.00 711 ILE A N 1
ATOM 5788 C CA . ILE A 1 711 ? -10.675 25.643 -34.770 1.00 54.00 711 ILE A CA 1
ATOM 5789 C C . ILE A 1 711 ? -10.249 26.809 -35.651 1.00 54.00 711 ILE A C 1
ATOM 5791 O O . ILE A 1 711 ? -10.985 27.787 -35.778 1.00 54.00 711 ILE A O 1
ATOM 5795 N N . ARG A 1 712 ? -9.052 26.729 -36.242 1.00 44.38 712 ARG A N 1
ATOM 5796 C CA . ARG A 1 712 ? -8.691 27.682 -37.296 1.00 44.38 712 ARG A CA 1
ATOM 5797 C C . ARG A 1 712 ? -9.618 27.463 -38.505 1.00 44.38 712 ARG A C 1
ATOM 5799 O O . ARG A 1 712 ? -9.899 26.297 -38.797 1.00 44.38 712 ARG A O 1
ATOM 5806 N N . PRO A 1 713 ? -10.100 28.542 -39.154 1.00 40.25 713 PRO A N 1
ATOM 5807 C CA . PRO A 1 713 ? -10.937 28.459 -40.351 1.00 40.25 713 PRO A CA 1
ATOM 5808 C C . PRO A 1 713 ? -10.332 27.607 -41.467 1.00 40.25 713 PRO A C 1
ATOM 5810 O O . PRO A 1 713 ? -9.087 27.640 -41.619 1.00 40.25 713 PRO A O 1
#

pLDDT: mean 77.82, std 23.42, range [21.31, 98.69]

Organism: Cannabis sativa (NCBI:txid3483)

Foldseek 3Di:
DDDDDDDDPVRDDLDFDAQFPPDDQFDFPPVLLFKFFCRNPVQCPCCVVCVVQQQWHDDPRMITGQQGGPQPNVHLLVVVVVVCVQPPLQFQQFAEEEEALQFLCSNQSNSVVSNHAYEYEDACDPSRDRQVNNLSSLHHYFYDDDDFFAAQFFFQQGLEYEYAPSPPLCLPPLRLVVLSVNRNHFAFGKYKYFDFPAQCVPCVVVVVHDPCVRVVSVVSNVVSCVLQVWDFRDHDHRITMITRHQFCPVVVVVCVVPVPPAEDPDPGSGDGVPHTGDRHHHHFADDPDSVAGGLHDADGPPVLLLDQFSCQVVCVWPPRHPVNSNVLLVVLLLVVVVVVVVDVQVVSSFAEEEEQDCQLVSNQSSCVPGNHAYAYEHESPDPTDRSSNCSSSSHHYGYDHLLDAGRDAFQRGQEYEAECVCVVCVVPDDVSSSVSSVSRNHHAQGKYKYKDFPVVVVVVVVVLVVQVKDKDKAADSVDDPDRITIMMITHHRDRDDPPPPPDPDDDDDDDDDDDDDDDDDDDDPVVVPPPDDDDDDDDDDDDDDDDDDDDDPDDDDPDPPDDDDDDDDDPPVVVVVVVVVVVVVVVVVVVVVVVVVVVLVVVCCCCPNPVVVVPDPPPDDPVVCLLQPPQDLADSDPVSLVVLVVVLVVLVVVVVVVVVVLVVVVVVCCVPPDDPDDPVVSVVVVVVVVVSSVVSNVSSVVSSVVSPHDDDD

Sequence (713 aa):
MSLTTLPTKEELLLCLIPAPPKYKTPFKWPQSRDYAWYDNIPHRELSIEKAVQNWIQVEGDRFRFPGGGTMFPRGADAYIDDINELIPLTNGAIRTAIDTGCGVASWGAYLLKRNIVTMSFAPRDTHEAQVQFALERGVPAMIGIMASQRLPYPARAFDMAHCSRCLIPWHQYNGMYLIEVDRVLRPGGYWVLSGPPINWKKYWRGWERSQEDLKGEQDAIEDVAKRLCWKKVAEKNDLSIWQKPINHVECVKNRKVYKTPHMCKSENPDASWYKNMETCITPMPDVSSPAEVAGGKLEKWPERAFATPPRISSGSIPGISAEKFREDNQVWKERLTHYKRILPLQQGRYRNIMDMNAHLGGFAAALAKYPVWVMNVVPANSDLDTLGVIYERGFIGAYQDWCEAFSTYPRTYDLIHAGGVFSIYQDRCDITYVLLEMDRILRPEGTVIFRDTVEILVKIQSIAKEMRWKTQIMDHESGPFNPEKILVAVKTYWTGLFFAKQTALPFLAYCSITIIISYPLSNWIWIWIWNWNWNSIRFNSIQFQSNFNFDLIIRIEEEEEESKKGEAEMGDEKSIEEQIGKAVEEAKDLHEAALEEDLHRTRCLLADGDAASFLPAKAHGRFLRMFLGPINVRASRKDIQLKVKEEYNSYRDRTALLFLLFPFILLILRSWKWDGCLPAFPVQLYQAWLLFLYTGLALRENILRANGSDIRP

Radius of gyration: 33.11 Å; chains: 1; bounding box: 102×77×105 Å

InterPro domains:
  IPR004159 Putative S-adenosyl-L-methionine-dependent methyltransferase [PF03141] (7-491)
  IPR004159 Putative S-adenosyl-L-methionine-dependent methyltransferase [PTHR10108] (12-494)
  IPR012926 TMEM120A/B [PF07851] (569-713)
  IPR029063 S-adenosyl-L-methionine-dependent methyltransferase superfamily [G3DSA:3.40.50.150] (69-253)
  IPR029063 S-adenosyl-L-methionine-dependent methyltransferase superfamily [SSF53335] (15-209)
  IPR029063 S-adenosyl-L-methionine-dependent methyltransferase superfamily [SSF53335] (250-453)
  IPR029063 S-adenosyl-L-methionine-dependent methyltransferase superfamily [SSF53335] (400-551)